Protein AF-A0A934ER97-F1 (afdb_monomer)

Radius of gyration: 24.66 Å; Cα contacts (8 Å, |Δi|>4): 624; chains: 1; bounding box: 67×50×71 Å

Foldseek 3Di:
DDDDDDDDDDFDDDDDDDDDDDDDDDPPLDPLVVVFFDQDLDQPPADDLDPVLLVLLLVLCVVPPCQQQNNLSQLPHVVQPPWVVGGDRLQAQQAFAAQFAARHHHDLSSQLSCQQRPFALGPTHHPVVDDSSNSNSNSSNSNVSYCSSVDPDDGDGDDQDDDDLDPVLLVLLLVVCVVVVVCLQQNNLRQRQHVVQVCCCPVVVHSATRHRLQEQSNQRQHRPLSSQLSCQQRPRGPHPGHHCVVPDDSSNSSSNSSNSSVSYDYADSDQDADEEEDPDPDDDDDLPDPCLVVFDKHKAFDAWAQPDPPTGRRDQWGIKIWTWYDYPGDIDIRIDTDDPSPDA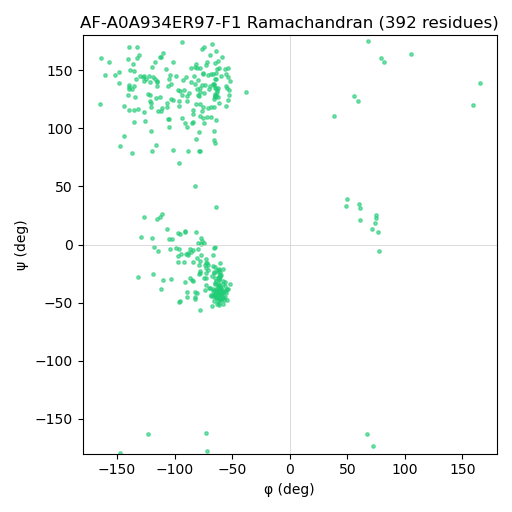DPVDFDKDKDKAWPDDDPDPDAADPPQGDPVTHIDIDMDTDDPPPPPDDD

pLDDT: mean 82.76, std 19.63, range [22.42, 98.44]

Nearest PDB structures (foldseek):
  6h5l-assembly1_B  TM=8.879E-01  e=1.394E-21  Candidatus Kuenenia stuttgartensis
  8x2j-assembly1_E  TM=6.738E-01  e=2.400E-04  Chloroflexus aurantiacus J-10-fl
  7c90-assembly1_C  TM=6.744E-01  e=7.963E-04  Methylophaga aminisulfidivorans MP
  2d0w-assembly2_B  TM=8.402E-01  e=2.961E-03  Hyphomicrobium denitrificans
  7c90-assembly1_D  TM=6.479E-01  e=1.492E-03  Methylophaga aminisulfidivorans MP

Solvent-accessible surface area (backbone atoms only — not comparable to full-atom values): 23573 Å² total; per-residue (Å²): 135,85,89,90,86,88,85,89,88,91,89,88,74,86,84,87,91,81,91,75,93,76,96,69,95,69,88,76,78,57,83,46,75,75,78,51,71,62,71,54,85,82,73,75,88,81,72,80,93,42,76,64,37,28,56,54,5,42,56,50,33,74,73,72,41,24,57,37,21,15,90,76,28,60,15,67,10,83,55,21,83,81,40,76,61,60,43,68,43,43,57,53,45,60,56,44,64,40,54,22,50,72,76,42,51,54,52,73,64,40,50,47,36,39,49,37,29,20,35,50,79,34,82,48,63,58,44,70,88,50,56,70,67,58,52,51,16,27,49,52,33,50,43,71,48,23,72,76,71,74,47,92,69,78,69,62,63,63,84,80,81,87,73,79,89,43,74,65,35,27,51,52,6,50,51,46,37,56,76,74,46,48,29,41,33,20,19,94,81,26,63,20,69,4,66,53,23,48,41,33,44,72,76,65,68,40,95,58,72,45,62,40,41,40,44,31,64,59,36,63,60,31,70,50,57,69,28,40,28,37,43,48,39,21,18,32,45,98,48,93,50,55,56,35,62,91,77,40,55,76,66,54,42,42,17,35,19,41,26,51,50,70,55,28,45,75,80,64,65,61,66,70,74,55,67,36,80,48,92,49,92,69,75,76,85,56,93,84,41,72,70,61,74,77,30,54,77,21,45,36,80,49,76,33,52,70,88,53,87,82,62,33,77,49,47,88,52,54,43,37,38,34,30,25,39,29,53,99,73,51,75,40,75,49,79,45,64,70,76,81,77,82,74,84,46,93,89,66,50,63,64,50,68,50,81,39,67,75,58,87,66,95,54,92,70,71,54,49,89,82,79,26,44,99,92,26,56,53,46,72,54,71,51,67,69,71,82,87,77,83,81,79,90,128

Mean predicted aligned error: 10.17 Å

Secondary structure (DSSP, 8-state):
------------------------------GGGGTS-------PPPPP--HHHHHHHHHHHHHHTHHHH-TTSSS--GGGGG-SSPPP-TTSS--SS-SB-TTSPPPHHHHHHHHHH--TTSS----TTS-HHHHHHHHHHHHTT-GGGGSSSPPPBPP-------HHHHHHHHHHHHHTTHHHHH-TTSSS--HHHHHHHHTS--------TTBGGG-TT-SSHHHHHHHHHH--TTSS----TTTS-HHHHHHHHHHHHHH-BPPPS-----PEEPSSSSPP-STT-GGGGGSPPEEEE-----SSSSP-SS-SS-EEEEEEEE-SS-EEEEEE----S----SSS--EEEEEEESS--SSS-PPPTTT-BTTB-EEEEEEE--GGGSS---

Structure (mmCIF, N/CA/C/O backbone):
data_AF-A0A934ER97-F1
#
_entry.id   AF-A0A934ER97-F1
#
loop_
_atom_site.group_PDB
_atom_site.id
_atom_site.type_symbol
_atom_site.label_atom_id
_atom_site.label_alt_id
_atom_site.label_comp_id
_atom_site.label_asym_id
_atom_site.label_entity_id
_atom_site.label_seq_id
_atom_site.pdbx_PDB_ins_code
_atom_site.Cartn_x
_atom_site.Cartn_y
_atom_site.Cartn_z
_atom_site.occupancy
_atom_site.B_iso_or_equiv
_atom_site.auth_seq_id
_atom_site.auth_comp_id
_atom_site.auth_asym_id
_atom_site.auth_atom_id
_atom_site.pdbx_PDB_model_num
ATOM 1 N N . MET A 1 1 ? -35.369 -12.396 11.418 1.00 25.61 1 MET A N 1
ATOM 2 C CA . MET A 1 1 ? -36.126 -13.114 12.465 1.00 25.61 1 MET A CA 1
ATOM 3 C C . MET A 1 1 ? -35.161 -13.493 13.586 1.00 25.61 1 MET A C 1
ATOM 5 O O . MET A 1 1 ? -34.275 -14.288 13.348 1.00 25.61 1 MET A O 1
ATOM 9 N N . ILE A 1 2 ? -35.292 -12.806 14.727 1.00 22.42 2 ILE A N 1
ATOM 10 C CA . ILE A 1 2 ? -35.066 -13.208 16.136 1.00 22.42 2 ILE A CA 1
ATOM 11 C C . ILE A 1 2 ? -33.873 -14.141 16.510 1.00 22.42 2 ILE A C 1
ATOM 13 O O . ILE A 1 2 ? -33.941 -15.343 16.310 1.00 22.42 2 ILE A O 1
ATOM 17 N N . LYS A 1 3 ? -32.898 -13.519 17.214 1.00 25.02 3 LYS A N 1
ATOM 18 C CA . LYS A 1 3 ? -32.101 -13.903 18.420 1.00 25.02 3 LYS A CA 1
ATOM 19 C C . LYS A 1 3 ? -31.278 -15.210 18.483 1.00 25.02 3 LYS A C 1
ATOM 21 O O . LYS A 1 3 ? -31.850 -16.287 18.529 1.00 25.02 3 LYS A O 1
ATOM 26 N N . ALA A 1 4 ? -29.991 -15.066 18.847 1.00 23.16 4 ALA A N 1
ATOM 27 C CA . ALA A 1 4 ? -29.491 -15.325 20.216 1.00 23.16 4 ALA A CA 1
ATOM 28 C C . ALA A 1 4 ? -28.079 -14.717 20.435 1.00 23.16 4 ALA A C 1
ATOM 30 O O . ALA A 1 4 ? -27.139 -15.063 19.735 1.00 23.16 4 ALA A O 1
ATOM 31 N N . PHE A 1 5 ? -27.953 -13.813 21.414 1.00 28.75 5 PHE A N 1
ATOM 32 C CA . PHE A 1 5 ? -26.718 -13.159 21.882 1.00 28.75 5 PHE A CA 1
ATOM 33 C C . PHE A 1 5 ? -26.552 -13.463 23.380 1.00 28.75 5 PHE A C 1
ATOM 35 O O . PHE A 1 5 ? -27.559 -13.522 24.095 1.00 28.75 5 PHE A O 1
ATOM 42 N N . LYS A 1 6 ? -25.315 -13.624 23.865 1.00 29.42 6 LYS A N 1
ATOM 43 C CA . LYS A 1 6 ? -24.994 -13.676 25.302 1.00 29.42 6 LYS A CA 1
ATOM 44 C C . LYS A 1 6 ? -23.739 -12.855 25.614 1.00 29.42 6 LYS A C 1
ATOM 46 O O . LYS A 1 6 ? -22.735 -12.955 24.920 1.00 29.42 6 LYS A O 1
ATOM 51 N N . SER A 1 7 ? -23.851 -12.055 26.668 1.00 30.77 7 SER A N 1
ATOM 52 C CA . SER A 1 7 ? -22.949 -11.004 27.150 1.00 30.77 7 SER A CA 1
ATOM 53 C C . SER A 1 7 ? -22.402 -11.342 28.546 1.00 30.77 7 SER A C 1
ATOM 55 O O . SER A 1 7 ? -23.028 -12.108 29.282 1.00 30.77 7 SER A O 1
ATOM 57 N N . VAL A 1 8 ? -21.247 -10.776 28.932 1.00 26.70 8 VAL A N 1
ATOM 58 C CA . VAL A 1 8 ? -20.706 -10.851 30.308 1.00 26.70 8 VAL A CA 1
ATOM 59 C C . VAL A 1 8 ? -20.094 -9.505 30.732 1.00 26.70 8 VAL A C 1
ATOM 61 O O . VAL A 1 8 ? -19.377 -8.868 29.968 1.00 26.70 8 VAL A O 1
ATOM 64 N N . LEU A 1 9 ? -20.420 -9.114 31.968 1.00 25.34 9 LEU A N 1
ATOM 65 C CA . LEU A 1 9 ? -20.181 -7.853 32.683 1.00 25.34 9 LEU A CA 1
ATOM 66 C C . LEU A 1 9 ? -18.955 -7.969 33.616 1.00 25.34 9 LEU A C 1
ATOM 68 O O . LEU A 1 9 ? -18.811 -9.014 34.250 1.00 25.34 9 LEU A O 1
ATOM 72 N N . ILE A 1 10 ? -18.148 -6.914 33.808 1.00 30.69 10 ILE A N 1
ATOM 73 C CA . ILE A 1 10 ? -17.227 -6.791 34.964 1.00 30.69 10 ILE A CA 1
ATOM 74 C C . ILE A 1 10 ? -17.163 -5.316 35.410 1.00 30.69 10 ILE A C 1
ATOM 76 O O . ILE A 1 10 ? -16.738 -4.467 34.633 1.00 30.69 10 ILE A O 1
ATOM 80 N N . SER A 1 11 ? -17.554 -5.021 36.658 1.00 24.36 11 SER A N 1
ATOM 81 C CA . SER A 1 11 ? -17.477 -3.695 37.301 1.00 24.36 11 SER A CA 1
ATOM 82 C C . SER A 1 11 ? -16.820 -3.779 38.690 1.00 24.36 11 SER A C 1
ATOM 84 O O . SER A 1 11 ? -16.984 -4.786 39.375 1.00 24.36 11 SER A O 1
ATOM 86 N N . LEU A 1 12 ? -16.046 -2.745 39.063 1.00 29.80 12 LEU A N 1
ATOM 87 C CA . LEU A 1 12 ? -15.605 -2.274 40.405 1.00 29.80 12 LEU A CA 1
ATOM 88 C C . LEU A 1 12 ? -14.439 -1.273 40.165 1.00 29.80 12 LEU A C 1
ATOM 90 O O . LEU A 1 12 ? -13.578 -1.573 39.348 1.00 29.80 12 LEU A O 1
ATOM 94 N N . GLY A 1 13 ? -14.227 -0.115 40.800 1.00 24.94 13 GLY A N 1
ATOM 95 C CA . GLY A 1 13 ? -14.867 0.653 41.867 1.00 24.94 13 GLY A CA 1
ATOM 96 C C . GLY A 1 13 ? -13.830 1.642 42.461 1.00 24.94 13 GLY A C 1
ATOM 97 O O . GLY A 1 13 ? -12.810 1.193 42.971 1.00 24.94 13 GLY A O 1
ATOM 98 N N . LEU A 1 14 ? -14.125 2.954 42.395 1.00 25.52 14 LEU A N 1
ATOM 99 C CA . LEU A 1 14 ? -13.616 4.122 43.162 1.00 25.52 14 LEU A CA 1
ATOM 100 C C . LEU A 1 14 ? -12.104 4.496 43.165 1.00 25.52 14 LEU A C 1
ATOM 102 O O . LEU A 1 14 ? -11.292 3.738 43.676 1.00 25.52 14 LEU A O 1
ATOM 106 N N . ILE A 1 15 ? -11.757 5.742 42.769 1.00 27.39 15 ILE A N 1
ATOM 107 C CA . ILE A 1 15 ? -10.688 6.598 43.360 1.00 27.39 15 ILE A CA 1
ATOM 108 C C . ILE A 1 15 ? -10.893 8.091 42.991 1.00 27.39 15 ILE A C 1
ATOM 110 O O . ILE A 1 15 ? -11.378 8.443 41.922 1.00 27.39 15 ILE A O 1
ATOM 114 N N . VAL A 1 16 ? -10.524 8.943 43.950 1.00 25.14 16 VAL A N 1
ATOM 115 C CA . VAL A 1 16 ? -10.773 10.383 44.148 1.00 25.14 16 VAL A CA 1
ATOM 116 C C . VAL A 1 16 ? -10.137 11.321 43.099 1.00 25.14 16 VAL A C 1
ATOM 118 O O . VAL A 1 16 ? -8.968 11.186 42.750 1.00 25.14 16 VAL A O 1
ATOM 121 N N . LEU A 1 17 ? -10.908 12.334 42.674 1.00 24.97 17 LEU A N 1
ATOM 122 C CA . LEU A 1 17 ? -10.521 13.453 41.798 1.00 24.97 17 LEU A CA 1
ATOM 123 C C . LEU A 1 17 ? -9.755 14.554 42.558 1.00 24.97 17 LEU A C 1
ATOM 125 O O . LEU A 1 17 ? -10.263 15.107 43.530 1.00 24.97 17 LEU A O 1
ATOM 129 N N . MET A 1 18 ? -8.589 14.950 42.042 1.00 25.44 18 MET A N 1
ATOM 130 C CA . MET A 1 18 ? -7.947 16.241 42.326 1.00 25.44 18 MET A CA 1
ATOM 131 C C . MET A 1 18 ? -7.645 16.933 40.994 1.00 25.44 18 MET A C 1
ATOM 133 O O . MET A 1 18 ? -6.856 16.452 40.183 1.00 25.44 18 MET A O 1
ATOM 137 N N . THR A 1 19 ? -8.319 18.054 40.751 1.00 29.11 19 THR A N 1
ATOM 138 C CA . THR A 1 19 ? -8.175 18.897 39.561 1.00 29.11 19 THR A CA 1
ATOM 139 C C . THR A 1 19 ? -6.915 19.754 39.653 1.00 29.11 19 THR A C 1
ATOM 141 O O . THR A 1 19 ? -6.802 20.587 40.550 1.00 29.11 19 THR A O 1
ATOM 144 N N . GLY A 1 20 ? -6.007 19.608 38.690 1.00 27.02 20 GLY A N 1
ATOM 145 C CA . GLY A 1 20 ? -4.878 20.513 38.481 1.00 27.02 20 GLY A CA 1
ATOM 146 C C . GLY A 1 20 ? -4.739 20.830 36.997 1.00 27.02 20 GLY A C 1
ATOM 147 O O . GLY A 1 20 ? -4.316 19.984 36.215 1.00 27.02 20 GLY A O 1
ATOM 148 N N . ALA A 1 21 ? -5.132 22.041 36.605 1.00 29.86 21 ALA A N 1
ATOM 149 C CA . ALA A 1 21 ? -4.914 22.558 35.263 1.00 29.86 21 ALA A CA 1
ATOM 150 C C . ALA A 1 21 ? -3.413 22.802 35.050 1.00 29.86 21 ALA A C 1
ATOM 152 O O . ALA A 1 21 ? -2.822 23.637 35.730 1.00 29.86 21 ALA A O 1
ATOM 153 N N . PHE A 1 22 ? -2.806 22.102 34.091 1.00 26.83 22 PHE A N 1
ATOM 154 C CA . PHE A 1 22 ? -1.487 22.453 33.572 1.00 26.83 22 PHE A CA 1
ATOM 155 C C . PHE A 1 22 ? -1.563 22.596 32.055 1.00 26.83 22 PHE A C 1
ATOM 157 O O . PHE A 1 22 ? -1.687 21.629 31.306 1.00 26.83 22 PHE A O 1
ATOM 164 N N . VAL A 1 23 ? -1.518 23.853 31.616 1.00 31.02 23 VAL A N 1
ATOM 165 C CA . VAL A 1 23 ? -1.305 24.237 30.224 1.00 31.02 23 VAL A CA 1
ATOM 166 C C . VAL A 1 23 ? 0.174 24.009 29.927 1.00 31.02 23 VAL A C 1
ATOM 168 O O . VAL A 1 23 ? 1.031 24.767 30.368 1.00 31.02 23 VAL A O 1
ATOM 171 N N . GLY A 1 24 ? 0.469 22.943 29.192 1.00 25.00 24 GLY A N 1
ATOM 172 C CA . GLY A 1 24 ? 1.799 22.648 28.679 1.00 25.00 24 GLY A CA 1
ATOM 173 C C . GLY A 1 24 ? 1.670 22.019 27.302 1.00 25.00 24 GLY A C 1
ATOM 174 O O . GLY A 1 24 ? 1.494 20.811 27.185 1.00 25.00 24 GLY A O 1
ATOM 175 N N . ARG A 1 25 ? 1.728 22.844 26.250 1.00 32.84 25 ARG A N 1
ATOM 176 C CA . ARG A 1 25 ? 1.977 22.366 24.885 1.00 32.84 25 ARG A CA 1
ATOM 177 C C . ARG A 1 25 ? 3.401 21.811 24.852 1.00 32.84 25 ARG A C 1
ATOM 179 O O . ARG A 1 25 ? 4.349 22.577 24.723 1.00 32.84 25 ARG A O 1
ATOM 186 N N . SER A 1 26 ? 3.547 20.499 24.974 1.00 29.88 26 SER A N 1
ATOM 187 C CA . SER A 1 26 ? 4.715 19.794 24.460 1.00 29.88 26 SER A CA 1
ATOM 188 C C . SER A 1 26 ? 4.280 19.025 23.220 1.00 29.88 26 SER A C 1
ATOM 190 O O . SER A 1 26 ? 3.385 18.181 23.259 1.00 29.88 26 SER A O 1
ATOM 192 N N . GLU A 1 27 ? 4.879 19.376 22.085 1.00 31.97 27 GLU A N 1
ATOM 193 C CA . GLU A 1 27 ? 4.767 18.630 20.839 1.00 31.97 27 GLU A CA 1
ATOM 194 C C . GLU A 1 27 ? 5.406 17.251 21.037 1.00 31.97 27 GLU A C 1
ATOM 196 O O . GLU A 1 27 ? 6.587 17.033 20.779 1.00 31.97 27 GLU A O 1
ATOM 201 N N . VAL A 1 28 ? 4.618 16.293 21.520 1.00 32.12 28 VAL A N 1
ATOM 202 C CA . VAL A 1 28 ? 4.932 14.875 21.368 1.00 32.12 28 VAL A CA 1
ATOM 203 C C . VAL A 1 28 ? 4.539 14.510 19.942 1.00 32.12 28 VAL A C 1
ATOM 205 O O . VAL A 1 28 ? 3.459 13.981 19.688 1.00 32.12 28 VAL A O 1
ATOM 208 N N . SER A 1 29 ? 5.416 14.830 18.990 1.00 31.52 29 SER A N 1
ATOM 209 C CA . SER A 1 29 ? 5.422 14.146 17.700 1.00 31.52 29 SER A CA 1
ATOM 210 C C . SER A 1 29 ? 5.814 12.701 17.993 1.00 31.52 29 SER A C 1
ATOM 212 O O . SER A 1 29 ? 6.991 12.358 18.124 1.00 31.52 29 SER A O 1
ATOM 214 N N . ALA A 1 30 ? 4.809 11.867 18.257 1.00 30.25 30 ALA A N 1
ATOM 215 C CA . ALA A 1 30 ? 4.997 10.437 18.372 1.00 30.25 30 ALA A CA 1
ATOM 216 C C . ALA A 1 30 ? 5.696 9.945 17.096 1.00 30.25 30 ALA A C 1
ATOM 218 O O . ALA A 1 30 ? 5.433 10.437 16.001 1.00 30.25 30 ALA A O 1
ATOM 219 N N . GLN A 1 31 ? 6.576 8.954 17.233 1.00 30.91 31 GLN A N 1
ATOM 220 C CA . GLN A 1 31 ? 7.257 8.241 16.142 1.00 30.91 31 GLN A CA 1
ATOM 221 C C . GLN A 1 31 ? 6.281 7.453 15.233 1.00 30.91 31 GLN A C 1
ATOM 223 O O . GLN A 1 31 ? 6.609 6.385 14.725 1.00 30.91 31 GLN A O 1
ATOM 228 N N . THR A 1 32 ? 5.059 7.942 15.039 1.00 34.25 32 THR A N 1
ATOM 229 C CA . THR A 1 32 ? 3.994 7.347 14.233 1.00 34.25 32 THR A CA 1
ATOM 230 C C . THR A 1 32 ? 4.195 7.605 12.744 1.00 34.25 32 THR A C 1
ATOM 232 O O . THR A 1 32 ? 3.787 6.779 11.933 1.00 34.25 32 THR A O 1
ATOM 235 N N . SER A 1 33 ? 4.909 8.671 12.364 1.00 35.47 33 SER A N 1
ATOM 236 C CA . SER A 1 33 ? 5.201 8.981 10.955 1.00 35.47 33 SER A CA 1
ATOM 237 C C . SER A 1 33 ? 6.124 7.968 10.265 1.00 35.47 33 SER A C 1
ATOM 239 O O . SER A 1 33 ? 6.150 7.912 9.040 1.00 35.47 33 SER A O 1
ATOM 241 N N . HIS A 1 34 ? 6.865 7.152 11.024 1.00 41.38 34 HIS A N 1
ATOM 242 C CA . 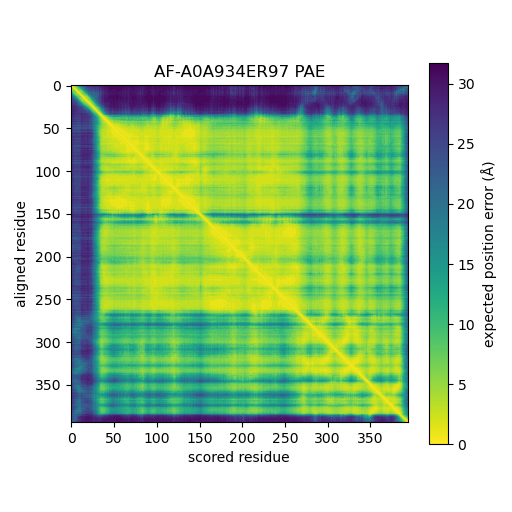HIS A 1 34 ? 7.793 6.155 10.476 1.00 41.38 34 HIS A CA 1
ATOM 243 C C . HIS A 1 34 ? 7.215 4.738 10.375 1.00 41.38 34 HIS A C 1
ATOM 245 O O . HIS A 1 34 ? 7.857 3.879 9.771 1.00 41.38 34 HIS A O 1
ATOM 251 N N . LEU A 1 35 ? 6.038 4.472 10.954 1.00 51.44 35 LEU A N 1
ATOM 252 C CA . LEU A 1 35 ? 5.411 3.146 10.874 1.00 51.44 35 LEU A CA 1
ATOM 253 C C . LEU A 1 35 ? 4.727 2.904 9.526 1.00 51.44 35 LEU A C 1
ATOM 255 O O . LEU A 1 35 ? 4.591 1.755 9.118 1.00 51.44 35 LEU A O 1
ATOM 259 N N . PHE A 1 36 ? 4.357 3.971 8.818 1.00 58.91 36 PHE A N 1
ATOM 260 C CA . PHE A 1 36 ? 3.671 3.884 7.536 1.00 58.91 36 PHE A CA 1
ATOM 261 C C . PHE A 1 36 ? 4.522 4.435 6.406 1.00 58.91 36 PHE A C 1
ATOM 263 O O . PHE A 1 36 ? 5.189 5.465 6.528 1.00 58.91 36 PHE A O 1
ATOM 270 N N . ARG A 1 37 ? 4.479 3.743 5.269 1.00 71.44 37 ARG A N 1
ATOM 271 C CA . ARG A 1 37 ? 5.143 4.165 4.043 1.00 71.44 37 ARG A CA 1
ATOM 272 C C . ARG A 1 37 ? 4.703 5.568 3.626 1.00 71.44 37 ARG A C 1
ATOM 274 O O . ARG A 1 37 ? 3.561 5.781 3.234 1.00 71.44 37 ARG A O 1
ATOM 281 N N . THR A 1 38 ? 5.653 6.496 3.555 1.00 68.56 38 THR A N 1
ATOM 282 C CA . THR A 1 38 ? 5.492 7.708 2.744 1.00 68.56 38 THR A CA 1
ATOM 283 C C . THR A 1 38 ? 5.879 7.392 1.302 1.00 68.56 38 THR A C 1
ATOM 285 O O . THR A 1 38 ? 7.034 7.056 1.005 1.00 68.56 38 THR A O 1
ATOM 288 N N . TYR A 1 39 ? 4.915 7.478 0.386 1.00 77.25 39 TYR A N 1
ATOM 289 C CA . TYR A 1 39 ? 5.210 7.385 -1.040 1.00 77.25 39 TYR A CA 1
ATOM 290 C C . TYR A 1 39 ? 5.938 8.659 -1.479 1.00 77.25 39 TYR A C 1
ATOM 292 O O . TYR A 1 39 ? 5.393 9.750 -1.353 1.00 77.25 39 TYR A O 1
ATOM 300 N N . LYS A 1 40 ? 7.186 8.532 -1.941 1.00 77.69 40 LYS A N 1
ATOM 301 C CA . LYS A 1 40 ? 7.976 9.670 -2.420 1.00 77.69 40 LYS A CA 1
ATOM 302 C C . LYS A 1 40 ? 7.869 9.776 -3.936 1.00 77.69 40 LYS A C 1
ATOM 304 O O . LYS A 1 40 ? 8.216 8.832 -4.646 1.00 77.69 40 LYS A O 1
ATOM 309 N N . HIS A 1 41 ? 7.429 10.936 -4.417 1.00 79.56 41 HIS A N 1
ATOM 310 C CA . HIS A 1 41 ? 7.376 11.249 -5.849 1.00 79.56 41 HIS A CA 1
ATOM 311 C C . HIS A 1 41 ? 8.705 11.770 -6.387 1.00 79.56 41 HIS A C 1
ATOM 313 O O . HIS A 1 41 ? 9.027 11.514 -7.546 1.00 79.56 41 HIS A O 1
ATOM 319 N N . GLU A 1 42 ? 9.474 12.463 -5.547 1.00 84.31 42 GLU A N 1
ATOM 320 C CA . GLU A 1 42 ? 10.771 13.026 -5.913 1.00 84.31 42 GLU A CA 1
ATOM 321 C C . GLU A 1 42 ? 11.775 11.925 -6.253 1.00 84.31 42 GLU A C 1
ATOM 323 O O . GLU A 1 42 ? 12.003 10.987 -5.482 1.00 84.31 42 GLU A O 1
ATOM 328 N N . VAL A 1 43 ? 12.389 12.068 -7.424 1.00 88.12 43 VAL A N 1
ATOM 329 C CA . VAL A 1 43 ? 13.474 11.214 -7.890 1.00 88.12 43 VAL A CA 1
ATOM 330 C C . VAL A 1 43 ? 14.681 12.121 -8.118 1.00 88.12 43 VAL A C 1
ATOM 332 O O . VAL A 1 43 ? 14.564 13.088 -8.874 1.00 88.12 43 VAL A O 1
ATOM 335 N N . PRO A 1 44 ? 15.816 11.865 -7.445 1.00 91.94 44 PRO A N 1
ATOM 336 C CA . PRO A 1 44 ? 17.009 12.683 -7.589 1.00 91.94 44 PRO A CA 1
ATOM 337 C C . PRO A 1 44 ? 17.599 12.527 -8.989 1.00 91.94 44 PRO A C 1
ATOM 339 O O . PRO A 1 44 ? 17.189 11.663 -9.769 1.00 91.94 44 PRO A O 1
ATOM 342 N N . GLN A 1 45 ? 18.604 13.346 -9.300 1.00 91.75 45 GLN A N 1
ATOM 343 C CA . GLN A 1 45 ? 19.316 13.233 -10.566 1.00 91.75 45 GLN A CA 1
ATOM 344 C C . GLN A 1 45 ? 19.805 11.795 -10.777 1.00 91.75 45 GLN A C 1
ATOM 346 O O . GLN A 1 45 ? 20.447 11.192 -9.913 1.00 91.75 45 GLN A O 1
ATOM 351 N N . LYS A 1 46 ? 19.474 11.250 -11.947 1.00 92.50 46 LYS A N 1
ATOM 352 C CA . LYS A 1 46 ? 19.839 9.892 -12.327 1.00 92.50 46 LYS A CA 1
ATOM 353 C C . LYS A 1 46 ? 21.358 9.765 -12.446 1.00 92.50 46 LYS A C 1
ATOM 355 O O . LYS A 1 46 ? 21.999 10.542 -13.153 1.00 92.50 46 LYS A O 1
ATOM 360 N N . LEU A 1 47 ? 21.920 8.772 -11.760 1.00 93.88 47 LEU A N 1
ATOM 361 C CA . LEU A 1 47 ? 23.337 8.415 -11.857 1.00 93.88 47 LEU A CA 1
ATOM 362 C C . LEU A 1 47 ? 23.652 7.862 -13.257 1.00 93.88 47 LEU A C 1
ATOM 364 O O . LEU A 1 47 ? 22.823 7.169 -13.831 1.00 93.88 47 LEU A O 1
ATOM 368 N N . SER A 1 48 ? 24.843 8.078 -13.809 1.00 94.38 48 SER A N 1
ATOM 369 C CA . SER A 1 48 ? 25.226 7.404 -15.060 1.00 94.38 48 SER A CA 1
ATOM 370 C C . SER A 1 48 ? 25.280 5.880 -14.879 1.00 94.38 48 SER A C 1
ATOM 372 O O . SER A 1 48 ? 25.883 5.380 -13.930 1.00 94.38 48 SER A O 1
ATOM 374 N N . GLU A 1 49 ? 24.658 5.133 -15.791 1.00 93.88 49 GLU A N 1
ATOM 375 C CA . GLU A 1 49 ? 24.658 3.665 -15.785 1.00 93.88 49 GLU A CA 1
ATOM 376 C C . GLU A 1 49 ? 25.962 3.141 -16.408 1.00 93.88 49 GLU A C 1
ATOM 378 O O . GLU A 1 49 ? 26.069 2.984 -17.622 1.00 93.88 49 GLU A O 1
ATOM 383 N N . THR A 1 50 ? 26.984 2.923 -15.573 1.00 96.75 50 THR A N 1
ATOM 384 C CA . THR A 1 50 ? 28.287 2.367 -15.983 1.00 96.75 50 THR A CA 1
ATOM 385 C C . THR A 1 50 ? 28.490 0.944 -15.455 1.00 96.75 50 THR A C 1
ATOM 387 O O . THR A 1 50 ? 27.798 0.502 -14.532 1.00 96.75 50 THR A O 1
ATOM 390 N N . SER A 1 51 ? 29.473 0.220 -16.000 1.00 96.81 51 SER A N 1
ATOM 391 C CA . SER A 1 51 ? 29.887 -1.101 -15.501 1.00 96.81 51 SER A CA 1
ATOM 392 C C . SER A 1 51 ? 30.248 -1.082 -14.016 1.00 96.81 51 SER A C 1
ATOM 394 O O . SER A 1 51 ? 29.902 -2.004 -13.278 1.00 96.81 51 SER A O 1
ATOM 396 N N . GLU A 1 52 ? 30.896 -0.013 -13.561 1.00 97.75 52 GLU A N 1
ATOM 397 C CA . GLU A 1 52 ? 31.291 0.181 -12.166 1.00 97.75 52 GLU A CA 1
ATOM 398 C C . GLU A 1 52 ? 30.055 0.393 -11.289 1.00 97.75 52 GLU A C 1
ATOM 400 O O . GLU A 1 52 ? 29.939 -0.221 -10.230 1.00 97.75 52 GLU A O 1
ATOM 405 N N . ALA A 1 53 ? 29.088 1.198 -11.745 1.00 97.62 53 ALA A N 1
ATOM 406 C CA . ALA A 1 53 ? 27.836 1.412 -11.023 1.00 97.62 53 ALA A CA 1
ATOM 407 C C . ALA A 1 53 ? 27.031 0.108 -10.870 1.00 97.62 53 ALA A C 1
ATOM 409 O O . ALA A 1 53 ? 26.492 -0.159 -9.795 1.00 97.62 53 ALA A O 1
ATOM 410 N N . ILE A 1 54 ? 27.000 -0.737 -11.906 1.00 97.88 54 ILE A N 1
ATOM 411 C CA . ILE A 1 54 ? 26.381 -2.071 -11.850 1.00 97.88 54 ILE A CA 1
ATOM 412 C C . ILE A 1 54 ? 27.124 -2.977 -10.853 1.00 97.88 54 ILE A C 1
ATOM 414 O O . ILE A 1 54 ? 26.487 -3.678 -10.063 1.00 97.88 54 ILE A O 1
ATOM 418 N N . ALA A 1 55 ? 28.461 -2.954 -10.853 1.00 98.31 55 ALA A N 1
ATOM 419 C CA . ALA A 1 55 ? 29.277 -3.756 -9.942 1.00 98.31 55 ALA A CA 1
ATOM 420 C C . ALA A 1 55 ? 29.092 -3.350 -8.467 1.00 98.31 55 ALA A C 1
ATOM 422 O O . ALA A 1 55 ? 28.978 -4.222 -7.603 1.00 98.31 55 ALA A O 1
ATOM 423 N N . GLU A 1 56 ? 28.995 -2.053 -8.165 1.00 98.44 56 GLU A N 1
ATOM 424 C CA . GLU A 1 56 ? 28.637 -1.582 -6.819 1.00 98.44 56 GLU A CA 1
ATOM 425 C C . GLU A 1 56 ? 27.194 -1.961 -6.455 1.00 98.44 56 GLU A C 1
ATOM 427 O O . GLU A 1 56 ? 26.923 -2.418 -5.342 1.00 98.44 56 GLU A O 1
ATOM 432 N N . GLY A 1 57 ? 26.274 -1.889 -7.419 1.00 98.25 57 GLY A N 1
ATOM 433 C CA . GLY A 1 57 ? 24.885 -2.315 -7.254 1.00 98.25 57 GLY A CA 1
ATOM 434 C C . GLY A 1 57 ? 24.741 -3.779 -6.857 1.00 98.25 57 GLY A C 1
ATOM 435 O O . GLY A 1 57 ? 23.930 -4.115 -5.990 1.00 98.25 57 GLY A O 1
ATOM 436 N N . LYS A 1 58 ? 25.580 -4.648 -7.428 1.00 98.44 58 LYS A N 1
ATOM 437 C CA . LYS A 1 58 ? 25.656 -6.064 -7.057 1.00 98.44 58 LYS A CA 1
ATOM 438 C C . LYS A 1 58 ? 25.981 -6.247 -5.575 1.00 98.44 58 LYS A C 1
ATOM 440 O O . LYS A 1 58 ? 25.302 -7.018 -4.900 1.00 98.44 58 LYS A O 1
ATOM 445 N N . LYS A 1 59 ? 26.953 -5.499 -5.041 1.00 98.44 59 LYS A N 1
ATOM 446 C CA . LYS A 1 59 ? 27.317 -5.563 -3.613 1.00 98.44 59 LYS A CA 1
ATOM 447 C C . LYS A 1 59 ? 26.144 -5.161 -2.718 1.00 98.44 59 LYS A C 1
ATOM 449 O O . LYS A 1 59 ? 25.901 -5.792 -1.688 1.00 98.44 59 LYS A O 1
ATOM 454 N N . VAL A 1 60 ? 25.384 -4.136 -3.115 1.00 98.12 60 VAL A N 1
ATOM 455 C CA . VAL A 1 60 ? 24.168 -3.720 -2.397 1.00 98.12 60 VAL A CA 1
ATOM 456 C C . VAL A 1 60 ? 23.120 -4.839 -2.422 1.00 98.12 60 VAL A C 1
ATOM 458 O O . VAL A 1 60 ? 22.573 -5.189 -1.371 1.00 98.12 60 VAL A O 1
ATOM 461 N N . TYR A 1 61 ? 22.883 -5.451 -3.585 1.00 98.38 61 TYR A N 1
ATOM 462 C CA . TYR A 1 61 ? 21.923 -6.546 -3.751 1.00 98.38 61 TYR A CA 1
ATOM 463 C C . TYR A 1 61 ? 22.270 -7.777 -2.898 1.00 98.38 61 TYR A C 1
ATOM 465 O O . TYR A 1 61 ? 21.410 -8.310 -2.189 1.00 98.38 61 TYR A O 1
ATOM 473 N N . GLU A 1 62 ? 23.534 -8.202 -2.915 1.00 97.25 62 GLU A N 1
ATOM 474 C CA . GLU A 1 62 ? 24.054 -9.334 -2.132 1.00 97.25 62 GLU A CA 1
ATOM 475 C C . GLU A 1 62 ? 24.027 -9.074 -0.621 1.00 97.25 62 GLU A C 1
ATOM 477 O O . GLU A 1 62 ? 23.930 -10.003 0.180 1.00 97.25 62 GLU A O 1
ATOM 482 N N . LYS A 1 63 ? 24.050 -7.810 -0.199 1.00 96.06 63 LYS A N 1
ATOM 483 C CA . LYS A 1 63 ? 23.935 -7.460 1.218 1.00 96.06 63 LYS A CA 1
ATOM 484 C C . LYS A 1 63 ? 22.484 -7.370 1.696 1.00 96.06 63 LYS A C 1
ATOM 486 O O . LYS A 1 63 ? 22.232 -7.587 2.880 1.00 96.06 63 LYS A O 1
ATOM 491 N N . ARG A 1 64 ? 21.538 -6.996 0.823 1.00 95.12 64 ARG A N 1
ATOM 492 C CA . ARG A 1 64 ? 20.213 -6.497 1.256 1.00 95.12 64 ARG A CA 1
ATOM 493 C C . ARG A 1 64 ? 19.001 -7.125 0.568 1.00 95.12 64 ARG A C 1
ATOM 495 O O . ARG A 1 64 ? 17.935 -7.165 1.175 1.00 95.12 64 ARG A O 1
ATOM 502 N N . CYS A 1 65 ? 19.126 -7.604 -0.667 1.00 96.62 65 CYS A N 1
ATOM 503 C CA . CYS A 1 65 ? 17.973 -7.932 -1.515 1.00 96.62 65 CYS A CA 1
ATOM 504 C C . CYS A 1 65 ? 17.813 -9.438 -1.773 1.00 96.62 65 CYS A C 1
ATOM 506 O O . CYS A 1 65 ? 16.687 -9.945 -1.784 1.00 96.62 65 CYS A O 1
ATOM 508 N N . TRP A 1 66 ? 18.920 -10.166 -1.959 1.00 96.56 66 TRP A N 1
ATOM 509 C CA . TRP A 1 66 ? 18.897 -11.567 -2.411 1.00 96.56 66 TRP A CA 1
ATOM 510 C C . TRP A 1 66 ? 18.169 -12.524 -1.455 1.00 96.56 66 TRP A C 1
ATOM 512 O O . TRP A 1 66 ? 17.591 -13.510 -1.903 1.00 96.56 66 TRP A O 1
ATOM 522 N N . TYR A 1 67 ? 18.165 -12.253 -0.144 1.00 94.44 67 TYR A N 1
ATOM 523 C CA . TYR A 1 67 ? 17.553 -13.156 0.838 1.00 94.44 67 TYR A CA 1
ATOM 524 C C . TYR A 1 67 ? 16.044 -13.338 0.591 1.00 94.44 67 TYR A C 1
ATOM 526 O O . TYR A 1 67 ? 15.491 -14.416 0.825 1.00 94.44 67 TYR A O 1
ATOM 534 N N . CYS A 1 68 ? 15.397 -12.304 0.042 1.00 93.81 68 CYS A N 1
ATOM 535 C CA . CYS A 1 68 ? 14.009 -12.343 -0.411 1.00 93.81 68 CYS A CA 1
ATOM 536 C C . CYS A 1 68 ? 13.916 -12.627 -1.918 1.00 93.81 68 CYS A C 1
ATOM 538 O O . CYS A 1 68 ? 13.168 -13.507 -2.335 1.00 93.81 68 CYS A O 1
ATOM 540 N N . HIS A 1 69 ? 14.676 -11.899 -2.741 1.00 96.75 69 HIS A N 1
ATOM 541 C CA . HIS A 1 69 ? 14.525 -11.919 -4.201 1.00 96.75 69 HIS A CA 1
ATOM 542 C C . HIS A 1 69 ? 15.311 -13.024 -4.925 1.00 96.75 69 HIS A C 1
ATOM 544 O O . HIS A 1 69 ? 15.157 -13.181 -6.132 1.00 96.75 69 HIS A O 1
ATOM 550 N N . GLY A 1 70 ? 16.114 -13.812 -4.213 1.00 97.06 70 GLY A N 1
ATOM 551 C CA . GLY A 1 70 ? 16.963 -14.860 -4.781 1.00 97.06 70 GLY A CA 1
ATOM 552 C C . GLY A 1 70 ? 18.275 -14.320 -5.349 1.00 97.06 70 GLY A C 1
ATOM 553 O O . GLY A 1 70 ? 18.385 -13.145 -5.701 1.00 97.06 70 GLY A O 1
ATOM 554 N N . ILE A 1 71 ? 19.289 -15.182 -5.443 1.00 96.69 71 ILE A N 1
ATOM 555 C CA . ILE A 1 71 ? 20.603 -14.825 -6.013 1.00 96.69 71 ILE A CA 1
ATOM 556 C C . ILE A 1 71 ? 20.462 -14.481 -7.502 1.00 96.69 71 ILE A C 1
ATOM 558 O O . ILE A 1 71 ? 21.041 -13.508 -7.974 1.00 96.69 71 ILE A O 1
ATOM 562 N N . GLU A 1 72 ? 19.623 -15.233 -8.214 1.00 96.44 72 GLU A N 1
ATOM 563 C CA . GLU A 1 72 ? 19.339 -15.054 -9.643 1.00 96.44 72 GLU A CA 1
ATOM 564 C C . GLU A 1 72 ? 18.147 -14.113 -9.907 1.00 96.44 72 GLU A C 1
ATOM 566 O O . GLU A 1 72 ? 17.623 -14.066 -11.016 1.00 96.44 72 GLU A O 1
ATOM 571 N N . GLY A 1 73 ? 17.661 -13.403 -8.882 1.00 96.62 73 GLY A N 1
ATOM 572 C CA . GLY A 1 73 ? 16.549 -12.459 -9.021 1.00 96.62 73 GLY A CA 1
ATOM 573 C C . GLY A 1 73 ? 15.177 -13.099 -9.258 1.00 96.62 73 GLY A C 1
ATOM 574 O O . GLY A 1 73 ? 14.239 -12.396 -9.620 1.00 96.62 73 GLY A O 1
ATOM 575 N N . LYS A 1 74 ? 15.015 -14.412 -9.052 1.00 96.81 74 LYS A N 1
ATOM 576 C CA . LYS A 1 74 ? 13.786 -15.162 -9.377 1.00 96.81 74 LYS A CA 1
ATOM 577 C C . LYS A 1 74 ? 12.650 -15.029 -8.353 1.00 96.81 74 LYS A C 1
ATOM 579 O O . LYS A 1 74 ? 11.577 -15.598 -8.550 1.00 96.81 74 LYS A O 1
ATOM 584 N N . GLY A 1 75 ? 12.838 -14.254 -7.287 1.00 95.31 75 GLY A N 1
ATOM 585 C CA . GLY A 1 75 ? 11.857 -14.110 -6.205 1.00 95.31 75 GLY A CA 1
ATOM 586 C C . GLY A 1 75 ? 11.779 -15.331 -5.280 1.00 95.31 75 GLY A C 1
ATOM 587 O O . GLY A 1 75 ? 10.790 -15.499 -4.569 1.00 95.31 75 GLY A O 1
ATOM 588 N N . ASP A 1 76 ? 12.803 -16.183 -5.301 1.00 95.75 76 ASP A N 1
ATOM 589 C CA . ASP A 1 76 ? 12.873 -17.508 -4.676 1.00 95.75 76 ASP A CA 1
ATOM 590 C C . ASP A 1 76 ? 13.932 -17.593 -3.560 1.00 95.75 76 ASP A C 1
ATOM 592 O O . ASP A 1 76 ? 14.373 -18.679 -3.179 1.00 95.75 76 ASP A O 1
ATOM 596 N N . GLY A 1 77 ? 14.322 -16.447 -2.989 1.00 95.06 77 GLY A N 1
ATOM 597 C CA . GLY A 1 77 ? 15.268 -16.397 -1.875 1.00 95.06 77 GLY A CA 1
ATOM 598 C C . GLY A 1 77 ? 14.771 -17.184 -0.652 1.00 95.06 77 GLY A C 1
ATOM 599 O O . GLY A 1 77 ? 13.568 -17.441 -0.534 1.00 95.06 77 GLY A O 1
ATOM 600 N N . PRO A 1 78 ? 15.646 -17.567 0.297 1.00 92.44 78 PRO A N 1
ATOM 601 C CA . PRO A 1 78 ? 15.261 -18.395 1.444 1.00 92.44 78 PRO A CA 1
ATOM 602 C C . PRO A 1 78 ? 14.052 -17.868 2.234 1.00 92.44 78 PRO A C 1
ATOM 604 O O . PRO A 1 78 ? 13.228 -18.663 2.691 1.00 92.44 78 PRO A O 1
ATOM 607 N N . ALA A 1 79 ? 13.901 -16.543 2.337 1.00 87.25 79 ALA A N 1
ATOM 608 C CA . ALA A 1 79 ? 12.781 -15.902 3.027 1.00 87.25 79 ALA A CA 1
ATOM 609 C C . ALA A 1 79 ? 11.449 -16.007 2.265 1.00 87.25 79 ALA A C 1
ATOM 611 O O . ALA A 1 79 ? 10.380 -15.961 2.870 1.00 87.25 79 ALA A O 1
ATOM 612 N N . SER A 1 80 ? 11.494 -16.170 0.939 1.00 87.94 80 SER A N 1
ATOM 613 C CA . SER A 1 80 ? 10.311 -16.160 0.071 1.00 87.94 80 SER A CA 1
ATOM 614 C C . SER A 1 80 ? 9.308 -17.264 0.415 1.00 87.94 80 SER A C 1
ATOM 616 O O . SER A 1 80 ? 8.112 -17.104 0.165 1.00 87.94 80 SER A O 1
ATOM 618 N N . LYS A 1 81 ? 9.756 -18.383 1.006 1.00 85.81 81 LYS A N 1
ATOM 619 C CA . LYS A 1 81 ? 8.931 -19.571 1.289 1.00 85.81 81 LYS A CA 1
ATOM 620 C C . LYS A 1 81 ? 7.696 -19.245 2.128 1.00 85.81 81 LYS A C 1
ATOM 622 O O . LYS A 1 81 ? 6.617 -19.725 1.791 1.00 85.81 81 LYS A O 1
ATOM 627 N N . THR A 1 82 ? 7.835 -18.371 3.121 1.00 78.44 82 THR A N 1
ATOM 628 C CA . THR A 1 82 ? 6.761 -17.973 4.047 1.00 78.44 82 THR A CA 1
ATOM 629 C C . THR A 1 82 ? 6.196 -16.576 3.767 1.00 78.44 82 THR A C 1
ATOM 631 O O . THR A 1 82 ? 5.353 -16.094 4.518 1.00 78.44 82 THR A O 1
ATOM 634 N N . MET A 1 83 ? 6.631 -15.911 2.692 1.00 79.00 83 MET A N 1
ATOM 635 C CA . MET A 1 83 ? 6.168 -14.567 2.342 1.00 79.00 83 MET A CA 1
ATOM 636 C C . MET A 1 83 ? 4.933 -14.598 1.444 1.00 79.00 83 MET A C 1
ATOM 638 O O . MET A 1 83 ? 4.939 -15.200 0.366 1.00 79.00 83 MET A O 1
ATOM 642 N N . PHE A 1 84 ? 3.905 -13.868 1.872 1.00 76.62 84 PHE A N 1
ATOM 643 C CA . PHE A 1 84 ? 2.691 -13.606 1.110 1.00 76.62 84 PHE A CA 1
ATOM 644 C C . PHE A 1 84 ? 2.382 -12.103 1.172 1.00 76.62 84 PHE A C 1
ATOM 646 O O . PHE A 1 84 ? 2.135 -11.591 2.261 1.00 76.62 84 PHE A O 1
ATOM 653 N N . PRO A 1 85 ? 2.397 -11.375 0.040 1.00 83.31 85 PRO A N 1
ATOM 654 C CA . PRO A 1 85 ? 2.732 -11.823 -1.317 1.00 83.31 85 PRO A CA 1
ATOM 655 C C . PRO A 1 85 ? 4.194 -12.272 -1.486 1.00 83.31 85 PRO A C 1
ATOM 657 O O . PRO A 1 85 ? 5.075 -11.827 -0.753 1.00 83.31 85 PRO A O 1
ATOM 660 N N . LYS A 1 86 ? 4.455 -13.118 -2.490 1.00 87.88 86 LYS A N 1
ATOM 661 C CA . LYS A 1 86 ? 5.819 -13.537 -2.850 1.00 87.88 86 LYS A CA 1
ATOM 662 C C . LYS A 1 86 ? 6.659 -12.344 -3.347 1.00 87.88 86 LYS A C 1
ATOM 664 O O . LYS A 1 86 ? 6.097 -11.443 -3.984 1.00 87.88 86 LYS A O 1
ATOM 669 N N . PRO A 1 87 ? 7.984 -12.341 -3.105 1.00 92.38 87 PRO A N 1
ATOM 670 C CA . PRO A 1 87 ? 8.899 -11.361 -3.685 1.00 92.38 87 PRO A CA 1
ATOM 671 C C . PRO A 1 87 ? 8.832 -11.340 -5.218 1.00 92.38 87 PRO A C 1
ATOM 673 O O . PRO A 1 87 ? 8.536 -12.345 -5.863 1.00 92.38 87 PRO A O 1
ATOM 676 N N . ARG A 1 88 ? 9.109 -10.177 -5.815 1.00 93.81 88 ARG A N 1
ATOM 677 C CA . ARG A 1 88 ? 9.123 -10.006 -7.275 1.00 93.81 88 ARG A CA 1
ATOM 678 C C . ARG A 1 88 ? 10.238 -10.852 -7.895 1.00 93.81 88 ARG A C 1
ATOM 680 O O . ARG A 1 88 ? 11.389 -10.734 -7.485 1.00 93.81 88 ARG A O 1
ATOM 687 N N . ASN A 1 89 ? 9.873 -11.633 -8.911 1.00 95.25 89 ASN A N 1
ATOM 688 C CA . ASN A 1 89 ? 10.792 -12.214 -9.881 1.00 95.25 89 ASN A CA 1
ATOM 689 C C . ASN A 1 89 ? 11.200 -11.145 -10.915 1.00 95.25 89 ASN A C 1
ATOM 691 O O . ASN A 1 89 ? 10.363 -10.697 -11.701 1.00 95.25 89 ASN A O 1
ATOM 695 N N . PHE A 1 90 ? 12.460 -10.722 -10.878 1.00 96.44 90 PHE A N 1
ATOM 696 C CA . PHE A 1 90 ? 13.041 -9.703 -11.750 1.00 96.44 90 PHE A CA 1
ATOM 697 C C . PHE A 1 90 ? 13.380 -10.214 -13.151 1.00 96.44 90 PHE A C 1
ATOM 699 O O . PHE A 1 90 ? 13.544 -9.395 -14.046 1.00 96.44 90 PHE A O 1
ATOM 706 N N . THR A 1 91 ? 13.413 -11.530 -13.384 1.00 94.94 91 THR A N 1
ATOM 707 C CA . THR A 1 91 ? 13.687 -12.112 -14.712 1.00 94.94 91 THR A CA 1
ATOM 708 C C . THR A 1 91 ? 12.492 -12.026 -15.664 1.00 94.94 91 THR A C 1
ATOM 710 O O . THR A 1 91 ? 12.527 -12.594 -16.754 1.00 94.94 91 THR A O 1
ATOM 713 N N . ARG A 1 92 ? 11.392 -11.397 -15.238 1.00 92.00 92 ARG A N 1
ATOM 714 C CA . ARG A 1 92 ? 10.144 -11.316 -15.993 1.00 92.00 92 ARG A CA 1
ATOM 715 C C . ARG A 1 92 ? 9.626 -9.875 -16.054 1.00 92.00 92 ARG A C 1
ATOM 717 O O . ARG A 1 92 ? 10.057 -9.016 -15.286 1.00 92.00 92 ARG A O 1
ATOM 724 N N . ASN A 1 93 ? 8.704 -9.595 -16.974 1.00 89.50 93 ASN A N 1
ATOM 725 C CA . ASN A 1 93 ? 8.238 -8.230 -17.265 1.00 89.50 93 ASN A CA 1
ATOM 726 C C . ASN A 1 93 ? 7.100 -7.758 -16.346 1.00 89.50 93 ASN A C 1
ATOM 728 O O . ASN A 1 93 ? 6.681 -6.601 -16.406 1.00 89.50 93 ASN A O 1
ATOM 732 N N . GLU A 1 94 ? 6.566 -8.623 -15.488 1.00 88.50 94 GLU A N 1
ATOM 733 C CA . GLU A 1 94 ? 5.306 -8.392 -14.788 1.00 88.50 94 GLU A CA 1
ATOM 734 C C . GLU A 1 94 ? 5.440 -7.512 -13.535 1.00 88.50 94 GLU A C 1
ATOM 736 O O . GLU A 1 94 ? 4.925 -7.820 -12.462 1.00 88.50 94 GLU A O 1
ATOM 741 N N . TYR A 1 95 ? 6.091 -6.359 -13.641 1.00 91.62 95 TYR A N 1
ATOM 742 C CA . TYR A 1 95 ? 6.149 -5.389 -12.550 1.00 91.62 95 TYR A CA 1
ATOM 743 C C . TYR A 1 95 ? 4.753 -4.832 -12.237 1.00 91.62 95 TYR A C 1
ATOM 745 O O . TYR A 1 95 ? 3.974 -4.507 -13.131 1.00 91.62 95 TYR A O 1
ATOM 753 N N . LYS A 1 96 ? 4.424 -4.754 -10.942 1.00 90.31 96 LYS A N 1
ATOM 754 C CA . LYS A 1 96 ? 3.094 -4.334 -10.479 1.00 90.31 96 LYS A CA 1
ATOM 755 C C . LYS A 1 96 ? 2.933 -2.819 -10.550 1.00 90.31 96 LYS A C 1
ATOM 757 O O . LYS A 1 96 ? 2.007 -2.340 -11.181 1.00 90.31 96 LYS A O 1
ATOM 762 N N . VAL A 1 97 ? 3.824 -2.075 -9.899 1.00 91.06 97 VAL A N 1
ATOM 763 C CA . VAL A 1 97 ? 3.757 -0.610 -9.846 1.00 91.06 97 VAL A CA 1
ATOM 764 C C . VAL A 1 97 ? 4.659 -0.039 -10.927 1.00 91.06 97 VAL A C 1
ATOM 766 O O . VAL A 1 97 ? 5.857 -0.313 -10.919 1.00 91.06 97 VAL A O 1
ATOM 769 N N . ARG A 1 98 ? 4.072 0.717 -11.854 1.00 92.75 98 ARG A N 1
ATOM 770 C CA . ARG A 1 98 ? 4.765 1.286 -13.011 1.00 92.75 98 ARG A CA 1
ATOM 771 C C . ARG A 1 98 ? 3.944 2.393 -13.663 1.00 92.75 98 ARG A C 1
ATOM 773 O O . ARG A 1 98 ? 2.724 2.461 -13.491 1.00 92.75 98 ARG A O 1
ATOM 780 N N . SER A 1 99 ? 4.629 3.217 -14.437 1.00 92.62 99 SER A N 1
ATOM 781 C CA . SER A 1 99 ? 4.084 4.301 -15.254 1.00 92.62 99 SER A CA 1
ATOM 782 C C . SER A 1 99 ? 3.914 3.922 -16.729 1.00 92.62 99 SER A C 1
ATOM 784 O O . SER A 1 99 ? 3.391 4.706 -17.511 1.00 92.62 99 SER A O 1
ATOM 786 N N . THR A 1 100 ? 4.324 2.716 -17.124 1.00 92.06 100 THR A N 1
ATOM 787 C CA . THR A 1 100 ? 4.330 2.245 -18.519 1.00 92.06 100 THR A CA 1
ATOM 788 C C . THR A 1 100 ? 3.051 1.472 -18.882 1.00 92.06 100 THR A C 1
ATOM 790 O O . THR A 1 100 ? 2.219 1.186 -18.018 1.00 92.06 100 THR A O 1
ATOM 793 N N . ALA A 1 101 ? 2.850 1.080 -20.145 1.00 86.06 101 ALA A N 1
ATOM 794 C CA . ALA A 1 101 ? 1.675 0.298 -20.585 1.00 86.06 101 ALA A CA 1
ATOM 795 C C . ALA A 1 101 ? 1.724 -1.194 -20.180 1.00 86.06 101 ALA A C 1
ATOM 797 O O . ALA A 1 101 ? 2.810 -1.768 -20.134 1.00 86.06 101 ALA A O 1
ATOM 798 N N . ALA A 1 102 ? 0.571 -1.821 -19.886 1.00 83.50 102 ALA A N 1
ATOM 799 C CA . ALA A 1 102 ? 0.440 -3.234 -19.462 1.00 83.50 102 ALA A CA 1
ATOM 800 C C 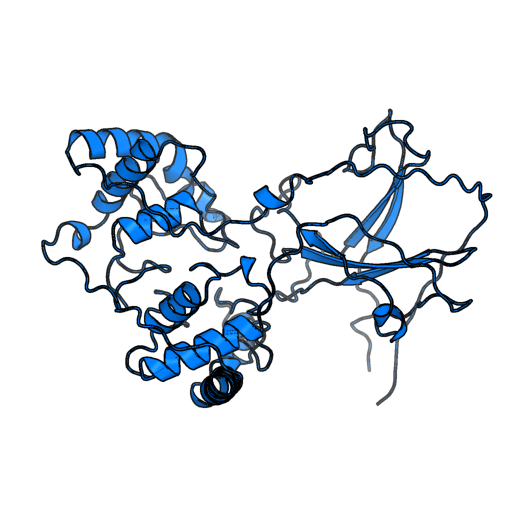. ALA A 1 102 ? 1.400 -4.205 -20.163 1.00 83.50 102 ALA A C 1
ATOM 802 O O . ALA A 1 102 ? 1.558 -4.172 -21.378 1.00 83.50 102 ALA A O 1
ATOM 803 N N . GLY A 1 103 ? 2.079 -5.046 -19.373 1.00 82.19 103 GLY A N 1
ATOM 804 C CA . GLY A 1 103 ? 3.103 -5.976 -19.871 1.00 82.19 103 GLY A CA 1
ATOM 805 C C . GLY A 1 103 ? 4.477 -5.363 -20.192 1.00 82.19 103 GLY A C 1
ATOM 806 O O . GLY A 1 103 ? 5.412 -6.115 -20.464 1.00 82.19 103 GLY A O 1
ATOM 807 N N . SER A 1 104 ? 4.641 -4.037 -20.118 1.00 87.38 104 SER A N 1
ATOM 808 C CA . SER A 1 104 ? 5.943 -3.371 -20.287 1.00 87.38 104 SER A CA 1
ATOM 809 C C . SER A 1 104 ? 6.738 -3.317 -18.982 1.00 87.38 104 SER A C 1
ATOM 811 O O . SER A 1 104 ? 6.164 -3.235 -17.891 1.00 87.38 104 SER A O 1
ATOM 813 N N . VAL A 1 105 ? 8.068 -3.291 -19.105 1.00 91.25 105 VAL A N 1
ATOM 814 C CA . VAL A 1 105 ? 8.979 -3.023 -17.982 1.00 91.25 105 VAL A CA 1
ATOM 815 C C . VAL A 1 105 ? 8.767 -1.605 -17.417 1.00 91.25 105 VAL A C 1
ATOM 817 O O . VAL A 1 105 ? 8.309 -0.719 -18.147 1.00 91.25 105 VAL A O 1
ATOM 820 N N . PRO A 1 106 ? 9.031 -1.384 -16.117 1.00 93.81 106 PRO A N 1
ATOM 821 C CA . PRO A 1 106 ? 8.982 -0.061 -15.494 1.00 93.81 106 PRO A CA 1
ATOM 822 C C . PRO A 1 106 ? 10.125 0.835 -15.990 1.00 93.81 106 PRO A C 1
ATOM 824 O O . PRO A 1 106 ? 11.114 0.336 -16.527 1.00 93.81 106 PRO A O 1
ATOM 827 N N . THR A 1 107 ? 10.009 2.148 -15.780 1.00 93.12 107 THR A N 1
ATOM 828 C CA . THR A 1 107 ? 11.155 3.054 -15.957 1.00 93.12 107 THR A CA 1
ATOM 829 C C . THR A 1 107 ? 12.128 2.948 -14.778 1.00 93.12 107 THR A C 1
ATOM 831 O O . THR A 1 107 ? 11.806 2.382 -13.728 1.00 93.12 107 THR A O 1
ATOM 834 N N . ASP A 1 108 ? 13.319 3.527 -14.916 1.00 94.00 108 ASP A N 1
ATOM 835 C CA . ASP A 1 108 ? 14.300 3.550 -13.827 1.00 94.00 108 ASP A CA 1
ATOM 836 C C . ASP A 1 108 ? 13.783 4.382 -12.635 1.00 94.00 108 ASP A C 1
ATOM 838 O O . ASP A 1 108 ? 14.000 4.024 -11.479 1.00 94.00 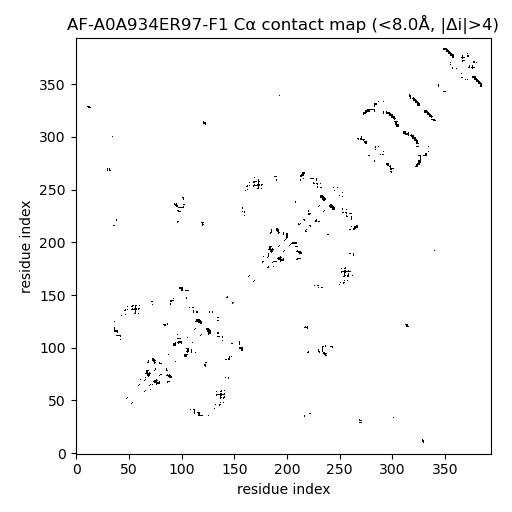108 ASP A O 1
ATOM 842 N N . GLU A 1 109 ? 13.007 5.435 -12.897 1.00 92.88 109 GLU A N 1
ATOM 843 C CA . GLU A 1 109 ? 12.354 6.275 -11.889 1.00 92.88 109 GLU A CA 1
ATOM 844 C C . GLU A 1 109 ? 11.235 5.522 -11.152 1.00 92.88 109 GLU A C 1
ATOM 846 O O . GLU A 1 109 ? 11.074 5.686 -9.942 1.00 92.88 109 GLU A O 1
ATOM 851 N N . ASP A 1 110 ? 10.478 4.662 -11.847 1.00 93.75 110 ASP A N 1
ATOM 852 C CA . ASP A 1 110 ? 9.510 3.762 -11.205 1.00 93.75 110 ASP A CA 1
ATOM 853 C C . ASP A 1 110 ? 10.210 2.822 -10.215 1.00 93.75 110 ASP A C 1
ATOM 855 O O . ASP A 1 110 ? 9.764 2.674 -9.071 1.00 93.75 110 ASP A O 1
ATOM 859 N N . LEU A 1 111 ? 11.326 2.214 -10.633 1.00 94.88 111 LEU A N 1
ATOM 860 C CA . LEU A 1 111 ? 12.133 1.348 -9.772 1.00 94.88 111 LEU A CA 1
ATOM 861 C C . LEU A 1 111 ? 12.706 2.132 -8.587 1.00 94.88 111 LEU A C 1
ATOM 863 O O . LEU A 1 111 ? 12.640 1.652 -7.454 1.00 94.88 111 LEU A O 1
ATOM 867 N N . PHE A 1 112 ? 13.189 3.354 -8.816 1.00 95.56 112 PHE A N 1
ATOM 868 C CA . PHE A 1 112 ? 13.739 4.207 -7.764 1.00 95.56 112 PHE A CA 1
ATOM 869 C C . PHE A 1 112 ? 12.706 4.561 -6.700 1.00 95.56 112 PHE A C 1
ATOM 871 O O . PHE A 1 112 ? 12.987 4.419 -5.504 1.00 95.56 112 PHE A O 1
ATOM 878 N N . ARG A 1 113 ? 11.492 4.953 -7.107 1.00 93.44 113 ARG A N 1
ATOM 879 C CA . ARG A 1 113 ? 10.383 5.218 -6.178 1.00 93.44 113 ARG A CA 1
ATOM 880 C C . ARG A 1 113 ? 10.036 3.981 -5.355 1.00 93.44 113 ARG A C 1
ATOM 882 O O . ARG A 1 113 ? 9.880 4.075 -4.138 1.00 93.44 113 ARG A O 1
ATOM 889 N N . ILE A 1 114 ? 9.968 2.808 -5.987 1.00 93.19 114 ILE A N 1
ATOM 890 C CA . ILE A 1 114 ? 9.636 1.557 -5.292 1.00 93.19 114 ILE A CA 1
ATOM 891 C C . ILE A 1 114 ? 10.726 1.112 -4.320 1.00 93.19 114 ILE A C 1
ATOM 893 O O . ILE A 1 114 ? 10.403 0.744 -3.194 1.00 93.19 114 ILE A O 1
ATOM 897 N N . VAL A 1 115 ? 12.001 1.167 -4.701 1.00 94.62 115 VAL A N 1
ATOM 898 C CA . VAL A 1 115 ? 13.104 0.833 -3.785 1.00 94.62 115 VAL A CA 1
ATOM 899 C C . VAL A 1 115 ? 13.136 1.822 -2.617 1.00 94.62 115 VAL A C 1
ATOM 901 O O . VAL A 1 115 ? 13.268 1.421 -1.463 1.00 94.62 115 VAL A O 1
ATOM 904 N N . THR A 1 116 ? 12.946 3.110 -2.896 1.00 93.69 116 THR A N 1
ATOM 905 C CA . THR A 1 116 ? 12.951 4.172 -1.884 1.00 93.69 116 THR A CA 1
ATOM 906 C C . THR A 1 116 ? 11.829 4.016 -0.868 1.00 93.69 116 THR A C 1
ATOM 908 O O . THR A 1 116 ? 12.095 4.054 0.332 1.00 93.69 116 THR A O 1
ATOM 911 N N . SER A 1 117 ? 10.593 3.841 -1.334 1.00 90.06 117 SER A N 1
ATOM 912 C CA . SER A 1 117 ? 9.407 3.826 -0.475 1.00 90.06 117 SER A CA 1
ATOM 913 C C . SER A 1 117 ? 8.982 2.423 -0.036 1.00 90.06 117 SER A C 1
ATOM 915 O O . SER A 1 117 ? 8.068 2.308 0.770 1.00 90.06 117 SER A O 1
ATOM 917 N N . GLY A 1 118 ? 9.570 1.348 -0.559 1.00 90.25 118 GLY A N 1
ATOM 918 C CA . GLY A 1 118 ? 9.076 -0.012 -0.323 1.00 90.25 118 GLY A CA 1
ATOM 919 C C . GLY A 1 118 ? 7.707 -0.254 -0.966 1.00 90.25 118 GLY A C 1
ATOM 920 O O . GLY A 1 118 ? 7.282 0.506 -1.844 1.00 90.25 118 GLY A O 1
ATOM 921 N N . ILE A 1 119 ? 7.001 -1.312 -0.550 1.00 88.12 119 ILE A N 1
ATOM 922 C CA . ILE A 1 119 ? 5.639 -1.622 -1.028 1.00 88.12 119 ILE A CA 1
ATOM 923 C C . ILE A 1 119 ? 4.741 -2.010 0.149 1.00 88.12 119 ILE A C 1
ATOM 925 O O . ILE A 1 119 ? 4.922 -3.074 0.742 1.00 88.12 119 ILE A O 1
ATOM 929 N N . GLU A 1 120 ? 3.718 -1.193 0.410 1.00 81.19 120 GLU A N 1
ATOM 930 C CA . GLU A 1 120 ? 2.830 -1.391 1.559 1.00 81.19 120 GLU A CA 1
ATOM 931 C C . GLU A 1 120 ? 2.000 -2.684 1.484 1.00 81.19 120 GLU A C 1
ATOM 933 O O . GLU A 1 120 ? 1.538 -3.122 0.412 1.00 81.19 120 GLU A O 1
ATOM 938 N N . GLY A 1 121 ? 1.819 -3.306 2.651 1.00 77.12 121 GLY A N 1
ATOM 939 C CA . GLY A 1 121 ? 1.193 -4.614 2.808 1.00 77.12 121 GLY A CA 1
ATOM 940 C C . GLY A 1 121 ? 1.940 -5.725 2.062 1.00 77.12 121 GLY A C 1
ATOM 941 O O . GLY A 1 121 ? 1.304 -6.613 1.483 1.00 77.12 121 GLY A O 1
ATOM 942 N N . THR A 1 122 ? 3.272 -5.630 2.014 1.00 82.50 122 THR A N 1
ATOM 943 C CA . THR A 1 122 ? 4.212 -6.685 1.607 1.00 82.50 122 THR A CA 1
ATOM 944 C C . THR A 1 122 ? 5.429 -6.667 2.536 1.00 82.50 122 THR A C 1
ATOM 946 O O . THR A 1 122 ? 5.622 -5.718 3.286 1.00 82.50 122 THR A O 1
ATOM 949 N N . ALA A 1 123 ? 6.294 -7.679 2.453 1.00 84.88 123 ALA A N 1
ATOM 950 C CA . ALA A 1 123 ? 7.548 -7.705 3.207 1.00 84.88 123 ALA A CA 1
ATOM 951 C C . ALA A 1 123 ? 8.658 -6.804 2.617 1.00 84.88 123 ALA A C 1
ATOM 953 O O . ALA A 1 123 ? 9.792 -6.887 3.077 1.00 84.88 123 ALA A O 1
ATOM 954 N N . MET A 1 124 ? 8.379 -6.003 1.578 1.00 89.81 124 MET A N 1
ATOM 955 C CA . MET A 1 124 ? 9.376 -5.141 0.936 1.00 89.81 124 MET A CA 1
ATOM 956 C C . MET A 1 124 ? 9.515 -3.808 1.693 1.00 89.81 124 MET A C 1
ATOM 958 O O . MET A 1 124 ? 8.632 -2.953 1.549 1.00 89.81 124 MET A O 1
ATOM 962 N N . PRO A 1 125 ? 10.605 -3.597 2.460 1.00 87.12 125 PRO A N 1
ATOM 963 C CA . PRO A 1 125 ? 10.784 -2.391 3.257 1.00 87.12 125 PRO A CA 1
ATOM 964 C C . PRO A 1 125 ? 11.146 -1.187 2.384 1.00 87.12 125 PRO A C 1
ATOM 966 O O . PRO A 1 125 ? 11.487 -1.318 1.205 1.00 87.12 125 PRO A O 1
ATOM 969 N N . PHE A 1 126 ? 11.123 -0.005 2.992 1.00 89.00 126 PHE A N 1
ATOM 970 C CA . PHE A 1 126 ? 11.702 1.198 2.410 1.00 89.00 126 PHE A CA 1
ATOM 971 C C . PHE A 1 126 ? 13.235 1.181 2.534 1.00 89.00 126 PHE A C 1
ATOM 973 O O . PHE A 1 126 ? 13.788 0.842 3.581 1.00 89.00 126 PHE A O 1
ATOM 980 N N . TRP A 1 127 ? 13.935 1.584 1.473 1.00 91.44 127 TRP A N 1
ATOM 981 C CA . TRP A 1 127 ? 15.401 1.684 1.448 1.00 91.44 127 TRP A CA 1
ATOM 982 C C . TRP A 1 127 ? 15.893 3.132 1.381 1.00 91.44 127 TRP A C 1
ATOM 984 O O . TRP A 1 127 ? 17.004 3.399 0.939 1.00 91.44 127 TRP A O 1
ATOM 994 N N . ASN A 1 128 ? 15.105 4.091 1.873 1.00 87.44 128 ASN A N 1
ATOM 995 C CA . ASN A 1 128 ? 15.588 5.458 2.109 1.00 87.44 128 ASN A CA 1
ATOM 996 C C . ASN A 1 128 ? 16.672 5.547 3.214 1.00 87.44 128 ASN A C 1
ATOM 998 O O . ASN A 1 128 ? 17.209 6.623 3.456 1.00 87.44 128 ASN A O 1
ATOM 1002 N N . THR A 1 129 ? 16.987 4.419 3.858 1.00 89.19 129 THR A N 1
ATOM 1003 C CA . THR A 1 129 ? 18.058 4.231 4.846 1.00 89.19 129 THR A CA 1
ATOM 1004 C C . THR A 1 129 ? 19.444 4.048 4.221 1.00 89.19 129 THR A C 1
ATOM 1006 O O . THR A 1 129 ? 20.441 4.082 4.939 1.00 89.19 129 THR A O 1
ATOM 1009 N N . ILE A 1 130 ? 19.520 3.842 2.902 1.00 93.88 130 ILE A N 1
ATOM 1010 C CA . ILE A 1 130 ? 20.767 3.821 2.125 1.00 93.88 130 ILE A CA 1
ATOM 1011 C C . ILE A 1 130 ? 20.833 5.032 1.187 1.00 93.88 130 ILE A C 1
ATOM 1013 O O . ILE A 1 130 ? 19.818 5.679 0.897 1.00 93.88 130 ILE A O 1
ATOM 1017 N N . SER A 1 131 ? 22.035 5.355 0.711 1.00 95.81 131 SER A N 1
ATOM 1018 C CA . SER A 1 131 ? 22.257 6.545 -0.117 1.00 95.81 131 SER A CA 1
ATOM 1019 C C . SER A 1 131 ? 21.482 6.493 -1.442 1.00 95.81 131 SER A C 1
ATOM 1021 O O . SER A 1 131 ? 21.070 5.434 -1.920 1.00 95.81 131 SER A O 1
ATOM 1023 N N . GLU A 1 132 ? 21.244 7.656 -2.049 1.00 96.25 132 GLU A N 1
ATOM 1024 C CA . GLU A 1 132 ? 20.635 7.742 -3.387 1.00 96.25 132 GLU A CA 1
ATOM 1025 C C . GLU A 1 132 ? 21.500 7.045 -4.442 1.00 96.25 132 GLU A C 1
ATOM 1027 O O . GLU A 1 132 ? 20.977 6.317 -5.283 1.00 96.25 132 GLU A O 1
ATOM 1032 N N . THR A 1 133 ? 22.825 7.182 -4.334 1.00 97.25 133 THR A N 1
ATOM 1033 C CA . THR A 1 133 ? 23.801 6.489 -5.181 1.00 97.25 133 THR A CA 1
ATOM 1034 C C . THR A 1 133 ? 23.654 4.972 -5.088 1.00 97.25 133 THR A C 1
ATOM 1036 O O . THR A 1 133 ? 23.498 4.322 -6.118 1.00 97.25 133 THR A O 1
ATOM 1039 N N . GLU A 1 134 ? 23.625 4.400 -3.878 1.00 97.81 134 GLU A N 1
ATOM 1040 C CA . GLU A 1 134 ? 23.446 2.950 -3.695 1.00 97.81 134 GLU A CA 1
ATOM 1041 C C . GLU A 1 134 ? 22.100 2.462 -4.254 1.00 97.81 134 GLU A C 1
ATOM 1043 O O . GLU A 1 134 ? 22.024 1.368 -4.818 1.00 97.81 134 GLU A O 1
ATOM 1048 N N . ARG A 1 135 ? 21.036 3.270 -4.134 1.00 97.56 135 ARG A N 1
ATOM 1049 C CA . ARG A 1 135 ? 19.720 2.954 -4.711 1.00 97.56 135 ARG A CA 1
ATOM 1050 C C . ARG A 1 135 ? 19.745 2.942 -6.237 1.00 97.56 135 ARG A C 1
ATOM 1052 O O . ARG A 1 135 ? 19.203 2.014 -6.828 1.00 97.56 135 ARG A O 1
ATOM 1059 N N . TRP A 1 136 ? 20.395 3.907 -6.881 1.00 98.06 136 TRP A N 1
ATOM 1060 C CA . TRP A 1 136 ? 20.576 3.880 -8.336 1.00 98.06 136 TRP A CA 1
ATOM 1061 C C . TRP A 1 136 ? 21.407 2.682 -8.792 1.00 98.06 136 TRP A C 1
ATOM 1063 O O . TRP A 1 136 ? 21.018 1.965 -9.711 1.00 98.06 136 TRP A O 1
ATOM 1073 N N . GLN A 1 137 ? 22.516 2.416 -8.107 1.00 98.44 137 GLN A N 1
ATOM 1074 C CA . GLN A 1 137 ? 23.406 1.303 -8.423 1.00 98.44 137 GLN A CA 1
ATOM 1075 C C . GLN A 1 137 ? 22.686 -0.050 -8.335 1.00 98.44 137 GLN A C 1
ATOM 1077 O O . GLN A 1 137 ? 22.765 -0.852 -9.268 1.00 98.44 137 GLN A O 1
ATOM 1082 N N . VAL A 1 138 ? 21.933 -0.311 -7.256 1.00 98.31 138 VAL A N 1
ATOM 1083 C CA . VAL A 1 138 ? 21.199 -1.583 -7.121 1.00 98.31 138 VAL A CA 1
ATOM 1084 C C . VAL A 1 138 ? 20.117 -1.740 -8.191 1.00 98.31 138 VAL A C 1
ATOM 1086 O O . VAL A 1 138 ? 19.882 -2.856 -8.645 1.00 98.31 138 VAL A O 1
ATOM 1089 N N . ILE A 1 139 ? 19.500 -0.646 -8.652 1.00 97.50 139 ILE A N 1
ATOM 1090 C CA . ILE A 1 139 ? 18.540 -0.671 -9.766 1.00 97.50 139 ILE A CA 1
ATOM 1091 C C . ILE A 1 139 ? 19.224 -1.116 -11.058 1.00 97.50 139 ILE A C 1
ATOM 1093 O O . ILE A 1 139 ? 18.696 -1.994 -11.739 1.00 97.50 139 ILE A O 1
ATOM 1097 N N . TYR A 1 140 ? 20.413 -0.592 -11.362 1.00 97.50 140 TYR A N 1
ATOM 1098 C CA . TYR A 1 140 ? 21.182 -1.024 -12.535 1.00 97.50 140 TYR A CA 1
ATOM 1099 C C . TYR A 1 140 ? 21.536 -2.504 -12.471 1.00 97.50 140 TYR A C 1
ATOM 1101 O O . TYR A 1 140 ? 21.357 -3.216 -13.456 1.00 97.50 140 TYR A O 1
ATOM 1109 N N . TYR A 1 141 ? 21.916 -3.009 -11.296 1.00 98.12 141 TYR A N 1
ATOM 1110 C CA . TYR A 1 141 ? 22.108 -4.446 -11.121 1.00 98.12 141 TYR A CA 1
ATOM 1111 C C . TYR A 1 141 ? 20.806 -5.247 -11.301 1.00 98.12 141 TYR A C 1
ATOM 1113 O O . TYR A 1 141 ? 20.808 -6.251 -12.009 1.00 98.12 141 TYR A O 1
ATOM 1121 N N . ILE A 1 142 ? 19.676 -4.798 -10.742 1.00 97.19 142 ILE A N 1
ATOM 1122 C CA . ILE A 1 142 ? 18.370 -5.469 -10.898 1.00 97.19 142 ILE A CA 1
ATOM 1123 C C . ILE A 1 142 ? 17.967 -5.581 -12.374 1.00 97.19 142 ILE A C 1
ATOM 1125 O O . ILE A 1 142 ? 17.468 -6.625 -12.796 1.00 97.19 142 ILE A O 1
ATOM 1129 N N . LYS A 1 143 ? 18.208 -4.538 -13.175 1.00 95.81 143 LYS A N 1
ATOM 1130 C CA . LYS A 1 143 ? 17.908 -4.537 -14.615 1.00 95.81 143 LYS A CA 1
ATOM 1131 C C . LYS A 1 143 ? 18.672 -5.625 -15.375 1.00 95.81 143 LYS A C 1
ATOM 1133 O O . LYS A 1 143 ? 18.162 -6.133 -16.369 1.00 95.81 143 LYS A O 1
ATOM 1138 N N . THR A 1 144 ? 19.846 -6.044 -14.893 1.00 96.31 144 THR A N 1
ATOM 1139 C CA . THR A 1 144 ? 20.638 -7.104 -15.546 1.00 96.31 144 THR A CA 1
ATOM 1140 C C . THR A 1 144 ? 19.960 -8.476 -15.547 1.00 96.31 144 THR A C 1
ATOM 1142 O O . THR A 1 144 ? 20.298 -9.302 -16.392 1.00 96.31 144 THR A O 1
ATOM 1145 N N . PHE A 1 145 ? 18.978 -8.717 -14.669 1.00 96.44 145 PHE A N 1
ATOM 1146 C CA . PHE A 1 145 ? 18.237 -9.982 -14.621 1.00 96.44 145 PHE A CA 1
ATOM 1147 C C . PHE A 1 145 ? 17.252 -10.170 -15.783 1.00 96.44 145 PHE A C 1
ATOM 1149 O O . PHE A 1 145 ? 16.738 -11.274 -15.964 1.00 96.44 145 PHE A O 1
ATOM 1156 N N . ASN A 1 146 ? 16.959 -9.121 -16.559 1.00 93.81 146 ASN A N 1
ATOM 1157 C CA . ASN A 1 146 ? 15.979 -9.177 -17.637 1.00 93.81 146 ASN A CA 1
ATOM 1158 C C . ASN A 1 146 ? 16.447 -8.400 -18.874 1.00 93.81 146 ASN A C 1
ATOM 1160 O O . ASN A 1 146 ? 16.548 -7.175 -18.876 1.00 93.81 146 ASN A O 1
ATOM 1164 N N . GLU A 1 147 ? 16.657 -9.134 -19.969 1.00 91.31 147 GLU A N 1
ATOM 1165 C CA . GLU A 1 147 ? 17.115 -8.608 -21.260 1.00 91.31 147 GLU A CA 1
ATOM 1166 C C . GLU A 1 147 ? 16.197 -7.526 -21.850 1.00 91.31 147 GLU A C 1
ATOM 1168 O O . GLU A 1 147 ? 16.640 -6.714 -22.660 1.00 91.31 147 GLU A O 1
ATOM 1173 N N . GLN A 1 148 ? 14.926 -7.454 -21.437 1.00 88.88 148 GLN A N 1
ATOM 1174 C CA . GLN A 1 148 ? 14.009 -6.407 -21.884 1.00 88.88 148 GLN A CA 1
ATOM 1175 C C . GLN A 1 148 ? 14.478 -4.999 -21.480 1.00 88.88 148 GLN A C 1
ATOM 1177 O O . GLN A 1 148 ? 14.179 -4.054 -22.206 1.00 88.88 148 GLN A O 1
ATOM 1182 N N . PHE A 1 149 ? 15.235 -4.849 -20.385 1.00 89.06 149 PHE A N 1
ATOM 1183 C CA . PHE A 1 149 ? 15.818 -3.560 -19.990 1.00 89.06 149 PHE A CA 1
ATOM 1184 C C . PHE A 1 149 ? 16.995 -3.123 -20.868 1.00 89.06 149 PHE A C 1
ATOM 1186 O O . PHE A 1 149 ? 17.344 -1.947 -20.851 1.00 89.06 149 PHE A O 1
ATOM 1193 N N . LYS A 1 150 ? 17.603 -4.043 -21.630 1.00 82.75 150 LYS A N 1
ATOM 1194 C CA . LYS A 1 150 ? 18.720 -3.744 -22.540 1.00 82.75 150 LYS A CA 1
ATOM 1195 C C . LYS A 1 150 ? 18.264 -3.337 -23.938 1.00 82.75 150 LYS A C 1
ATOM 1197 O O . LYS A 1 150 ? 19.091 -2.988 -24.770 1.00 82.75 150 LYS A O 1
ATOM 1202 N N . LYS A 1 151 ? 16.966 -3.433 -24.236 1.00 81.12 151 LYS A N 1
ATOM 1203 C CA . LYS A 1 151 ? 16.441 -3.026 -25.541 1.00 81.12 151 LYS A CA 1
ATOM 1204 C C . LYS A 1 151 ? 16.409 -1.501 -25.614 1.00 81.12 151 LYS A C 1
ATOM 1206 O O . LYS A 1 151 ? 15.811 -0.866 -24.753 1.00 81.12 151 LYS A O 1
ATOM 1211 N N . ASP A 1 152 ? 16.945 -0.934 -26.694 1.00 60.28 152 ASP A N 1
ATOM 1212 C CA . ASP A 1 152 ? 17.062 0.522 -26.911 1.00 60.28 152 ASP A CA 1
ATOM 1213 C C . ASP A 1 152 ? 15.720 1.270 -27.040 1.00 60.28 152 ASP A C 1
ATOM 1215 O O . ASP A 1 152 ? 15.675 2.488 -27.200 1.00 60.28 152 ASP A O 1
ATOM 1219 N N . THR A 1 153 ? 14.590 0.562 -26.984 1.00 71.31 153 THR A N 1
ATOM 1220 C CA . THR A 1 153 ? 13.267 1.189 -26.994 1.00 71.31 153 THR A CA 1
ATOM 1221 C C . THR A 1 153 ? 12.834 1.492 -25.568 1.00 71.31 153 THR A C 1
ATOM 1223 O O . THR A 1 153 ? 12.345 0.608 -24.860 1.00 71.31 153 THR A O 1
ATOM 1226 N N . ALA A 1 154 ? 12.977 2.755 -25.161 1.00 71.38 154 ALA A N 1
ATOM 1227 C CA . ALA A 1 154 ? 12.427 3.228 -23.897 1.00 71.38 154 ALA A CA 1
ATOM 1228 C C . ALA A 1 154 ? 10.924 2.889 -23.814 1.00 71.38 154 ALA A C 1
ATOM 1230 O O . ALA A 1 154 ? 10.185 3.102 -24.786 1.00 71.38 154 ALA A O 1
ATOM 1231 N N . PRO A 1 155 ? 10.445 2.338 -22.685 1.00 78.00 155 PRO A N 1
ATOM 1232 C CA . PRO A 1 155 ? 9.048 1.967 -22.561 1.00 78.00 155 PRO A CA 1
ATOM 1233 C C . PRO A 1 155 ? 8.172 3.223 -22.596 1.00 78.00 155 PRO A C 1
ATOM 1235 O O . PRO A 1 155 ? 8.480 4.237 -21.969 1.00 78.00 155 PRO A O 1
ATOM 1238 N N . LYS A 1 156 ? 7.057 3.157 -23.331 1.00 81.38 156 LYS A N 1
ATOM 1239 C CA . LYS A 1 156 ? 6.111 4.274 -23.418 1.00 81.38 156 LYS A CA 1
ATOM 1240 C C . LYS A 1 156 ? 5.470 4.513 -22.051 1.00 81.38 156 LYS A C 1
ATOM 1242 O O . LYS A 1 156 ? 4.792 3.630 -21.519 1.00 81.38 156 LYS A O 1
ATOM 1247 N N . VAL A 1 157 ? 5.694 5.707 -21.511 1.00 89.75 157 VAL A N 1
ATOM 1248 C CA . VAL A 1 157 ? 5.090 6.185 -20.265 1.00 89.75 157 VAL A CA 1
ATOM 1249 C C . VAL A 1 157 ? 3.681 6.687 -20.563 1.00 89.75 157 VAL A C 1
ATOM 1251 O O . VAL A 1 157 ? 3.460 7.399 -21.543 1.00 89.75 157 VAL A O 1
ATOM 1254 N N . VAL A 1 158 ? 2.721 6.294 -19.731 1.00 86.94 158 VAL A N 1
ATOM 1255 C CA . VAL A 1 158 ? 1.352 6.801 -19.791 1.00 86.94 158 VAL A CA 1
ATOM 1256 C C . VAL A 1 158 ? 1.373 8.281 -19.431 1.00 86.94 158 VAL A C 1
ATOM 1258 O O . VAL A 1 158 ? 1.882 8.659 -18.376 1.00 86.94 158 VAL A O 1
ATOM 1261 N N . SER A 1 159 ? 0.829 9.110 -20.319 1.00 84.69 159 SER A N 1
ATOM 1262 C CA . SER A 1 159 ? 0.685 10.539 -20.060 1.00 84.69 159 SER A CA 1
ATOM 1263 C C . SER A 1 159 ? -0.246 10.754 -18.869 1.00 84.69 159 SER A C 1
ATOM 1265 O O . SER A 1 159 ? -1.305 10.137 -18.787 1.00 84.69 159 SER A O 1
ATOM 1267 N N . VAL A 1 160 ? 0.169 11.609 -17.938 1.00 82.56 160 VAL A N 1
ATOM 1268 C CA . VAL A 1 160 ? -0.640 12.006 -16.787 1.00 82.56 160 VAL A CA 1
ATOM 1269 C C . VAL A 1 160 ? -1.132 13.419 -17.075 1.00 82.56 160 VAL A C 1
ATOM 1271 O O . VAL A 1 160 ? -0.358 14.371 -16.986 1.00 82.56 160 VAL A O 1
ATOM 1274 N N . GLY A 1 161 ? -2.391 13.530 -17.504 1.00 83.56 161 GLY A N 1
ATOM 1275 C CA . GLY A 1 161 ? -3.087 14.812 -17.631 1.00 83.56 161 GLY A CA 1
ATOM 1276 C C . GLY A 1 161 ? -3.464 15.388 -16.265 1.00 83.56 161 GLY A C 1
ATOM 1277 O O . GLY A 1 161 ? -2.942 14.963 -15.238 1.00 83.56 161 GLY A O 1
ATOM 1278 N N . SER A 1 162 ? -4.398 16.332 -16.228 1.00 87.00 162 SER A N 1
ATOM 1279 C CA . SER A 1 162 ? -5.048 16.722 -14.978 1.00 87.00 162 SER A CA 1
ATOM 1280 C C . SER A 1 162 ? -6.483 17.155 -15.237 1.00 87.00 162 SER A C 1
ATOM 1282 O O . SER A 1 162 ? -6.785 17.843 -16.211 1.00 87.00 162 SER A O 1
ATOM 1284 N N . VAL A 1 163 ? -7.374 16.741 -14.343 1.00 92.69 163 VAL A N 1
ATOM 1285 C CA . VAL A 1 163 ? -8.774 17.167 -14.302 1.00 92.69 163 VAL A CA 1
ATOM 1286 C C . VAL A 1 163 ? -9.032 17.685 -12.895 1.00 92.69 163 VAL A C 1
ATOM 1288 O O . VAL A 1 163 ? -8.532 17.122 -11.923 1.00 92.69 163 VAL A O 1
ATOM 1291 N N . ALA A 1 164 ? -9.800 18.763 -12.760 1.00 93.75 164 ALA A N 1
ATOM 1292 C CA . ALA A 1 164 ? -10.128 19.299 -11.446 1.00 93.75 164 ALA A CA 1
ATOM 1293 C C . ALA A 1 164 ? -11.025 18.328 -10.652 1.00 93.75 164 ALA A C 1
ATOM 1295 O O . ALA A 1 164 ? -11.985 17.755 -11.180 1.00 93.75 164 ALA A O 1
ATOM 1296 N N . SER A 1 165 ? -10.737 18.178 -9.359 1.00 95.44 165 SER A N 1
ATOM 1297 C CA . SER A 1 165 ? -11.587 17.421 -8.437 1.00 95.44 165 SER A CA 1
ATOM 1298 C C . SER A 1 165 ? -12.782 18.279 -8.019 1.00 95.44 165 SER A C 1
ATOM 1300 O O . SER A 1 165 ? -12.679 19.131 -7.136 1.00 95.44 165 SER A O 1
ATOM 1302 N N . THR A 1 166 ? -13.914 18.089 -8.695 1.00 97.62 166 THR A N 1
ATOM 1303 C CA . THR A 1 166 ? -15.198 18.736 -8.389 1.00 97.62 166 THR A CA 1
ATOM 1304 C C . THR A 1 166 ? -16.216 17.703 -7.890 1.00 97.62 166 THR A C 1
ATOM 1306 O O . THR A 1 166 ? -16.046 16.507 -8.145 1.00 97.62 166 THR A O 1
ATOM 1309 N N . PRO A 1 167 ? -17.305 18.118 -7.215 1.00 98.00 167 PRO A N 1
ATOM 1310 C CA . PRO A 1 167 ? -18.384 17.200 -6.843 1.00 98.00 167 PRO A CA 1
ATOM 1311 C C . PRO A 1 167 ? -18.949 16.411 -8.035 1.00 98.00 167 PRO A C 1
ATOM 1313 O O . PRO A 1 167 ? -19.194 15.213 -7.912 1.00 98.00 167 PRO A O 1
ATOM 1316 N N . ASP A 1 168 ? -19.077 17.049 -9.202 1.00 97.81 168 ASP A N 1
ATOM 1317 C CA . ASP A 1 168 ? -19.543 16.392 -10.429 1.00 97.81 168 ASP A CA 1
ATOM 1318 C C . ASP A 1 168 ? -18.543 15.346 -10.935 1.00 97.81 168 ASP A C 1
ATOM 1320 O O . ASP A 1 168 ? -18.934 14.249 -11.325 1.00 97.81 168 ASP A O 1
ATOM 1324 N N . SER A 1 169 ? -17.244 15.647 -10.853 1.00 97.81 169 SER A N 1
ATOM 1325 C CA . SER A 1 169 ? -16.154 14.728 -11.201 1.00 97.81 169 SER A CA 1
ATOM 1326 C C . SER A 1 169 ? -16.169 13.473 -10.317 1.00 97.81 169 SER A C 1
ATOM 1328 O O . SER A 1 169 ? -16.055 12.353 -10.813 1.00 97.81 169 SER A O 1
ATOM 1330 N N . ILE A 1 170 ? -16.389 13.643 -9.008 1.00 98.00 170 ILE A N 1
ATOM 1331 C CA . ILE A 1 170 ? -16.528 12.536 -8.047 1.00 98.00 170 ILE A CA 1
ATOM 1332 C C . ILE A 1 170 ? -17.785 11.715 -8.346 1.00 98.00 170 ILE A C 1
ATOM 1334 O O . ILE A 1 170 ? -17.721 10.486 -8.378 1.00 98.00 170 ILE A O 1
ATOM 1338 N N . LYS A 1 171 ? -18.920 12.377 -8.601 1.00 98.19 171 LYS A N 1
ATOM 1339 C CA . LYS A 1 171 ? -20.180 11.706 -8.941 1.00 98.19 171 LYS A CA 1
ATOM 1340 C C . LYS A 1 171 ? -20.045 10.883 -10.224 1.00 98.19 171 LYS A C 1
ATOM 1342 O O . LYS A 1 171 ? -20.421 9.713 -10.232 1.00 98.19 171 LYS A O 1
ATOM 1347 N N . ARG A 1 172 ? -19.441 11.447 -11.276 1.00 98.19 172 ARG A N 1
ATOM 1348 C CA . ARG A 1 172 ? -19.166 10.715 -12.519 1.00 98.19 172 ARG A CA 1
ATOM 1349 C C . ARG A 1 172 ? -18.248 9.520 -12.267 1.00 98.19 172 ARG A C 1
ATOM 1351 O O . ARG A 1 172 ? -18.493 8.433 -12.782 1.00 98.19 172 ARG A O 1
ATOM 1358 N N . GLY A 1 173 ? -17.231 9.691 -11.426 1.00 97.94 173 GLY A N 1
ATOM 1359 C CA . GLY A 1 173 ? -16.343 8.610 -11.005 1.00 97.94 173 GLY A CA 1
ATOM 1360 C C . GLY A 1 173 ? -17.065 7.470 -10.292 1.00 97.94 173 GLY A C 1
ATOM 1361 O O . GLY A 1 173 ? -16.761 6.306 -10.546 1.00 97.94 173 GLY A O 1
ATOM 1362 N N . GLN A 1 174 ? -18.041 7.790 -9.441 1.00 97.88 174 GLN A N 1
ATOM 1363 C CA . GLN A 1 174 ? -18.882 6.806 -8.759 1.00 97.88 174 GLN A CA 1
ATOM 1364 C C . GLN A 1 174 ? -19.752 6.012 -9.739 1.00 97.88 174 GLN A C 1
ATOM 1366 O O . GLN A 1 174 ? -19.870 4.793 -9.607 1.00 97.88 174 GLN A O 1
ATOM 1371 N N . GLU A 1 175 ? -20.356 6.682 -10.722 1.00 98.12 175 GLU A N 1
ATOM 1372 C CA . GLU A 1 175 ? -21.141 6.034 -11.780 1.00 98.12 175 GLU A CA 1
ATOM 1373 C C . GLU A 1 175 ? -20.259 5.074 -12.588 1.00 98.12 175 GLU A C 1
ATOM 1375 O O . GLU A 1 175 ? -20.560 3.883 -12.687 1.00 98.12 175 GLU A O 1
ATOM 1380 N N . LEU A 1 176 ? -19.103 5.557 -13.050 1.00 98.06 176 LEU A N 1
ATOM 1381 C CA . LEU A 1 176 ? -18.112 4.764 -13.777 1.00 98.06 176 LEU A CA 1
ATOM 1382 C C . LEU A 1 176 ? -17.629 3.553 -12.976 1.00 98.06 176 LEU A C 1
ATOM 1384 O O . LEU A 1 176 ? -17.516 2.460 -13.525 1.00 98.06 176 LEU A O 1
ATOM 1388 N N . PHE A 1 177 ? -17.384 3.711 -11.673 1.00 97.69 177 PHE A N 1
ATOM 1389 C CA . PHE A 1 177 ? -16.968 2.616 -10.793 1.00 97.69 177 PHE A CA 1
ATOM 1390 C C . PHE A 1 177 ? -17.964 1.442 -10.817 1.00 97.69 177 PHE A C 1
ATOM 1392 O O . PHE A 1 177 ? -17.557 0.279 -10.722 1.00 97.69 177 PHE A O 1
ATOM 1399 N N . LYS A 1 178 ? -19.257 1.732 -11.005 1.00 96.69 178 LYS A N 1
ATOM 1400 C CA . LYS A 1 178 ? -20.308 0.724 -11.195 1.00 96.69 178 LYS A CA 1
ATOM 1401 C C . LYS A 1 178 ? -20.389 0.236 -12.638 1.00 96.69 178 LYS A C 1
ATOM 1403 O O . LYS A 1 178 ? -20.406 -0.975 -12.854 1.00 96.69 178 LYS A O 1
ATOM 1408 N N . GLU A 1 179 ? -20.382 1.146 -13.613 1.00 96.44 179 GLU A N 1
ATOM 1409 C CA . GLU A 1 179 ? -20.463 0.831 -15.050 1.00 96.44 179 GLU A CA 1
ATOM 1410 C C . GLU A 1 179 ? -19.351 -0.133 -15.495 1.00 96.44 179 GLU A C 1
ATOM 1412 O O . GLU A 1 179 ? -19.622 -1.128 -16.170 1.00 96.44 179 GLU A O 1
ATOM 1417 N N . VAL A 1 180 ? -18.106 0.105 -15.062 1.00 96.19 180 VAL A N 1
ATOM 1418 C CA . VAL A 1 180 ? -16.955 -0.762 -15.373 1.00 96.19 180 VAL A CA 1
ATOM 1419 C C . VAL A 1 180 ? -16.709 -1.862 -14.339 1.00 96.19 180 VAL A C 1
ATOM 1421 O O . VAL A 1 180 ? -15.680 -2.537 -14.399 1.00 96.19 180 VAL A O 1
ATOM 1424 N N . LYS A 1 181 ? -17.663 -2.082 -13.425 1.00 96.25 181 LYS A N 1
ATOM 1425 C CA . LYS A 1 181 ? -17.684 -3.207 -12.477 1.00 96.25 181 LYS A CA 1
ATOM 1426 C C . LYS A 1 181 ? -16.497 -3.259 -11.506 1.00 96.25 181 LYS A C 1
ATOM 1428 O O . LYS A 1 181 ? -16.121 -4.334 -11.041 1.00 96.25 181 LYS A O 1
ATOM 1433 N N . CYS A 1 182 ? -15.935 -2.114 -11.119 1.00 96.88 182 CYS A N 1
ATOM 1434 C CA . CYS A 1 182 ? -14.892 -2.065 -10.086 1.00 96.88 182 CYS A CA 1
ATOM 1435 C C . CYS A 1 182 ? -15.376 -2.679 -8.758 1.00 96.88 182 CYS A C 1
ATOM 1437 O O . CYS A 1 182 ? -14.599 -3.336 -8.058 1.00 96.88 182 CYS A O 1
ATOM 1439 N N . TYR A 1 183 ? -16.668 -2.517 -8.447 1.00 96.06 183 TYR A N 1
ATOM 1440 C CA . TYR A 1 183 ? -17.315 -3.052 -7.247 1.00 96.06 183 TYR A CA 1
ATOM 1441 C C . TYR A 1 183 ? -17.303 -4.588 -7.162 1.00 96.06 183 TYR A C 1
ATOM 1443 O O . TYR A 1 183 ? -17.346 -5.122 -6.056 1.00 96.06 183 TYR A O 1
ATOM 1451 N N . GLU A 1 184 ? -17.190 -5.319 -8.282 1.00 95.62 184 GLU A N 1
ATOM 1452 C CA . GLU A 1 184 ? -17.134 -6.790 -8.251 1.00 95.62 184 GLU A CA 1
ATOM 1453 C C . GLU A 1 184 ? -15.913 -7.273 -7.456 1.00 95.62 184 GLU A C 1
ATOM 1455 O O . GLU A 1 184 ? -15.996 -8.260 -6.729 1.00 95.62 184 GLU A O 1
ATOM 1460 N N . CYS A 1 185 ? -14.800 -6.537 -7.523 1.00 95.19 185 CYS A N 1
ATOM 1461 C CA . CYS A 1 185 ? -13.606 -6.795 -6.721 1.00 95.19 185 CYS A CA 1
ATOM 1462 C C . CYS A 1 185 ? -13.573 -5.936 -5.451 1.00 95.19 185 CYS A C 1
ATOM 1464 O O . CYS A 1 185 ? -13.310 -6.439 -4.357 1.00 95.19 185 CYS A O 1
ATOM 1466 N N . HIS A 1 186 ? -13.805 -4.631 -5.585 1.00 95.25 186 HIS A N 1
ATOM 1467 C CA . HIS A 1 186 ? -13.568 -3.665 -4.515 1.00 95.25 186 HIS A CA 1
ATOM 1468 C C . HIS A 1 186 ? -14.755 -3.465 -3.564 1.00 95.25 186 HIS A C 1
ATOM 1470 O O . HIS A 1 186 ? -14.561 -2.841 -2.530 1.00 95.25 186 HIS A O 1
ATOM 1476 N N . GLY A 1 187 ? -15.939 -4.007 -3.852 1.00 94.50 187 GLY A N 1
ATOM 1477 C CA . GLY A 1 187 ? -17.164 -3.726 -3.096 1.00 94.50 187 GLY A CA 1
ATOM 1478 C C . GLY A 1 187 ? -17.800 -2.389 -3.488 1.00 94.50 187 GLY A C 1
ATOM 1479 O O . GLY A 1 187 ? -17.147 -1.528 -4.074 1.00 94.50 187 GLY A O 1
ATOM 1480 N N . GLU A 1 188 ? -19.086 -2.216 -3.180 1.00 93.06 188 GLU A N 1
ATOM 1481 C CA . GLU A 1 188 ? -19.845 -0.980 -3.469 1.00 93.06 188 GLU A CA 1
ATOM 1482 C C . GLU A 1 188 ? -19.322 0.232 -2.682 1.00 93.06 188 GLU A C 1
ATOM 1484 O O . GLU A 1 188 ? -19.411 1.366 -3.142 1.00 93.06 188 GLU A O 1
ATOM 1489 N N . ASP A 1 189 ? -18.760 -0.016 -1.502 1.00 91.38 189 ASP A N 1
ATOM 1490 C CA . ASP A 1 189 ? -18.173 0.969 -0.594 1.00 91.38 189 ASP A CA 1
ATOM 1491 C C . ASP A 1 189 ? -16.634 0.996 -0.654 1.00 91.38 189 ASP A C 1
ATOM 1493 O O . ASP A 1 189 ? -15.986 1.707 0.115 1.00 91.38 189 ASP A O 1
ATOM 1497 N N . GLY A 1 190 ? -16.031 0.227 -1.566 1.00 93.62 190 GLY A N 1
ATOM 1498 C CA . GLY A 1 190 ? -14.585 0.174 -1.753 1.00 93.62 190 GLY A CA 1
ATOM 1499 C C . GLY A 1 190 ? -13.820 -0.633 -0.699 1.00 93.62 190 GLY A C 1
ATOM 1500 O O . GLY A 1 190 ? -12.593 -0.582 -0.707 1.00 93.62 190 GLY A O 1
ATOM 1501 N N . ARG A 1 191 ? -14.474 -1.403 0.182 1.00 91.31 191 ARG A N 1
ATOM 1502 C CA . ARG A 1 191 ? -13.815 -2.140 1.285 1.00 91.31 191 ARG A CA 1
ATOM 1503 C C . ARG A 1 191 ? -13.029 -3.389 0.874 1.00 91.31 191 ARG A C 1
ATOM 1505 O O . ARG A 1 191 ? -12.440 -4.068 1.714 1.00 91.31 191 ARG A O 1
ATOM 1512 N N . GLY A 1 192 ? -12.971 -3.707 -0.416 1.00 91.31 192 GLY A N 1
ATOM 1513 C CA . GLY A 1 192 ? -12.254 -4.876 -0.933 1.00 91.31 192 GLY A CA 1
ATOM 1514 C C . GLY A 1 192 ? -12.972 -6.203 -0.673 1.00 91.31 192 GLY A C 1
ATOM 1515 O O . GLY A 1 192 ? -12.326 -7.248 -0.645 1.00 91.31 192 GLY A O 1
ATOM 1516 N N . ASN A 1 193 ? -14.289 -6.159 -0.472 1.00 90.06 193 ASN A N 1
ATOM 1517 C CA . ASN A 1 193 ? -15.179 -7.281 -0.157 1.00 90.06 193 ASN A CA 1
ATOM 1518 C C . ASN A 1 193 ? -16.170 -7.578 -1.302 1.00 90.06 193 ASN A C 1
ATOM 1520 O O . ASN A 1 193 ? -17.245 -8.129 -1.071 1.00 90.06 193 ASN A O 1
ATOM 1524 N N . GLY A 1 194 ? -15.826 -7.195 -2.536 1.00 92.75 194 GLY A N 1
ATOM 1525 C CA . GLY A 1 194 ? -16.667 -7.462 -3.698 1.00 92.75 194 GLY A CA 1
ATOM 1526 C C . GLY A 1 194 ? -16.861 -8.968 -3.940 1.00 92.75 194 GLY A C 1
ATOM 1527 O O . GLY A 1 194 ? -15.979 -9.764 -3.596 1.00 92.75 194 GLY A O 1
ATOM 1528 N N . PRO A 1 195 ? -17.987 -9.382 -4.548 1.00 92.50 195 PRO A N 1
ATOM 1529 C CA . PRO A 1 195 ? -18.341 -10.793 -4.721 1.00 92.50 195 PRO A CA 1
ATOM 1530 C C . PRO A 1 195 ? -17.272 -11.609 -5.463 1.00 92.50 195 PRO A C 1
ATOM 1532 O O . PRO A 1 195 ? -17.021 -12.755 -5.097 1.00 92.50 195 PRO A O 1
ATOM 1535 N N . LEU A 1 196 ? -16.587 -11.021 -6.452 1.00 92.06 196 LEU A N 1
ATOM 1536 C CA . LEU A 1 196 ? -15.495 -11.687 -7.165 1.00 92.06 196 LEU A CA 1
ATOM 1537 C C . LEU A 1 196 ? -14.257 -11.854 -6.278 1.00 92.06 196 LEU A C 1
ATOM 1539 O O . LEU A 1 196 ? -13.607 -12.894 -6.340 1.00 92.06 196 LEU A O 1
ATOM 1543 N N . THR A 1 197 ? -13.937 -10.876 -5.424 1.00 89.19 197 THR A N 1
ATOM 1544 C CA . THR A 1 197 ? -12.849 -11.029 -4.439 1.00 89.19 197 THR A CA 1
ATOM 1545 C C . THR A 1 197 ? -13.156 -12.159 -3.464 1.00 89.19 197 THR A C 1
ATOM 1547 O O . THR A 1 197 ? -12.280 -12.981 -3.204 1.00 89.19 197 THR A O 1
ATOM 1550 N N . VAL A 1 198 ? -14.394 -12.238 -2.969 1.00 87.44 198 VAL A N 1
ATOM 1551 C CA . VAL A 1 198 ? -14.820 -13.316 -2.067 1.00 87.44 198 VAL A CA 1
ATOM 1552 C C . VAL A 1 198 ? -14.696 -14.673 -2.763 1.00 87.44 198 VAL A C 1
ATOM 1554 O O . VAL A 1 198 ? -14.003 -15.544 -2.245 1.00 87.44 198 VAL A O 1
ATOM 1557 N N . ALA A 1 199 ? -15.260 -14.830 -3.965 1.00 88.56 199 ALA A N 1
ATOM 1558 C CA . ALA A 1 199 ? -15.198 -16.082 -4.725 1.00 88.56 199 ALA A CA 1
ATOM 1559 C C . ALA A 1 199 ? -13.755 -16.514 -5.053 1.00 88.56 199 ALA A C 1
ATOM 1561 O O . ALA A 1 199 ? -13.404 -17.686 -4.904 1.00 88.56 199 ALA A O 1
ATOM 1562 N N . LEU A 1 200 ? -12.881 -15.566 -5.425 1.00 87.75 200 LEU A N 1
ATOM 1563 C CA . LEU A 1 200 ? -11.455 -15.835 -5.648 1.00 87.75 200 LEU A CA 1
ATOM 1564 C C . LEU A 1 200 ? -10.804 -16.473 -4.417 1.00 87.75 200 LEU A C 1
ATOM 1566 O O . LEU A 1 200 ? -9.985 -17.377 -4.562 1.00 87.75 200 LEU A O 1
ATOM 1570 N N . GLN A 1 201 ? -11.166 -16.023 -3.218 1.00 83.50 201 GLN A N 1
ATOM 1571 C CA . GLN A 1 201 ? -10.579 -16.503 -1.971 1.00 83.50 201 GLN A CA 1
ATOM 1572 C C . GLN A 1 201 ? -11.205 -17.810 -1.479 1.00 83.50 201 GLN A C 1
ATOM 1574 O O . GLN A 1 201 ? -10.471 -18.702 -1.054 1.00 83.50 201 GLN A O 1
ATOM 1579 N N . THR A 1 202 ? -12.534 -17.921 -1.504 1.00 84.06 202 THR A N 1
ATOM 1580 C CA . THR A 1 202 ? -13.269 -19.028 -0.876 1.00 84.06 202 THR A CA 1
ATOM 1581 C C . THR A 1 202 ? -13.472 -20.209 -1.815 1.00 84.06 202 THR A C 1
ATOM 1583 O O . THR A 1 202 ? -13.249 -21.348 -1.416 1.00 84.06 202 THR A O 1
ATOM 1586 N N . GLU A 1 203 ? -13.866 -19.955 -3.062 1.00 87.81 203 GLU A N 1
ATOM 1587 C CA . GLU A 1 203 ? -14.215 -21.005 -4.022 1.00 87.81 203 GLU A CA 1
ATOM 1588 C C . GLU A 1 203 ? -12.992 -21.475 -4.806 1.00 87.81 203 GLU A C 1
ATOM 1590 O O . GLU A 1 203 ? -12.827 -22.669 -5.050 1.00 87.81 203 GLU A O 1
ATOM 1595 N N . TRP A 1 204 ? -12.125 -20.544 -5.217 1.00 85.44 204 TRP A N 1
ATOM 1596 C CA . TRP A 1 204 ? -11.001 -20.855 -6.114 1.00 85.44 204 TRP A CA 1
ATOM 1597 C C . TRP A 1 204 ? -9.649 -20.920 -5.402 1.00 85.44 204 TRP A C 1
ATOM 1599 O O . TRP A 1 204 ? -8.643 -21.244 -6.035 1.00 85.44 204 TRP A O 1
ATOM 1609 N N . ASN A 1 205 ? -9.614 -20.626 -4.097 1.00 84.25 205 ASN A N 1
ATOM 1610 C CA . ASN A 1 205 ? -8.410 -20.639 -3.261 1.00 84.25 205 ASN A CA 1
ATOM 1611 C C . ASN A 1 205 ? -7.232 -19.854 -3.883 1.00 84.25 205 ASN A C 1
ATOM 1613 O O . ASN A 1 205 ? -6.068 -20.262 -3.829 1.00 84.25 205 ASN A O 1
ATOM 1617 N N . MET A 1 206 ? -7.543 -18.720 -4.511 1.00 84.75 206 MET A N 1
ATOM 1618 C CA . MET A 1 206 ? -6.579 -17.826 -5.141 1.00 84.75 206 MET A CA 1
ATOM 1619 C C . MET A 1 206 ? -6.088 -16.770 -4.141 1.00 84.75 206 MET A C 1
ATOM 1621 O O . MET A 1 206 ? -6.862 -16.240 -3.344 1.00 84.75 206 MET A O 1
ATOM 1625 N N . PRO A 1 207 ? -4.806 -16.368 -4.202 1.00 81.06 207 PRO A N 1
ATOM 1626 C CA . PRO A 1 207 ? -4.215 -15.430 -3.246 1.00 81.06 207 PRO A CA 1
ATOM 1627 C C . PRO A 1 207 ? -4.520 -13.954 -3.565 1.00 81.06 207 PRO A C 1
ATOM 1629 O O . PRO A 1 207 ? -3.874 -13.053 -3.022 1.00 81.06 207 PRO A O 1
ATOM 1632 N N . TYR A 1 208 ? -5.432 -13.681 -4.501 1.00 84.19 208 TYR A N 1
ATOM 1633 C CA . TYR A 1 208 ? -5.725 -12.329 -4.961 1.00 84.19 208 TYR A CA 1
ATOM 1634 C C . TYR A 1 208 ? -6.786 -11.685 -4.090 1.00 84.19 208 TYR A C 1
ATOM 1636 O O . TYR A 1 208 ? -7.843 -12.255 -3.849 1.00 84.19 208 TYR A O 1
ATOM 1644 N N . ARG A 1 209 ? -6.494 -10.465 -3.647 1.00 84.31 209 ARG A N 1
ATOM 1645 C CA . ARG A 1 209 ? -7.390 -9.702 -2.798 1.00 84.31 209 ARG A CA 1
ATOM 1646 C C . ARG A 1 209 ? -7.385 -8.239 -3.200 1.00 84.31 209 ARG A C 1
ATOM 1648 O O . ARG A 1 209 ? -6.310 -7.636 -3.315 1.00 84.31 209 ARG A O 1
ATOM 1655 N N . ALA A 1 210 ? -8.574 -7.685 -3.408 1.00 90.56 210 ALA A N 1
ATOM 1656 C CA . ALA A 1 210 ? -8.744 -6.254 -3.581 1.00 90.56 210 ALA A CA 1
ATOM 1657 C C . ALA A 1 210 ? -8.340 -5.518 -2.296 1.00 90.56 210 ALA A C 1
ATOM 1659 O O . ALA A 1 210 ? -8.554 -5.997 -1.182 1.00 90.56 210 ALA A O 1
ATOM 1660 N N . ARG A 1 211 ? -7.701 -4.357 -2.446 1.00 89.12 211 ARG A N 1
ATOM 1661 C CA . ARG A 1 211 ? -7.398 -3.491 -1.303 1.00 89.12 211 ARG A CA 1
ATOM 1662 C C . ARG A 1 211 ? -8.670 -2.778 -0.850 1.00 89.12 211 ARG A C 1
ATOM 1664 O O . ARG A 1 211 ? -9.501 -2.436 -1.690 1.00 89.12 211 ARG A O 1
ATOM 1671 N N . ASP A 1 212 ? -8.746 -2.532 0.455 1.00 91.44 212 ASP A N 1
ATOM 1672 C CA . ASP A 1 212 ? -9.684 -1.576 1.035 1.00 91.44 212 ASP A CA 1
ATOM 1673 C C . ASP A 1 212 ? -9.261 -0.167 0.595 1.00 91.44 212 ASP A C 1
ATOM 1675 O O . ASP A 1 212 ? -8.199 0.330 0.980 1.00 91.44 212 ASP A O 1
ATOM 1679 N N . LEU A 1 213 ? -10.067 0.435 -0.274 1.00 94.31 213 LEU A N 1
ATOM 1680 C CA . LEU A 1 213 ? -9.856 1.756 -0.851 1.00 94.31 213 LEU A CA 1
ATOM 1681 C C . LEU A 1 213 ? -10.078 2.879 0.169 1.00 94.31 213 LEU A C 1
ATOM 1683 O O . LEU A 1 213 ? -9.610 3.992 -0.058 1.00 94.31 213 LEU A O 1
ATOM 1687 N N . SER A 1 214 ? -10.717 2.595 1.308 1.00 91.94 214 SER A N 1
ATOM 1688 C CA . SER A 1 214 ? -10.841 3.559 2.404 1.00 91.94 214 SER A CA 1
ATOM 1689 C C . SER A 1 214 ? -9.508 3.799 3.128 1.00 91.94 214 SER A C 1
ATOM 1691 O O . SER A 1 214 ? -9.298 4.858 3.719 1.00 91.94 214 SER A O 1
ATOM 1693 N N . LYS A 1 215 ? -8.565 2.853 3.020 1.00 89.81 215 LYS A N 1
ATOM 1694 C CA . LYS A 1 215 ? -7.255 2.870 3.685 1.00 89.81 215 LYS A CA 1
ATOM 1695 C C . LYS A 1 215 ? -6.145 3.295 2.724 1.00 89.81 215 LYS A C 1
ATOM 1697 O O . LYS A 1 215 ? -5.427 2.448 2.182 1.00 89.81 215 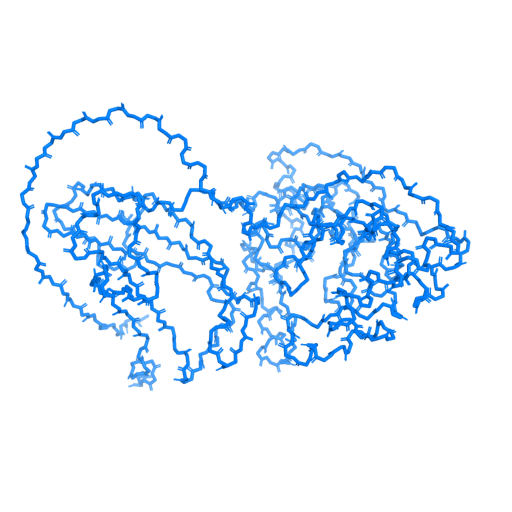LYS A O 1
ATOM 1702 N N . SER A 1 216 ? -5.985 4.603 2.505 1.00 88.88 216 SER A N 1
ATOM 1703 C CA . SER A 1 216 ? -5.090 5.147 1.463 1.00 88.88 216 SER A CA 1
ATOM 1704 C C . SER A 1 216 ? -3.626 4.698 1.627 1.00 88.88 216 SER A C 1
ATOM 1706 O O . SER A 1 216 ? -2.915 4.489 0.642 1.00 88.88 216 SER A O 1
ATOM 1708 N N . TRP A 1 217 ? -3.181 4.476 2.869 1.00 85.88 217 TRP A N 1
ATOM 1709 C CA . TRP A 1 217 ? -1.820 4.040 3.185 1.00 85.88 217 TRP A CA 1
ATOM 1710 C C . TRP A 1 217 ? -1.481 2.679 2.563 1.00 85.88 217 TRP A C 1
ATOM 1712 O O . TRP A 1 217 ? -0.337 2.455 2.185 1.00 85.88 217 TRP A O 1
ATOM 1722 N N . ASN A 1 218 ? -2.468 1.807 2.328 1.00 86.25 218 ASN A N 1
ATOM 1723 C CA . ASN A 1 218 ? -2.269 0.482 1.729 1.00 86.25 218 ASN A CA 1
ATOM 1724 C C . ASN A 1 218 ? -2.052 0.485 0.207 1.00 86.25 218 ASN A C 1
ATOM 1726 O O . ASN A 1 218 ? -1.913 -0.586 -0.414 1.00 86.25 218 ASN A O 1
ATOM 1730 N N . PHE A 1 219 ? -2.058 1.657 -0.430 1.00 90.38 219 PHE A N 1
ATOM 1731 C CA . PHE A 1 219 ? -1.988 1.756 -1.881 1.00 90.38 219 PHE A CA 1
ATOM 1732 C C . PHE A 1 219 ? -0.555 1.501 -2.358 1.00 90.38 219 PHE A C 1
ATOM 1734 O O . PHE A 1 219 ? 0.386 2.259 -2.116 1.00 90.38 219 PHE A O 1
ATOM 1741 N N . LYS A 1 220 ? -0.370 0.401 -3.097 1.00 89.44 220 LYS A N 1
ATOM 1742 C CA . LYS A 1 220 ? 0.956 -0.037 -3.576 1.00 89.44 220 LYS A CA 1
ATOM 1743 C C . LYS A 1 220 ? 1.624 1.007 -4.470 1.00 89.44 220 LYS A C 1
ATOM 1745 O O . LYS A 1 220 ? 2.840 1.192 -4.391 1.00 89.44 220 LYS A O 1
ATOM 1750 N N . GLY A 1 221 ? 0.828 1.678 -5.300 1.00 89.19 221 GLY A N 1
ATOM 1751 C CA . GLY A 1 221 ? 1.278 2.659 -6.283 1.00 89.19 221 GLY A CA 1
ATOM 1752 C C . GLY A 1 221 ? 1.485 4.078 -5.760 1.00 89.19 221 GLY A C 1
ATOM 1753 O O . GLY A 1 221 ? 1.973 4.887 -6.542 1.00 89.19 221 GLY A O 1
ATOM 1754 N N . GLY A 1 222 ? 1.151 4.348 -4.492 1.00 90.00 222 GLY A N 1
ATOM 1755 C CA . GLY A 1 222 ? 1.014 5.697 -3.935 1.00 90.00 222 GLY A CA 1
ATOM 1756 C C . GLY A 1 222 ? -0.456 6.079 -3.732 1.00 90.00 222 GLY A C 1
ATOM 1757 O O . GLY A 1 222 ? -1.347 5.397 -4.242 1.00 90.00 222 GLY A O 1
ATOM 1758 N N . ASN A 1 223 ? -0.705 7.123 -2.941 1.00 90.19 223 ASN A N 1
ATOM 1759 C CA . ASN A 1 223 ? -2.042 7.545 -2.503 1.00 90.19 223 ASN A CA 1
ATOM 1760 C C . ASN A 1 223 ? -2.422 8.973 -2.942 1.00 90.19 223 ASN A C 1
ATOM 1762 O O . ASN A 1 223 ? -3.484 9.472 -2.547 1.00 90.19 223 ASN A O 1
ATOM 1766 N N . ALA A 1 224 ? -1.584 9.629 -3.752 1.00 91.50 224 ALA A N 1
ATOM 1767 C CA . ALA A 1 224 ? -1.968 10.849 -4.452 1.00 91.50 224 ALA A CA 1
ATOM 1768 C C . ALA A 1 224 ? -2.951 10.516 -5.586 1.00 91.50 224 ALA A C 1
ATOM 1770 O O . ALA A 1 224 ? -2.990 9.385 -6.081 1.00 91.50 224 ALA A O 1
ATOM 1771 N N . THR A 1 225 ? -3.751 11.487 -6.018 1.00 94.00 225 THR A N 1
ATOM 1772 C CA . THR A 1 225 ? -4.750 11.265 -7.074 1.00 94.00 225 THR A CA 1
ATOM 1773 C C . THR A 1 225 ? -4.088 10.817 -8.381 1.00 94.00 225 THR A C 1
ATOM 1775 O O . THR A 1 225 ? -4.577 9.900 -9.036 1.00 94.00 225 THR A O 1
ATOM 1778 N N . GLU A 1 226 ? -2.919 11.367 -8.704 1.00 93.25 226 GLU A N 1
ATOM 1779 C CA . GLU A 1 226 ? -2.076 11.002 -9.848 1.00 93.25 226 GLU A CA 1
ATOM 1780 C C . GLU A 1 226 ? -1.609 9.539 -9.767 1.00 93.25 226 GLU A C 1
ATOM 1782 O O . GLU A 1 226 ? -1.489 8.850 -10.781 1.00 93.25 226 GLU A O 1
ATOM 1787 N N . ASP A 1 227 ? -1.343 9.039 -8.557 1.00 93.06 227 ASP A N 1
ATOM 1788 C CA . ASP A 1 227 ? -0.914 7.658 -8.326 1.00 93.06 227 ASP A CA 1
ATOM 1789 C C . ASP A 1 227 ? -2.070 6.675 -8.504 1.00 93.06 227 ASP A C 1
ATOM 1791 O O . ASP A 1 227 ? -1.894 5.587 -9.068 1.00 93.06 227 ASP A O 1
ATOM 1795 N N . ILE A 1 228 ? -3.259 7.070 -8.047 1.00 94.94 228 ILE A N 1
ATOM 1796 C CA . ILE A 1 228 ? -4.501 6.321 -8.230 1.00 94.94 228 ILE A CA 1
ATOM 1797 C C . ILE A 1 228 ? -4.851 6.284 -9.721 1.00 94.94 228 ILE A C 1
ATOM 1799 O O . ILE A 1 228 ? -5.049 5.199 -10.271 1.00 94.94 228 ILE A O 1
ATOM 1803 N N . TYR A 1 229 ? -4.824 7.435 -10.399 1.00 95.88 229 TYR A N 1
ATOM 1804 C CA . TYR A 1 229 ? -5.001 7.549 -11.848 1.00 95.88 229 TYR A CA 1
ATOM 1805 C C . TYR A 1 229 ? -4.012 6.650 -12.601 1.00 95.88 229 TYR A C 1
ATOM 1807 O O . TYR A 1 229 ? -4.409 5.867 -13.471 1.00 95.88 229 TYR A O 1
ATOM 1815 N N . ARG A 1 230 ? -2.722 6.698 -12.237 1.00 94.31 230 ARG A N 1
ATOM 1816 C CA . ARG A 1 230 ? -1.686 5.845 -12.833 1.00 94.31 230 ARG A CA 1
ATOM 1817 C C . ARG A 1 230 ? -1.999 4.372 -12.610 1.00 94.31 230 ARG A C 1
ATOM 1819 O O . ARG A 1 230 ? -1.875 3.594 -13.547 1.00 94.31 230 ARG A O 1
ATOM 1826 N N . THR A 1 231 ? -2.440 3.991 -11.414 1.00 94.62 231 THR A N 1
ATOM 1827 C CA . THR A 1 231 ? -2.799 2.604 -11.085 1.00 94.62 231 THR A CA 1
ATOM 1828 C C . THR A 1 231 ? -3.990 2.109 -11.907 1.00 94.62 231 THR A C 1
ATOM 1830 O O . THR A 1 231 ? -3.940 0.997 -12.425 1.00 94.62 231 THR A O 1
ATOM 1833 N N . ILE A 1 232 ? -5.035 2.924 -12.074 1.00 95.50 232 ILE A N 1
ATOM 1834 C CA . ILE A 1 232 ? -6.198 2.597 -12.919 1.00 95.50 232 ILE A CA 1
ATOM 1835 C C . ILE A 1 232 ? -5.766 2.462 -14.384 1.00 95.50 232 ILE A C 1
ATOM 1837 O O . ILE A 1 232 ? -6.159 1.529 -15.085 1.00 95.50 232 ILE A O 1
ATOM 1841 N N . SER A 1 233 ? -4.907 3.369 -14.842 1.00 95.06 233 SER A N 1
ATOM 1842 C CA . SER A 1 233 ? -4.419 3.379 -16.217 1.00 95.06 233 SER A CA 1
ATOM 1843 C C . SER A 1 233 ? -3.538 2.165 -16.503 1.00 95.06 233 SER A C 1
ATOM 1845 O O . SER A 1 233 ? -3.792 1.419 -17.442 1.00 95.06 233 SER A O 1
ATOM 1847 N N . THR A 1 234 ? -2.515 1.901 -15.695 1.00 93.94 234 THR A N 1
ATOM 1848 C CA . THR A 1 234 ? -1.521 0.863 -16.000 1.00 93.94 234 THR A CA 1
ATOM 1849 C C . THR A 1 234 ? -1.931 -0.524 -15.506 1.00 93.94 234 THR A C 1
ATOM 1851 O O . THR A 1 234 ? -1.562 -1.519 -16.135 1.00 93.94 234 THR A O 1
ATOM 1854 N N . GLY A 1 235 ? -2.723 -0.614 -14.437 1.00 93.00 235 GLY A N 1
ATOM 1855 C CA . GLY A 1 235 ? -3.073 -1.870 -13.779 1.00 93.00 235 GLY A CA 1
ATOM 1856 C C . GLY A 1 235 ? -1.888 -2.546 -13.076 1.00 93.00 235 GLY A C 1
ATOM 1857 O O . GLY A 1 235 ? -0.729 -2.138 -13.184 1.00 93.00 235 GLY A O 1
ATOM 1858 N N . PHE A 1 236 ? -2.173 -3.639 -12.373 1.00 91.69 236 PHE A N 1
ATOM 1859 C CA . PHE A 1 236 ? -1.189 -4.482 -11.698 1.00 91.69 236 PHE A CA 1
ATOM 1860 C C . PHE A 1 236 ? -0.974 -5.790 -12.471 1.00 91.69 236 PHE A C 1
ATOM 1862 O O . PHE A 1 236 ? -1.806 -6.699 -12.413 1.00 91.69 236 PHE A O 1
ATOM 1869 N N . ASN A 1 237 ? 0.183 -5.928 -13.131 1.00 85.94 237 ASN A N 1
ATOM 1870 C CA . ASN A 1 237 ? 0.553 -7.168 -13.824 1.00 85.94 237 ASN A CA 1
ATOM 1871 C C . ASN A 1 237 ? 0.497 -8.389 -12.868 1.00 85.94 237 ASN A C 1
ATOM 1873 O O . ASN A 1 237 ? 0.803 -8.270 -11.676 1.00 85.94 237 ASN A O 1
ATOM 1877 N N . GLU A 1 238 ? 0.126 -9.562 -13.403 1.00 85.00 238 GLU A N 1
ATOM 1878 C CA . GLU A 1 238 ? -0.125 -10.822 -12.659 1.00 85.00 238 GLU A CA 1
ATOM 1879 C C . GLU A 1 238 ? -1.251 -10.749 -11.621 1.00 85.00 238 GLU A C 1
ATOM 1881 O O . GLU A 1 238 ? -1.287 -11.543 -10.677 1.00 85.00 238 GLU A O 1
ATOM 1886 N N . THR A 1 239 ? -2.165 -9.792 -11.754 1.00 88.06 239 THR A N 1
ATOM 1887 C CA . THR A 1 239 ? -3.361 -9.725 -10.916 1.00 88.06 239 THR A CA 1
ATOM 1888 C C . THR A 1 239 ? -4.601 -9.494 -11.779 1.00 88.06 239 THR A C 1
ATOM 1890 O O . THR A 1 239 ? -4.468 -8.992 -12.896 1.00 88.06 239 THR A O 1
ATOM 1893 N N . PRO A 1 240 ? -5.806 -9.788 -11.261 1.00 90.12 240 PRO A N 1
ATOM 1894 C CA . PRO A 1 240 ? -7.056 -9.446 -11.941 1.00 90.12 240 PRO A CA 1
ATOM 1895 C C . PRO A 1 240 ? -7.259 -7.939 -12.186 1.00 90.12 240 PRO A C 1
ATOM 1897 O O . PRO A 1 240 ? -8.091 -7.564 -13.009 1.00 90.12 240 PRO A O 1
ATOM 1900 N N . MET A 1 241 ? -6.506 -7.061 -11.507 1.00 93.19 241 MET A N 1
ATOM 1901 C CA . MET A 1 241 ? -6.569 -5.612 -11.717 1.00 93.19 241 MET A CA 1
ATOM 1902 C C . MET A 1 241 ? -5.793 -5.218 -12.981 1.00 93.19 241 MET A C 1
ATOM 1904 O O . MET A 1 241 ? -4.635 -4.807 -12.911 1.00 93.19 241 MET A O 1
ATOM 1908 N N . GLY A 1 242 ? -6.426 -5.390 -14.141 1.00 91.81 242 GLY A N 1
ATOM 1909 C CA . GLY A 1 242 ? -5.872 -5.031 -15.448 1.00 91.81 242 GLY A CA 1
ATOM 1910 C C . GLY A 1 242 ? -5.803 -3.520 -15.711 1.00 91.81 242 GLY A C 1
ATOM 1911 O O . GLY A 1 242 ? -6.150 -2.699 -14.865 1.00 91.81 242 GLY A O 1
ATOM 1912 N N . SER A 1 243 ? -5.342 -3.163 -16.911 1.00 93.81 243 SER A N 1
ATOM 1913 C CA . SER A 1 243 ? -5.311 -1.778 -17.397 1.00 93.81 243 SER A CA 1
ATOM 1914 C C . SER A 1 243 ? -6.687 -1.333 -17.898 1.00 93.81 243 SER A C 1
ATOM 1916 O O . SER A 1 243 ? -7.388 -2.100 -18.563 1.00 93.81 243 SER A O 1
ATOM 1918 N N . TYR A 1 244 ? -7.035 -0.074 -17.628 1.00 94.81 244 TYR A N 1
ATOM 1919 C CA . TYR A 1 244 ? -8.247 0.574 -18.140 1.00 94.81 244 TYR A CA 1
ATOM 1920 C C . TYR A 1 244 ? -7.962 1.607 -19.244 1.00 94.81 244 TYR A C 1
ATOM 1922 O O . TYR A 1 244 ? -8.861 2.366 -19.599 1.00 94.81 244 TYR A O 1
ATOM 1930 N N . LEU A 1 245 ? -6.748 1.629 -19.817 1.00 92.00 245 LEU A N 1
ATOM 1931 C CA . LEU A 1 245 ? -6.375 2.568 -20.892 1.00 92.00 245 LEU A CA 1
ATOM 1932 C C . LEU A 1 245 ? -7.319 2.499 -22.098 1.00 92.00 245 LEU A C 1
ATOM 1934 O O . LEU A 1 245 ? -7.712 3.534 -22.618 1.00 92.00 245 LEU A O 1
ATOM 1938 N N . GLU A 1 246 ? -7.700 1.284 -22.493 1.00 91.50 246 GLU A N 1
ATOM 1939 C CA . GLU A 1 246 ? -8.566 1.024 -23.653 1.00 91.50 246 GLU A CA 1
ATOM 1940 C C . GLU A 1 246 ? -10.063 1.005 -23.296 1.00 91.50 246 GLU A C 1
ATOM 1942 O O . GLU A 1 246 ? -10.911 0.888 -24.175 1.00 91.50 246 GLU A O 1
ATOM 1947 N N . LYS A 1 247 ? -10.406 1.053 -21.999 1.00 94.12 247 LYS A N 1
ATOM 1948 C CA . LYS A 1 247 ? -11.794 0.922 -21.513 1.00 94.12 247 LYS A CA 1
ATOM 1949 C C . LYS A 1 247 ? -12.421 2.246 -21.100 1.00 94.12 247 LYS A C 1
ATOM 1951 O O . LYS A 1 247 ? -13.638 2.372 -21.142 1.00 94.12 247 LYS A O 1
ATOM 1956 N N . LEU A 1 248 ? -11.605 3.187 -20.643 1.00 95.69 248 LEU A N 1
ATOM 1957 C CA . LEU A 1 248 ? -12.034 4.486 -20.140 1.00 95.69 248 LEU A CA 1
ATOM 1958 C C . LEU A 1 248 ? -11.256 5.578 -20.860 1.00 95.69 248 LEU A C 1
ATOM 1960 O O . LEU A 1 248 ? -10.064 5.404 -21.123 1.00 95.69 248 LEU A O 1
ATOM 1964 N N . SER A 1 249 ? -11.907 6.709 -21.131 1.00 95.31 249 SER A N 1
ATOM 1965 C CA . SER A 1 249 ? -11.223 7.905 -21.623 1.00 95.31 249 SER A CA 1
ATOM 1966 C C . SER A 1 249 ? -10.227 8.443 -20.582 1.00 95.31 249 SER A C 1
ATOM 1968 O O . SER A 1 249 ? -10.237 8.036 -19.419 1.00 95.31 249 SER A O 1
ATOM 1970 N N . ASP A 1 250 ? -9.334 9.348 -20.991 1.00 95.00 250 ASP A N 1
ATOM 1971 C CA . ASP A 1 250 ? -8.398 9.988 -20.058 1.00 95.00 250 ASP A CA 1
ATOM 1972 C C . ASP A 1 250 ? -9.119 10.723 -18.920 1.00 95.00 250 ASP A C 1
ATOM 1974 O O . ASP A 1 250 ? -8.808 10.524 -17.745 1.00 95.00 250 ASP A O 1
ATOM 1978 N N . GLU A 1 251 ? -10.141 11.495 -19.282 1.00 95.94 251 GLU A N 1
ATOM 1979 C CA . GLU A 1 251 ? -10.982 12.251 -18.359 1.00 95.94 251 GLU A CA 1
ATOM 1980 C C . GLU A 1 251 ? -11.786 11.329 -17.428 1.00 95.94 251 GLU A C 1
ATOM 1982 O O . GLU A 1 251 ? -11.778 11.516 -16.210 1.00 95.94 251 GLU A O 1
ATOM 1987 N N . ASP A 1 252 ? -12.378 10.251 -17.953 1.00 97.38 252 ASP A N 1
ATOM 1988 C CA . ASP A 1 252 ? -13.111 9.280 -17.130 1.00 97.38 252 ASP A CA 1
ATOM 1989 C C . ASP A 1 252 ? -12.204 8.584 -16.108 1.00 97.38 252 ASP A C 1
ATOM 1991 O O . ASP A 1 252 ? -12.602 8.369 -14.960 1.00 97.38 252 ASP A O 1
ATOM 1995 N N . ARG A 1 253 ? -10.956 8.253 -16.471 1.00 97.25 253 ARG A N 1
ATOM 1996 C CA . ARG A 1 253 ? -9.998 7.678 -15.509 1.00 97.25 253 ARG A CA 1
ATOM 1997 C C . ARG A 1 253 ? -9.688 8.648 -14.369 1.00 97.25 253 ARG A C 1
ATOM 1999 O O . ARG A 1 253 ? -9.527 8.199 -13.232 1.00 97.25 253 ARG A O 1
ATOM 2006 N N . TRP A 1 254 ? -9.639 9.952 -14.641 1.00 97.81 254 TRP A N 1
ATOM 2007 C CA . TRP A 1 254 ? -9.515 10.975 -13.602 1.00 97.81 254 TRP A CA 1
ATOM 2008 C C . TRP A 1 254 ? -10.748 11.047 -12.706 1.00 97.81 254 TRP A C 1
ATOM 2010 O O . TRP A 1 254 ? -10.600 11.089 -11.485 1.00 97.81 254 TRP A O 1
ATOM 2020 N N . HIS A 1 255 ? -11.954 10.991 -13.272 1.00 98.25 255 HIS A N 1
ATOM 2021 C CA . HIS A 1 255 ? -13.189 10.932 -12.488 1.00 98.25 255 HIS A CA 1
ATOM 2022 C C . HIS A 1 255 ? -13.191 9.735 -11.527 1.00 98.25 255 HIS A C 1
ATOM 2024 O O . HIS A 1 255 ? -13.427 9.905 -10.328 1.00 98.25 255 HIS A O 1
ATOM 2030 N N . VAL A 1 256 ? -12.833 8.534 -12.005 1.00 98.00 256 VAL A N 1
ATOM 2031 C CA . VAL A 1 256 ? -12.704 7.351 -11.133 1.00 98.00 256 VAL A CA 1
ATOM 2032 C C . VAL A 1 256 ? -11.634 7.568 -10.059 1.00 98.00 256 VAL A C 1
ATOM 2034 O O . VAL A 1 256 ? -11.867 7.231 -8.899 1.00 98.00 256 VAL A O 1
ATOM 2037 N N . ALA A 1 257 ? -10.486 8.163 -10.397 1.00 97.44 257 ALA A N 1
ATOM 2038 C CA . ALA A 1 257 ? -9.439 8.458 -9.420 1.00 97.44 257 ALA A CA 1
ATOM 2039 C C . ALA A 1 257 ? -9.914 9.424 -8.320 1.00 97.44 257 ALA A C 1
ATOM 2041 O O . ALA A 1 257 ? -9.628 9.186 -7.145 1.00 97.44 257 ALA A O 1
ATOM 2042 N N . HIS A 1 258 ? -10.686 10.460 -8.666 1.00 98.00 258 HIS A N 1
ATOM 2043 C CA . HIS A 1 258 ? -11.297 11.366 -7.690 1.00 98.00 258 HIS A CA 1
ATOM 2044 C C . HIS A 1 258 ? -12.291 10.650 -6.782 1.00 98.00 258 HIS A C 1
ATOM 2046 O O . HIS A 1 258 ? -12.262 10.854 -5.569 1.00 98.00 258 HIS A O 1
ATOM 2052 N N . TYR A 1 259 ? -13.129 9.775 -7.341 1.00 98.00 259 TYR A N 1
ATOM 2053 C CA . TYR A 1 259 ? -14.055 8.981 -6.541 1.00 98.00 259 TYR A CA 1
ATOM 2054 C C . TYR A 1 259 ? -13.316 8.056 -5.568 1.00 98.00 259 TYR A C 1
ATOM 2056 O O . TYR A 1 259 ? -13.579 8.098 -4.368 1.00 98.00 259 TYR A O 1
ATOM 2064 N N . VAL A 1 260 ? -12.318 7.304 -6.036 1.00 97.31 260 VAL A N 1
ATOM 2065 C CA . VAL A 1 260 ? -11.489 6.455 -5.165 1.00 97.31 260 VAL A CA 1
ATOM 2066 C C . VAL A 1 260 ? -10.787 7.285 -4.088 1.00 97.31 260 VAL A C 1
ATOM 2068 O O . VAL A 1 260 ? -10.768 6.884 -2.925 1.00 97.31 260 VAL A O 1
ATOM 2071 N N . LYS A 1 261 ? -10.263 8.468 -4.434 1.00 96.12 261 LYS A N 1
ATOM 2072 C CA . LYS A 1 261 ? -9.663 9.377 -3.452 1.00 96.12 261 LYS A CA 1
ATOM 2073 C C . LYS A 1 261 ? -10.689 9.859 -2.422 1.00 96.12 261 LYS A C 1
ATOM 2075 O O . LYS A 1 261 ? -10.337 9.943 -1.251 1.00 96.12 261 LYS A O 1
ATOM 2080 N N . SER A 1 262 ? -11.937 10.108 -2.826 1.00 96.19 262 SER A N 1
ATOM 2081 C CA . SER A 1 262 ? -13.026 10.527 -1.930 1.00 96.19 262 SER A CA 1
ATOM 2082 C C . SER A 1 262 ? -13.467 9.445 -0.936 1.00 96.19 262 SER A C 1
ATOM 2084 O O . SER A 1 262 ? -13.934 9.778 0.148 1.00 96.19 262 SER A O 1
ATOM 2086 N N . LEU A 1 263 ? -13.289 8.162 -1.280 1.00 94.94 263 LEU A N 1
ATOM 2087 C CA . LEU A 1 263 ? -13.517 7.038 -0.362 1.00 94.94 263 LEU A CA 1
ATOM 2088 C C . LEU A 1 263 ? -12.397 6.907 0.677 1.00 94.94 263 LEU A C 1
ATOM 2090 O O . LEU A 1 263 ? -12.616 6.392 1.772 1.00 94.94 263 LEU A O 1
ATOM 2094 N N . SER A 1 264 ? -11.188 7.329 0.307 1.00 92.00 264 SER A N 1
ATOM 2095 C CA . SER A 1 264 ? -9.977 7.115 1.088 1.00 92.00 264 SER A CA 1
ATOM 2096 C C . SER A 1 264 ? -9.789 8.156 2.189 1.00 92.00 264 SER A C 1
ATOM 2098 O O . SER A 1 264 ? -10.050 9.343 1.996 1.00 92.00 264 SER A O 1
ATOM 2100 N N . LYS A 1 265 ? -9.238 7.720 3.321 1.00 88.31 265 LYS A N 1
ATOM 2101 C CA . LYS A 1 265 ? -8.652 8.586 4.346 1.00 88.31 265 LYS A CA 1
ATOM 2102 C C . LYS A 1 265 ? -7.178 8.237 4.532 1.00 88.31 265 LYS A C 1
ATOM 2104 O O . LYS A 1 265 ? -6.762 7.099 4.300 1.00 88.31 265 LYS A O 1
ATOM 2109 N N . ASP A 1 266 ? -6.401 9.217 4.968 1.00 82.75 266 ASP A N 1
ATOM 2110 C CA . ASP A 1 266 ? -5.033 8.982 5.415 1.00 82.75 266 ASP A CA 1
ATOM 2111 C C . ASP A 1 266 ? -5.041 8.497 6.872 1.00 82.75 266 ASP A C 1
ATOM 2113 O O . ASP A 1 266 ? -5.960 8.795 7.639 1.00 82.75 266 ASP A O 1
ATOM 2117 N N . MET A 1 267 ? -4.018 7.728 7.239 1.00 80.56 267 MET A N 1
ATOM 2118 C CA . MET A 1 267 ? -3.841 7.225 8.599 1.00 80.56 267 MET A CA 1
ATOM 2119 C C . MET A 1 267 ? -3.666 8.393 9.573 1.00 80.56 267 MET A C 1
ATOM 2121 O O . MET A 1 267 ? -2.867 9.303 9.329 1.00 80.56 267 MET A O 1
ATOM 2125 N N . ALA A 1 268 ? -4.365 8.346 10.705 1.00 78.12 268 ALA A N 1
ATOM 2126 C CA . ALA A 1 268 ? -4.180 9.335 11.760 1.00 78.12 268 ALA A CA 1
ATOM 2127 C C . ALA A 1 268 ? -2.814 9.150 12.448 1.00 78.12 268 ALA A C 1
ATOM 2129 O O . ALA A 1 268 ? -2.434 8.045 12.825 1.00 78.12 268 ALA A O 1
ATOM 2130 N N . SER A 1 269 ? -2.068 10.240 12.653 1.00 68.38 269 SER A N 1
AT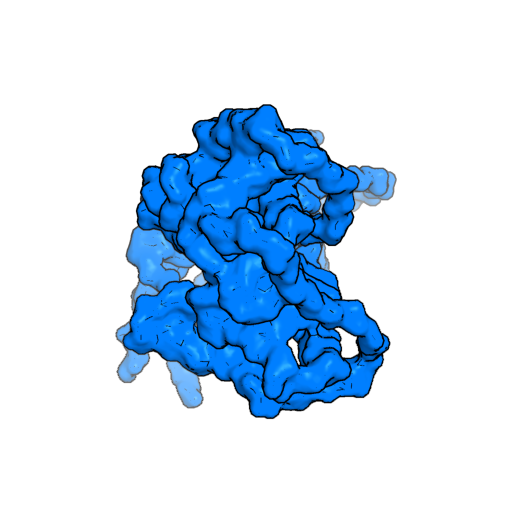OM 2131 C CA . SER A 1 269 ? -0.764 10.193 13.335 1.00 68.38 269 SER A CA 1
ATOM 2132 C C . SER A 1 269 ? -0.865 10.223 14.866 1.00 68.38 269 SER A C 1
ATOM 2134 O O . SER A 1 269 ? 0.123 9.944 15.547 1.00 68.38 269 SER A O 1
ATOM 2136 N N . ASP A 1 270 ? -2.024 10.592 15.416 1.00 73.94 270 ASP A N 1
ATOM 2137 C CA . ASP A 1 270 ? -2.270 10.650 16.859 1.00 73.94 270 ASP A CA 1
ATOM 2138 C C . ASP A 1 270 ? -2.829 9.313 17.354 1.00 73.94 270 ASP A C 1
ATOM 2140 O O . ASP A 1 270 ? -3.995 8.996 17.139 1.00 73.94 270 ASP A O 1
ATOM 2144 N N . VAL A 1 271 ? -1.974 8.539 18.021 1.00 79.69 271 VAL A N 1
ATOM 2145 C CA . VAL A 1 271 ? -2.298 7.211 18.571 1.00 79.69 271 VAL A CA 1
ATOM 2146 C C . VAL A 1 271 ? -2.665 7.262 20.057 1.00 79.69 271 VAL A C 1
ATOM 2148 O O . VAL A 1 271 ? -2.749 6.228 20.722 1.00 79.69 271 VAL A O 1
ATOM 2151 N N . VAL A 1 272 ? -2.843 8.460 20.622 1.00 85.94 272 VAL A N 1
ATOM 2152 C CA . VAL A 1 272 ? -3.276 8.613 22.012 1.00 85.94 272 VAL A CA 1
ATOM 2153 C C . VAL A 1 272 ? -4.795 8.514 22.070 1.00 85.94 272 VAL A C 1
ATOM 2155 O O . VAL A 1 272 ? -5.505 9.405 21.609 1.00 85.94 272 VAL A O 1
ATOM 2158 N N . VAL A 1 273 ? -5.303 7.443 22.686 1.00 86.31 273 VAL A N 1
ATOM 2159 C CA . VAL A 1 273 ? -6.745 7.249 22.895 1.00 86.31 273 VAL A CA 1
ATOM 2160 C C . VAL A 1 273 ? -7.288 8.349 23.811 1.00 86.31 273 VAL A C 1
ATOM 2162 O O . VAL A 1 273 ? -7.030 8.365 25.015 1.00 86.31 273 VAL A O 1
ATOM 2165 N N . LYS A 1 274 ? -8.042 9.287 23.230 1.00 86.88 274 LYS A N 1
ATOM 2166 C CA . LYS A 1 274 ? -8.713 10.376 23.949 1.00 86.88 274 LYS A CA 1
ATOM 2167 C C . LYS A 1 274 ? -10.054 9.883 24.475 1.00 86.88 274 LYS A C 1
ATOM 2169 O O . LYS A 1 274 ? -11.010 9.741 23.717 1.00 86.88 274 LYS A O 1
ATOM 2174 N N . VAL A 1 275 ? -10.116 9.634 25.778 1.00 88.88 275 VAL A N 1
ATOM 2175 C CA . VAL A 1 275 ? -11.343 9.197 26.450 1.00 88.88 275 VAL A CA 1
ATOM 2176 C C . VAL A 1 275 ? -12.246 10.408 26.684 1.00 88.88 275 VAL A C 1
ATOM 2178 O O . VAL A 1 275 ? -11.797 11.420 27.225 1.00 88.88 275 VAL A O 1
ATOM 2181 N N . LYS A 1 276 ? -13.512 10.327 26.268 1.00 90.50 276 LYS A N 1
ATOM 2182 C CA . LYS A 1 276 ? -14.473 11.429 26.413 1.00 90.50 276 LYS A CA 1
ATOM 2183 C C . LYS A 1 276 ? -15.444 11.162 27.562 1.00 90.50 276 LYS A C 1
ATOM 2185 O O . LYS A 1 276 ? -15.925 10.042 27.718 1.00 90.50 276 LYS A O 1
ATOM 2190 N N . LEU A 1 277 ? -15.737 12.199 28.347 1.00 91.56 277 LEU A N 1
ATOM 2191 C CA . LEU A 1 277 ? -16.750 12.130 29.397 1.00 91.56 277 LEU A CA 1
ATOM 2192 C C . LEU A 1 277 ? -18.128 11.912 28.757 1.00 91.56 277 LEU A C 1
ATOM 2194 O O . LEU A 1 277 ? -18.520 12.655 27.855 1.00 91.56 277 LEU A O 1
ATOM 2198 N N . SER A 1 278 ? -18.839 10.888 29.215 1.00 88.12 278 SER A N 1
ATOM 2199 C CA . SER A 1 278 ? -20.216 10.607 28.827 1.00 88.12 278 SER A CA 1
ATOM 2200 C C . SER A 1 278 ? -21.176 11.541 29.562 1.00 88.12 278 SER A C 1
ATOM 2202 O O . SER A 1 278 ? -21.074 11.723 30.772 1.00 88.12 278 SER A O 1
ATOM 2204 N N . GLU A 1 279 ? -22.138 12.100 28.829 1.00 83.94 279 GLU A N 1
ATOM 2205 C CA . GLU A 1 279 ? -23.272 12.842 29.401 1.00 83.94 279 GLU A CA 1
ATOM 2206 C C . GLU A 1 279 ? -24.359 11.904 29.955 1.00 83.94 279 GLU A C 1
ATOM 2208 O O . GLU A 1 279 ? -25.202 12.323 30.741 1.00 83.94 279 GLU A O 1
ATOM 2213 N N . SER A 1 280 ? -24.344 10.632 29.541 1.00 80.44 280 SER A N 1
ATOM 2214 C CA . SER A 1 280 ? -25.234 9.586 30.047 1.00 80.44 280 SER A CA 1
ATOM 2215 C C . SER A 1 280 ? -24.651 8.960 31.310 1.00 80.44 280 SER A C 1
ATOM 2217 O O . SER A 1 280 ? -23.449 8.681 31.362 1.00 80.44 280 SER A O 1
ATOM 2219 N N . GLU A 1 281 ? -25.515 8.676 32.290 1.00 81.25 281 GLU A N 1
ATOM 2220 C CA . GLU A 1 281 ? -25.146 7.916 33.489 1.00 81.25 281 GLU A CA 1
ATOM 2221 C C . GLU A 1 281 ? -24.659 6.507 33.138 1.00 81.25 281 GLU A C 1
ATOM 2223 O O . GLU A 1 281 ? -23.711 6.023 33.747 1.00 81.25 281 GLU A O 1
ATOM 2228 N N . GLN A 1 282 ? -25.259 5.872 32.128 1.00 87.06 282 GLN A N 1
ATOM 2229 C CA . GLN A 1 282 ? -24.861 4.549 31.651 1.00 87.06 282 GLN A CA 1
ATOM 2230 C C . GLN A 1 282 ? -23.943 4.667 30.438 1.00 87.06 282 GLN A C 1
ATOM 2232 O O . GLN A 1 282 ? -24.238 5.417 29.499 1.00 87.06 282 GLN A O 1
ATOM 2237 N N . LEU A 1 283 ? -22.838 3.921 30.464 1.00 91.69 283 LEU A N 1
ATOM 2238 C CA . LEU A 1 283 ? -21.947 3.793 29.317 1.00 91.69 283 LEU A CA 1
ATOM 2239 C C . LEU A 1 283 ? -22.483 2.764 28.316 1.00 91.69 283 LEU A C 1
ATOM 2241 O O . LEU A 1 283 ? -23.210 1.850 28.707 1.00 91.69 283 LEU A O 1
ATOM 2245 N N . PRO A 1 284 ? -22.109 2.881 27.032 1.00 91.25 284 PRO A N 1
ATOM 2246 C CA . PRO A 1 284 ? -22.498 1.901 26.031 1.00 91.25 284 PRO A CA 1
ATOM 2247 C C . PRO A 1 284 ? -21.886 0.533 26.324 1.00 91.25 284 PRO A C 1
ATOM 2249 O O . PRO A 1 284 ? -20.692 0.423 26.608 1.00 91.25 284 PRO A O 1
ATOM 2252 N N . ILE A 1 285 ? -22.711 -0.504 26.218 1.00 85.62 285 ILE A N 1
ATOM 2253 C CA . ILE A 1 285 ? -22.306 -1.897 26.462 1.00 85.62 285 ILE A CA 1
ATOM 2254 C C . ILE A 1 285 ? -22.280 -2.684 25.148 1.00 85.62 285 ILE A C 1
ATOM 2256 O O . ILE A 1 285 ? -21.474 -3.596 24.977 1.00 85.62 285 ILE A O 1
ATOM 2260 N N . GLU A 1 286 ? -23.136 -2.307 24.197 1.00 8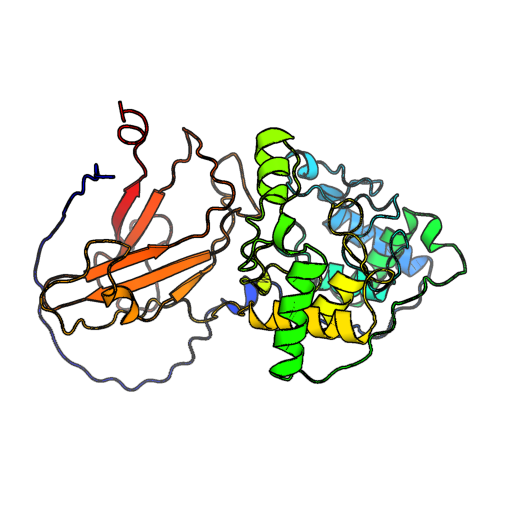9.06 286 GLU A N 1
ATOM 2261 C CA . GLU A 1 286 ? -23.239 -2.964 22.899 1.00 89.06 286 GLU A CA 1
ATOM 2262 C C . GLU A 1 286 ? -22.341 -2.274 21.857 1.00 89.06 286 GLU A C 1
ATOM 2264 O O . GLU A 1 286 ? -22.278 -1.040 21.821 1.00 89.06 286 GLU A O 1
ATOM 2269 N N . PRO A 1 287 ? -21.675 -3.025 20.958 1.00 88.19 287 PRO A N 1
ATOM 2270 C CA . PRO A 1 287 ? -20.799 -2.439 19.938 1.00 88.19 287 PRO A CA 1
ATOM 2271 C C . PRO A 1 287 ? -21.507 -1.492 18.961 1.00 88.19 287 PRO A C 1
ATOM 2273 O O . PRO A 1 287 ? -20.888 -0.580 18.427 1.00 88.19 287 PRO A O 1
ATOM 2276 N N . LEU A 1 288 ? -22.806 -1.707 18.726 1.00 91.44 288 LEU A N 1
ATOM 2277 C CA . LEU A 1 288 ? -23.614 -0.941 17.769 1.00 91.44 288 LEU A CA 1
ATOM 2278 C C . LEU A 1 288 ? -24.387 0.221 18.410 1.00 91.44 288 LEU A C 1
ATOM 2280 O O . LEU A 1 288 ? -25.252 0.810 17.768 1.00 91.44 288 LEU A O 1
ATOM 2284 N N . ASP A 1 289 ? -24.115 0.535 19.675 1.00 91.94 289 ASP A N 1
ATOM 2285 C CA . ASP A 1 289 ? -24.757 1.650 20.366 1.00 91.94 289 ASP A CA 1
ATOM 2286 C C . ASP A 1 289 ? -24.372 2.995 19.720 1.00 91.94 289 ASP A C 1
ATOM 2288 O O . ASP A 1 289 ? -23.195 3.329 19.555 1.00 91.94 289 ASP A O 1
ATOM 2292 N N . GLU A 1 290 ? -25.373 3.803 19.372 1.00 91.56 290 GLU A N 1
ATOM 2293 C CA . GLU A 1 290 ? -25.186 5.093 18.699 1.00 91.56 290 GLU A CA 1
ATOM 2294 C C . GLU A 1 290 ? -24.353 6.087 19.525 1.00 91.56 290 GLU A C 1
ATOM 2296 O O . GLU A 1 290 ? -23.702 6.982 18.972 1.00 91.56 290 GLU A O 1
ATOM 2301 N N . ASN A 1 291 ? -24.305 5.925 20.852 1.00 89.94 291 ASN A N 1
ATOM 2302 C CA . ASN A 1 291 ? -23.499 6.767 21.731 1.00 89.94 291 ASN A CA 1
ATOM 2303 C C . ASN A 1 291 ? -21.995 6.658 21.446 1.00 89.94 291 ASN A C 1
ATOM 2305 O O . ASN A 1 291 ? -21.267 7.616 21.727 1.00 89.94 291 ASN A O 1
ATOM 2309 N N . TRP A 1 292 ? -21.514 5.574 20.825 1.00 92.88 292 TRP A N 1
ATOM 2310 C CA . TRP A 1 292 ? -20.126 5.489 20.353 1.00 92.88 292 TRP A CA 1
ATOM 2311 C C . TRP A 1 292 ? -19.779 6.584 19.339 1.00 92.88 292 TRP A C 1
ATOM 2313 O O . TRP A 1 292 ? -18.626 7.027 19.280 1.00 92.88 292 TRP A O 1
ATOM 2323 N N . GLY A 1 293 ? -20.774 7.099 18.608 1.00 90.25 293 GLY A N 1
ATOM 2324 C CA . GLY A 1 293 ? -20.627 8.241 17.705 1.00 90.25 293 GLY A CA 1
ATOM 2325 C C . GLY A 1 293 ? -20.191 9.530 18.410 1.00 90.25 293 GLY A C 1
ATOM 2326 O O . GLY A 1 293 ? -19.597 10.401 17.776 1.00 90.25 293 GLY A O 1
ATOM 2327 N N . LYS A 1 294 ? -20.406 9.646 19.729 1.00 90.19 294 LYS A N 1
ATOM 2328 C CA . LYS A 1 294 ? -19.976 10.804 20.531 1.00 90.19 294 LYS A CA 1
ATOM 2329 C C . LYS A 1 294 ? -18.486 10.770 20.869 1.00 90.19 294 LYS A C 1
ATOM 2331 O O . LYS A 1 294 ? -17.926 11.834 21.155 1.00 90.19 294 LYS A O 1
ATOM 2336 N N . ALA A 1 295 ? -17.868 9.589 20.884 1.00 91.56 295 ALA A N 1
ATOM 2337 C CA . ALA A 1 295 ? -16.451 9.403 21.183 1.00 91.56 295 ALA A CA 1
ATOM 2338 C C . ALA A 1 295 ? -15.573 9.761 19.977 1.00 91.56 295 ALA A C 1
ATOM 2340 O O . ALA A 1 295 ? -15.983 9.608 18.826 1.00 91.56 295 ALA A O 1
ATOM 2341 N N . THR A 1 296 ? -14.342 10.200 20.232 1.00 89.88 296 THR A N 1
ATOM 2342 C CA . THR A 1 296 ? -13.358 10.410 19.165 1.00 89.88 296 THR A CA 1
ATOM 2343 C C . THR A 1 296 ? -12.728 9.064 18.804 1.00 89.88 296 THR A C 1
ATOM 2345 O O . THR A 1 296 ? -12.144 8.438 19.691 1.00 89.88 296 THR A O 1
ATOM 2348 N N . PRO A 1 297 ? -12.823 8.598 17.546 1.00 89.75 297 PRO A N 1
ATOM 2349 C CA . PRO A 1 297 ? -12.111 7.401 17.126 1.00 89.75 297 PRO A CA 1
ATOM 2350 C C . PRO A 1 297 ? -10.609 7.677 17.080 1.00 89.75 297 PRO A C 1
ATOM 2352 O O . PRO A 1 297 ? -10.175 8.710 16.568 1.00 89.75 297 PRO A O 1
ATOM 2355 N N . VAL A 1 298 ? -9.825 6.736 17.590 1.00 90.19 298 VAL A N 1
ATOM 2356 C CA . VAL A 1 298 ? -8.367 6.742 17.504 1.00 90.19 298 VAL A CA 1
ATOM 2357 C C . VAL A 1 298 ? -7.925 5.487 16.780 1.00 90.19 298 VAL A C 1
ATOM 2359 O O . VAL A 1 298 ? -8.198 4.375 17.220 1.00 90.19 298 VAL A O 1
ATOM 2362 N N . GLU A 1 299 ? -7.266 5.678 15.646 1.00 88.00 299 GLU A N 1
ATOM 2363 C CA . GLU A 1 299 ? -6.733 4.594 14.833 1.00 88.00 299 GLU A CA 1
ATOM 2364 C C . GLU A 1 299 ? -5.317 4.268 15.306 1.00 88.00 299 GLU A C 1
ATOM 2366 O O . GLU A 1 299 ? -4.456 5.145 15.388 1.00 88.00 299 GLU A O 1
ATOM 2371 N N . VAL A 1 300 ? -5.090 3.010 15.671 1.00 87.38 300 VAL A N 1
ATOM 2372 C CA . VAL A 1 300 ? -3.819 2.530 16.208 1.00 87.38 300 VAL A CA 1
ATOM 2373 C C . VAL A 1 300 ? -3.202 1.542 15.212 1.00 87.38 300 VAL A C 1
ATOM 2375 O O . VAL A 1 300 ? -3.782 0.471 15.018 1.00 87.38 300 VAL A O 1
ATOM 2378 N N . PRO A 1 301 ? -2.038 1.855 14.597 1.00 85.69 301 PRO A N 1
ATOM 2379 C CA . PRO A 1 301 ? -1.285 0.911 13.773 1.00 85.69 301 PRO A CA 1
ATOM 2380 C C . PRO A 1 301 ? -1.031 -0.409 14.483 1.00 85.69 301 PRO A C 1
ATOM 2382 O O . PRO A 1 301 ? -0.607 -0.423 15.642 1.00 85.69 301 PRO A O 1
ATOM 2385 N N . LEU A 1 302 ? -1.137 -1.502 13.738 1.00 83.38 302 LEU A N 1
ATOM 2386 C CA . LEU A 1 302 ? -0.604 -2.792 14.141 1.00 83.38 302 LEU A CA 1
ATOM 2387 C C . LEU A 1 302 ? 0.673 -3.115 13.366 1.00 83.38 302 LEU A C 1
ATOM 2389 O O . LEU A 1 302 ? 0.800 -2.853 12.172 1.00 83.38 302 LEU A O 1
ATOM 2393 N N . ALA A 1 303 ? 1.618 -3.739 14.064 1.00 79.25 303 ALA A N 1
ATOM 2394 C CA . ALA A 1 303 ? 2.791 -4.348 13.458 1.00 79.25 303 ALA A CA 1
ATOM 2395 C C . ALA A 1 303 ? 2.608 -5.868 13.368 1.00 79.25 303 ALA A C 1
ATOM 2397 O O . ALA A 1 303 ? 1.849 -6.473 14.126 1.00 79.25 303 ALA A O 1
ATOM 2398 N N . GLY A 1 304 ? 3.339 -6.492 12.448 1.00 78.88 304 GLY A N 1
ATOM 2399 C CA . GLY A 1 304 ? 3.356 -7.941 12.304 1.00 78.88 304 GLY A CA 1
ATOM 2400 C C . GLY A 1 304 ? 3.829 -8.685 13.565 1.00 78.88 304 GLY A C 1
ATOM 2401 O O . GLY A 1 304 ? 4.728 -8.226 14.273 1.00 78.88 304 GLY A O 1
ATOM 2402 N N . GLN A 1 305 ? 3.261 -9.867 13.830 1.00 80.38 305 GLN A N 1
ATOM 2403 C CA . GLN A 1 305 ? 3.697 -10.748 14.918 1.00 80.38 305 GLN A CA 1
ATOM 2404 C C . GLN A 1 305 ? 5.003 -11.459 14.538 1.00 80.38 305 GLN A C 1
ATOM 2406 O O . GLN A 1 305 ? 5.014 -12.366 13.707 1.00 80.38 305 GLN A O 1
ATOM 2411 N N . ILE A 1 306 ? 6.111 -11.072 15.171 1.00 77.56 306 ILE A N 1
ATOM 2412 C CA . ILE A 1 306 ? 7.451 -11.626 14.906 1.00 77.56 306 ILE A CA 1
ATOM 2413 C C . ILE A 1 306 ? 8.055 -12.404 16.086 1.00 77.56 306 ILE A C 1
ATOM 2415 O O . ILE A 1 306 ? 9.131 -12.991 15.944 1.00 77.56 306 ILE A O 1
ATOM 2419 N N . LEU A 1 307 ? 7.384 -12.416 17.240 1.00 77.31 307 LEU A N 1
ATOM 2420 C CA . LEU A 1 307 ? 7.868 -13.029 18.480 1.00 77.31 307 LEU A CA 1
ATOM 2421 C C . LEU A 1 307 ? 7.645 -14.545 18.499 1.00 77.31 307 LEU A C 1
ATOM 2423 O O . LEU A 1 307 ? 8.537 -15.289 18.901 1.00 77.31 307 LEU A O 1
ATOM 2427 N N . ALA A 1 308 ? 6.479 -15.001 18.040 1.00 75.88 308 ALA A N 1
ATOM 2428 C CA . ALA A 1 308 ? 6.111 -16.413 17.993 1.00 75.88 308 ALA A CA 1
ATOM 2429 C C . ALA A 1 308 ? 6.113 -16.948 16.554 1.00 75.88 308 ALA A C 1
ATOM 2431 O O . ALA A 1 308 ? 5.871 -16.208 15.602 1.00 75.88 308 ALA A O 1
ATOM 2432 N N . SER A 1 309 ? 6.393 -18.242 16.399 1.00 73.25 309 SER A N 1
ATOM 2433 C CA . SER A 1 309 ? 6.210 -18.942 15.125 1.00 73.25 309 SER A CA 1
ATOM 2434 C C . SER A 1 309 ? 4.740 -19.365 14.963 1.00 73.25 309 SER A C 1
ATOM 2436 O O . SER A 1 309 ? 4.184 -19.884 15.931 1.00 73.25 309 SER A O 1
ATOM 2438 N N . PRO A 1 310 ? 4.133 -19.225 13.767 1.00 73.50 310 PRO A N 1
ATOM 2439 C CA . PRO A 1 310 ? 4.698 -18.643 12.547 1.00 73.50 310 PRO A CA 1
ATOM 2440 C C . PRO A 1 310 ? 4.818 -17.112 12.629 1.00 73.50 310 PRO A C 1
ATOM 2442 O O . PRO A 1 310 ? 3.919 -16.419 13.091 1.00 73.50 310 PRO A O 1
ATOM 2445 N N . ARG A 1 311 ? 5.951 -16.576 12.157 1.00 74.94 311 ARG A N 1
ATOM 2446 C CA . ARG A 1 311 ? 6.174 -15.125 12.107 1.00 74.94 311 ARG A CA 1
ATOM 2447 C C . ARG A 1 311 ? 5.434 -14.525 10.916 1.00 74.94 311 ARG A C 1
ATOM 2449 O O . ARG A 1 311 ? 5.632 -14.970 9.784 1.00 74.94 311 ARG A O 1
ATOM 2456 N N . HIS A 1 312 ? 4.689 -13.457 11.157 1.00 72.31 312 HIS A N 1
ATOM 2457 C CA . HIS A 1 312 ? 3.948 -12.703 10.154 1.00 72.31 312 HIS A CA 1
ATOM 2458 C C . HIS A 1 312 ? 4.438 -11.260 10.132 1.00 72.31 312 HIS A C 1
ATOM 2460 O O . HIS A 1 312 ? 4.026 -10.451 10.948 1.00 72.31 312 HIS A O 1
ATOM 2466 N N . TRP A 1 313 ? 5.330 -10.936 9.194 1.00 71.56 313 TRP A N 1
ATOM 2467 C CA . TRP A 1 313 ? 5.915 -9.593 9.072 1.00 71.56 313 TRP A CA 1
ATOM 2468 C C . TRP A 1 313 ? 4.931 -8.552 8.533 1.00 71.56 313 TRP A C 1
ATOM 2470 O O . TRP A 1 313 ? 4.981 -7.397 8.937 1.00 71.56 313 TRP A O 1
ATOM 2480 N N . ALA A 1 314 ? 4.043 -8.971 7.629 1.00 73.44 314 ALA A N 1
ATOM 2481 C CA . ALA A 1 314 ? 2.972 -8.146 7.091 1.00 73.44 314 ALA A CA 1
ATOM 2482 C C . ALA A 1 314 ? 1.654 -8.605 7.731 1.00 73.44 314 ALA A C 1
ATOM 2484 O O . ALA A 1 314 ? 1.208 -9.718 7.428 1.00 73.44 314 ALA A O 1
ATOM 2485 N N . PRO A 1 315 ? 1.060 -7.815 8.639 1.00 75.81 315 PRO A N 1
ATOM 2486 C CA . PRO A 1 315 ? -0.179 -8.209 9.284 1.00 75.81 315 PRO A CA 1
ATOM 2487 C C . PRO A 1 315 ? -1.346 -8.141 8.285 1.00 75.81 315 PRO A C 1
ATOM 2489 O O . PRO A 1 315 ? -1.369 -7.303 7.383 1.00 75.81 315 PRO A O 1
ATOM 2492 N N . SER A 1 316 ? -2.314 -9.051 8.422 1.00 75.50 316 SER A N 1
ATOM 2493 C CA . SER A 1 316 ? -3.566 -9.0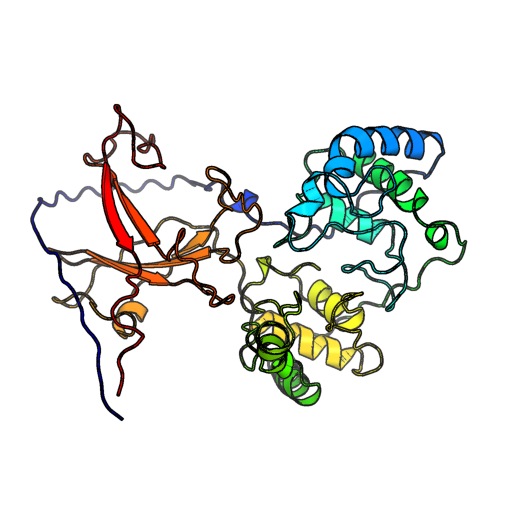19 7.648 1.00 75.50 316 SER A CA 1
ATOM 2494 C C . SER A 1 316 ? -4.500 -7.897 8.105 1.00 75.50 316 SER A C 1
ATOM 2496 O O . SER A 1 316 ? -5.269 -7.384 7.293 1.00 75.50 316 SER A O 1
ATOM 2498 N N . ILE A 1 317 ? -4.401 -7.530 9.385 1.00 83.38 317 ILE A N 1
ATOM 2499 C CA . ILE A 1 317 ? -5.083 -6.415 10.039 1.00 83.38 317 ILE A CA 1
ATOM 2500 C C . ILE A 1 317 ? -4.012 -5.382 10.388 1.00 83.38 317 ILE A C 1
ATOM 2502 O O . ILE A 1 317 ? -3.115 -5.649 11.182 1.00 83.38 317 ILE A O 1
ATOM 2506 N N . ASP A 1 318 ? -4.080 -4.216 9.769 1.00 82.75 318 ASP A N 1
ATOM 2507 C CA . ASP A 1 318 ? -3.029 -3.195 9.804 1.00 82.75 318 ASP A CA 1
ATOM 2508 C C . ASP A 1 318 ? -3.257 -2.091 10.839 1.00 82.75 318 ASP A C 1
ATOM 2510 O O . ASP A 1 318 ? -2.333 -1.352 11.175 1.00 82.75 318 ASP A O 1
ATOM 2514 N N . ALA A 1 319 ? -4.476 -1.982 11.356 1.00 87.19 319 ALA A N 1
ATOM 2515 C CA . ALA A 1 319 ? -4.840 -1.049 12.403 1.00 87.19 319 ALA A CA 1
ATOM 2516 C C . ALA A 1 319 ? -6.079 -1.534 13.158 1.00 87.19 319 ALA A C 1
ATOM 2518 O O . ALA A 1 319 ? -6.900 -2.282 12.619 1.00 87.19 319 ALA A O 1
ATOM 2519 N N . VAL A 1 320 ? -6.224 -1.051 14.389 1.00 90.12 320 VAL A N 1
ATOM 2520 C CA . VAL A 1 320 ? -7.465 -1.127 15.167 1.00 90.12 320 VAL A CA 1
ATOM 2521 C C . VAL A 1 320 ? -7.992 0.281 15.400 1.00 90.12 320 VAL A C 1
ATOM 2523 O O . VAL A 1 320 ? -7.215 1.200 15.656 1.00 90.12 320 VAL A O 1
ATOM 2526 N N . MET A 1 321 ? -9.303 0.470 15.330 1.00 90.81 321 MET A N 1
ATOM 2527 C CA . MET A 1 321 ? -9.938 1.703 15.780 1.00 90.81 321 MET A CA 1
ATOM 2528 C C . MET A 1 321 ? -10.424 1.532 17.210 1.00 90.81 321 MET A C 1
ATOM 2530 O O . MET A 1 321 ? -11.065 0.541 17.543 1.00 90.81 321 MET A O 1
ATOM 2534 N N . ILE A 1 322 ? -10.107 2.505 18.058 1.00 92.81 322 ILE A N 1
ATOM 2535 C CA . ILE A 1 322 ? -10.489 2.518 19.465 1.00 92.81 322 ILE A CA 1
ATOM 2536 C C . ILE A 1 322 ? -11.318 3.765 19.738 1.00 92.81 322 ILE A C 1
ATOM 2538 O O . ILE A 1 322 ? -10.900 4.888 19.448 1.00 92.81 322 ILE A O 1
ATOM 2542 N N . ARG A 1 323 ? -12.481 3.574 20.352 1.00 94.19 323 ARG A N 1
ATOM 2543 C CA . ARG A 1 323 ? -13.295 4.632 20.956 1.00 94.19 323 ARG A CA 1
ATOM 2544 C C . ARG A 1 323 ? -13.390 4.366 22.446 1.00 94.19 323 ARG A C 1
ATOM 2546 O O . ARG A 1 323 ? -13.494 3.216 22.863 1.00 94.19 323 ARG A O 1
ATOM 2553 N N . ALA A 1 324 ? -13.361 5.422 23.248 1.00 94.88 324 ALA A N 1
ATOM 2554 C CA . ALA A 1 324 ? -13.446 5.282 24.692 1.00 94.88 324 ALA A CA 1
ATOM 2555 C C . ALA A 1 324 ? -14.331 6.365 25.313 1.00 94.88 324 ALA A C 1
ATOM 2557 O O . ALA A 1 324 ? -14.199 7.556 25.003 1.00 94.88 324 ALA A O 1
ATOM 2558 N N . LEU A 1 325 ? -15.220 5.935 26.202 1.00 94.81 325 LEU A N 1
ATOM 2559 C CA . LEU A 1 325 ? -16.114 6.786 26.980 1.00 94.81 325 LEU A CA 1
ATOM 2560 C C . LEU A 1 325 ? -15.948 6.460 28.458 1.00 94.81 325 LEU A C 1
ATOM 2562 O O . LEU A 1 325 ? -15.736 5.304 28.809 1.00 94.81 325 LEU A O 1
ATOM 2566 N N . TYR A 1 326 ? -16.058 7.460 29.323 1.00 94.81 326 TYR A N 1
ATOM 2567 C CA . TYR A 1 326 ? -16.034 7.247 30.769 1.00 94.81 326 TYR A CA 1
ATOM 2568 C C . TYR A 1 326 ? -17.108 8.073 31.467 1.00 94.81 326 TYR A C 1
ATOM 2570 O O . TYR A 1 326 ? -17.545 9.101 30.947 1.00 94.81 326 TYR A O 1
ATOM 2578 N N . ASN A 1 327 ? -17.536 7.623 32.640 1.00 93.19 327 ASN A N 1
ATOM 2579 C CA . ASN A 1 327 ? -18.354 8.390 33.576 1.00 93.19 327 ASN A CA 1
ATOM 2580 C C . ASN A 1 327 ? -17.611 8.460 34.931 1.00 93.19 327 ASN A C 1
ATOM 2582 O O . ASN A 1 327 ? -16.402 8.244 34.996 1.00 93.19 327 ASN A O 1
ATOM 2586 N N . LYS A 1 328 ? -18.306 8.802 36.021 1.00 90.69 328 LYS A N 1
ATOM 2587 C CA . LYS A 1 328 ? -17.694 8.886 37.361 1.00 90.69 328 LYS A CA 1
ATOM 2588 C C . LYS A 1 328 ? -17.210 7.540 37.930 1.00 90.69 328 LYS A C 1
ATOM 2590 O O . LYS A 1 328 ? -16.330 7.551 38.786 1.00 90.69 328 LYS A O 1
ATOM 2595 N N . ASP A 1 329 ? -17.768 6.422 37.470 1.00 90.38 329 ASP A N 1
ATOM 2596 C CA . ASP A 1 329 ? -17.593 5.098 38.079 1.00 90.38 329 ASP A CA 1
ATOM 2597 C C . ASP A 1 329 ? -16.921 4.085 37.132 1.00 90.38 329 ASP A C 1
ATOM 2599 O O . ASP A 1 329 ? -16.289 3.132 37.588 1.00 90.38 329 ASP A O 1
ATOM 2603 N N . GLU A 1 330 ? -17.037 4.284 35.819 1.00 92.25 330 GLU A N 1
ATOM 2604 C CA . GLU A 1 330 ? -16.742 3.294 34.786 1.00 92.25 330 GLU A CA 1
ATOM 2605 C C . GLU A 1 330 ? -16.040 3.915 33.570 1.00 92.25 330 GLU A C 1
ATOM 2607 O O . GLU A 1 330 ? -16.121 5.117 33.295 1.00 92.25 330 GLU A O 1
ATOM 2612 N N . ILE A 1 331 ? -15.374 3.053 32.802 1.00 92.12 331 ILE A N 1
ATOM 2613 C CA . ILE A 1 331 ? -14.811 3.351 31.486 1.00 92.12 331 ILE A CA 1
ATOM 2614 C C . ILE A 1 331 ? -15.154 2.208 30.531 1.00 92.12 331 ILE A C 1
ATOM 2616 O O . ILE A 1 331 ? -15.033 1.036 30.883 1.00 92.12 331 ILE A O 1
ATOM 2620 N N . ALA A 1 332 ? -15.566 2.556 29.318 1.00 92.88 332 ALA A N 1
ATOM 2621 C CA . ALA A 1 332 ? -15.925 1.627 28.262 1.00 92.88 332 ALA A CA 1
ATOM 2622 C C . ALA A 1 332 ? -15.041 1.872 27.038 1.00 92.88 332 ALA A C 1
ATOM 2624 O O . ALA A 1 332 ? -14.769 3.018 26.667 1.00 92.88 332 ALA A O 1
ATOM 2625 N N . PHE A 1 333 ? -14.622 0.782 26.399 1.00 93.12 333 PHE A N 1
ATOM 2626 C CA . PHE A 1 333 ? -13.821 0.794 25.181 1.00 93.12 333 PHE A CA 1
ATOM 2627 C C . PHE A 1 333 ? -14.550 0.016 24.090 1.00 93.12 333 PHE A C 1
ATOM 2629 O O . PHE A 1 333 ? -14.931 -1.132 24.306 1.00 93.12 333 PHE A O 1
ATOM 2636 N N . LEU A 1 334 ? -14.684 0.621 22.916 1.00 93.44 334 LEU A N 1
ATOM 2637 C CA . LEU A 1 334 ? -15.041 -0.067 21.684 1.00 93.44 334 LEU A CA 1
ATOM 2638 C C . LEU A 1 334 ? -13.772 -0.216 20.853 1.00 93.44 334 LEU A C 1
ATOM 2640 O O . LEU A 1 334 ? -13.086 0.774 20.595 1.00 93.44 334 LEU A O 1
ATOM 2644 N N . VAL A 1 335 ? -13.460 -1.451 20.471 1.00 92.00 335 VAL A N 1
ATOM 2645 C CA . VAL A 1 335 ? -12.310 -1.783 19.629 1.00 92.00 335 VAL A CA 1
ATOM 2646 C C . VAL A 1 335 ? -12.810 -2.481 18.378 1.00 92.00 335 VAL A C 1
ATOM 2648 O O . VAL A 1 335 ? -13.504 -3.490 18.459 1.00 92.00 335 VAL A O 1
ATOM 2651 N N . GLU A 1 336 ? -12.456 -1.920 17.231 1.00 90.88 336 GLU A N 1
ATOM 2652 C CA . GLU A 1 336 ? -12.930 -2.329 15.914 1.00 90.88 336 GLU A CA 1
ATOM 2653 C C . GLU A 1 336 ? -11.725 -2.634 15.021 1.00 90.88 336 GLU A C 1
ATOM 2655 O O . GLU A 1 336 ? -10.706 -1.940 15.074 1.00 90.88 336 GLU A O 1
ATOM 2660 N N . TRP A 1 337 ? -11.830 -3.655 14.177 1.00 87.69 337 TRP A N 1
ATOM 2661 C CA . TRP A 1 337 ? -10.823 -3.958 13.166 1.00 87.69 337 TRP A CA 1
ATOM 2662 C C . TRP A 1 337 ? -11.460 -4.575 11.928 1.00 87.69 337 TRP A C 1
ATOM 2664 O O . TRP A 1 337 ? -12.444 -5.306 12.012 1.00 87.69 337 TRP A O 1
ATOM 2674 N N . ASP A 1 338 ? -10.865 -4.304 10.768 1.00 82.25 338 ASP A N 1
ATOM 2675 C CA . ASP A 1 338 ? -11.344 -4.835 9.494 1.00 82.25 338 ASP A CA 1
ATOM 2676 C C . ASP A 1 338 ? -10.697 -6.200 9.205 1.00 82.25 338 ASP A C 1
ATOM 2678 O O . ASP A 1 338 ? -9.734 -6.298 8.428 1.00 82.25 338 ASP A O 1
ATOM 2682 N N . ASP A 1 339 ? -11.216 -7.275 9.815 1.00 80.19 339 ASP A N 1
ATOM 2683 C CA . ASP A 1 339 ? -10.844 -8.620 9.369 1.00 80.19 339 ASP A CA 1
ATOM 2684 C C . ASP A 1 339 ? -11.556 -8.959 8.067 1.00 80.19 339 ASP A C 1
ATOM 2686 O O . ASP A 1 339 ? -12.769 -9.037 7.917 1.00 80.19 339 ASP A O 1
ATOM 2690 N N . SER A 1 340 ? -10.717 -9.167 7.089 1.00 71.69 340 SER A N 1
ATOM 2691 C CA . SER A 1 340 ? -11.051 -9.283 5.690 1.00 71.69 340 SER A CA 1
ATOM 2692 C C . SER A 1 340 ? -10.421 -10.547 5.106 1.00 71.69 340 SER A C 1
ATOM 2694 O O . SER A 1 340 ? -10.422 -10.779 3.898 1.00 71.69 340 SER A O 1
ATOM 2696 N N . THR A 1 341 ? -9.826 -11.360 5.979 1.00 71.44 341 THR A N 1
ATOM 2697 C CA . THR A 1 341 ? -9.506 -12.758 5.731 1.00 71.44 341 THR A CA 1
ATOM 2698 C C . THR A 1 341 ? -10.655 -13.654 6.171 1.00 71.44 341 THR A C 1
ATOM 2700 O O . THR A 1 341 ? -10.860 -14.686 5.537 1.00 71.44 341 THR A O 1
ATOM 2703 N N . ASN A 1 342 ? -11.388 -13.254 7.221 1.00 68.44 342 ASN A N 1
ATOM 2704 C CA . ASN A 1 342 ? -12.400 -14.072 7.885 1.00 68.44 342 ASN A CA 1
ATOM 2705 C C . ASN A 1 342 ? -11.862 -15.478 8.213 1.00 68.44 342 ASN A C 1
ATOM 2707 O O . ASN A 1 342 ? -12.567 -16.483 8.104 1.00 68.44 342 ASN A O 1
ATOM 2711 N N . LYS A 1 343 ? -10.559 -15.562 8.518 1.00 70.69 343 LYS A N 1
ATOM 2712 C CA . LYS A 1 343 ? -9.858 -16.807 8.828 1.00 70.69 343 LYS A CA 1
ATOM 2713 C C . LYS A 1 343 ? -9.700 -16.901 10.331 1.00 70.69 343 LYS A C 1
ATOM 2715 O O . LYS A 1 343 ? -9.083 -16.036 10.937 1.00 70.69 343 LYS A O 1
ATOM 2720 N N . GLN A 1 344 ? -10.183 -17.993 10.905 1.00 66.56 344 GLN A N 1
ATOM 2721 C CA . GLN A 1 344 ? -9.966 -18.301 12.312 1.00 66.56 344 GLN A CA 1
ATOM 2722 C C . GLN A 1 344 ? -9.081 -19.535 12.440 1.00 66.56 344 GLN A C 1
ATOM 2724 O O . GLN A 1 344 ? -9.373 -20.582 11.862 1.00 66.56 344 GLN A O 1
ATOM 2729 N N . GLU A 1 345 ? -7.995 -19.409 13.201 1.00 66.75 345 GLU A N 1
ATOM 2730 C CA . GLU A 1 345 ? -7.127 -20.528 13.558 1.00 66.75 345 GLU A CA 1
ATOM 2731 C C . GLU A 1 345 ? -7.380 -20.954 15.009 1.00 66.75 345 GLU A C 1
ATOM 2733 O O . GLU A 1 345 ? -7.652 -20.132 15.886 1.00 66.75 345 GLU A O 1
ATOM 2738 N N . GLU A 1 346 ? -7.271 -22.253 15.297 1.00 64.12 346 GLU A N 1
ATOM 2739 C CA . GLU A 1 346 ? -7.484 -22.758 16.660 1.00 64.12 346 GLU A CA 1
ATOM 2740 C C . GLU A 1 346 ? -6.428 -22.249 17.653 1.00 64.12 346 GLU A C 1
ATOM 2742 O O . GLU A 1 346 ? -6.748 -22.030 18.827 1.00 64.12 346 GLU A O 1
ATOM 2747 N N . ILE A 1 347 ? -5.190 -22.065 17.173 1.00 68.50 347 ILE A N 1
ATOM 2748 C CA . ILE A 1 347 ? -4.005 -21.732 17.977 1.00 68.50 347 ILE A CA 1
ATOM 2749 C C . ILE A 1 347 ? -3.937 -20.225 18.271 1.00 68.50 347 ILE A C 1
ATOM 2751 O O . ILE A 1 347 ? -3.644 -19.835 19.401 1.00 68.50 347 ILE A O 1
ATOM 2755 N N . PHE A 1 348 ? -4.254 -19.382 17.284 1.00 73.56 348 PHE A N 1
ATOM 2756 C CA . PHE A 1 348 ? -4.272 -17.922 17.406 1.00 73.56 348 PHE A CA 1
ATOM 2757 C C . PHE A 1 348 ? -5.676 -17.394 17.122 1.00 73.56 348 PHE A C 1
ATOM 2759 O O . PHE A 1 348 ? -5.986 -16.940 16.026 1.00 73.56 348 PHE A O 1
ATOM 2766 N N . ARG A 1 349 ? -6.533 -17.490 18.140 1.00 79.00 349 ARG A N 1
ATOM 2767 C CA . ARG A 1 349 ? -7.876 -16.902 18.113 1.00 79.00 349 ARG A CA 1
ATOM 2768 C C . ARG A 1 349 ? -7.784 -15.390 18.235 1.00 79.00 349 ARG A C 1
ATOM 2770 O O . ARG A 1 349 ? -6.865 -14.891 18.890 1.00 79.00 349 ARG A O 1
ATOM 2777 N N . ASP A 1 350 ? -8.795 -14.700 17.715 1.00 82.31 350 ASP A N 1
ATOM 2778 C CA . ASP A 1 350 ? -8.950 -13.270 17.946 1.00 82.31 350 ASP A CA 1
ATOM 2779 C C . ASP A 1 350 ? -8.933 -12.991 19.444 1.00 82.31 350 ASP A C 1
ATOM 2781 O O . ASP A 1 350 ? -9.671 -13.585 20.238 1.00 82.31 350 ASP A O 1
ATOM 2785 N N . ALA A 1 351 ? -8.018 -12.122 19.837 1.00 85.94 351 ALA A N 1
ATOM 2786 C CA . ALA A 1 351 ? -7.777 -11.779 21.215 1.00 85.94 351 ALA A CA 1
ATOM 2787 C C . ALA A 1 351 ? -7.236 -10.360 21.281 1.00 85.94 351 ALA A C 1
ATOM 2789 O O . ALA A 1 351 ? -6.4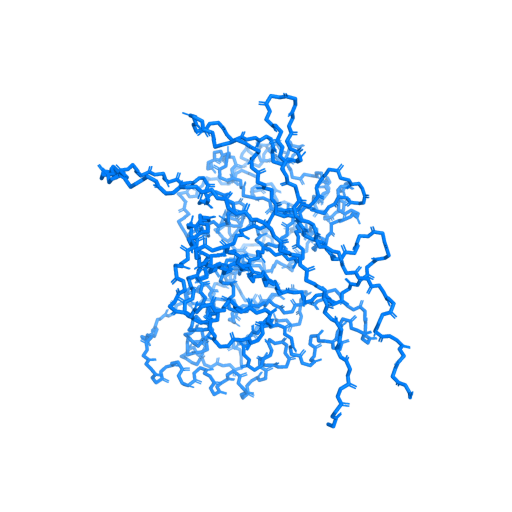64 -9.931 20.424 1.00 85.94 351 ALA A O 1
ATOM 2790 N N . MET A 1 352 ? -7.598 -9.655 22.341 1.00 88.06 352 MET A N 1
ATOM 2791 C CA . MET A 1 352 ? -7.048 -8.343 22.639 1.00 88.06 352 MET A CA 1
ATOM 2792 C C . MET A 1 352 ? -6.783 -8.218 24.130 1.00 88.06 352 MET A C 1
ATOM 2794 O O . MET A 1 352 ? -7.493 -8.799 24.952 1.00 88.06 352 MET A O 1
ATOM 2798 N N . SER A 1 353 ? -5.779 -7.421 24.475 1.00 89.69 353 SER A N 1
ATOM 2799 C CA . SER A 1 353 ? -5.483 -7.073 25.857 1.00 89.69 353 SER A CA 1
ATOM 2800 C C . SER A 1 353 ? -5.225 -5.575 25.960 1.00 89.69 353 SER A C 1
ATOM 2802 O O . SER A 1 353 ? -4.381 -5.039 25.244 1.00 89.69 353 SER A O 1
ATOM 2804 N N . LEU A 1 354 ? -5.934 -4.906 26.867 1.00 89.81 354 LEU A N 1
ATOM 2805 C CA . LEU A 1 354 ? -5.638 -3.539 27.288 1.00 89.81 354 LEU A CA 1
ATOM 2806 C C . LEU A 1 354 ? -4.754 -3.591 28.533 1.00 89.81 354 LEU A C 1
ATOM 2808 O O . LEU A 1 354 ? -5.066 -4.292 29.498 1.00 89.81 354 LEU A O 1
ATOM 2812 N N . GLN A 1 355 ? -3.640 -2.861 28.498 1.00 91.25 355 GLN A N 1
ATOM 2813 C CA . GLN A 1 355 ? -2.648 -2.842 29.566 1.00 91.25 355 GLN A CA 1
ATOM 2814 C C . GLN A 1 355 ? -2.717 -1.532 30.346 1.00 91.25 355 GLN A C 1
ATOM 2816 O O . GLN A 1 355 ? -2.483 -0.457 29.791 1.00 91.25 355 GLN A O 1
ATOM 2821 N N . PHE A 1 356 ? -2.949 -1.637 31.651 1.00 89.69 356 PHE A N 1
ATOM 2822 C CA . PHE A 1 356 ? -3.003 -0.502 32.565 1.00 89.69 356 PHE A CA 1
ATOM 2823 C C . PHE A 1 356 ? -1.868 -0.595 33.586 1.00 89.69 356 PHE A C 1
ATOM 2825 O O . PHE A 1 356 ? -1.746 -1.618 34.261 1.00 89.69 356 PHE A O 1
ATOM 2832 N N . PRO A 1 357 ? -1.034 0.444 33.747 1.00 90.62 357 PRO A N 1
ATOM 2833 C CA . PRO A 1 357 ? -0.095 0.513 34.861 1.00 90.62 357 PRO A CA 1
ATOM 2834 C C . PRO A 1 357 ? -0.830 0.362 36.201 1.00 90.62 357 PRO A C 1
ATOM 2836 O O . PRO A 1 357 ? -1.869 0.986 36.404 1.00 90.62 357 PRO A O 1
ATOM 2839 N N . THR A 1 358 ? -0.297 -0.428 37.138 1.00 90.12 358 THR A N 1
ATOM 2840 C CA . THR A 1 358 ? -0.891 -0.534 38.491 1.00 90.12 358 THR A CA 1
ATOM 2841 C C . THR A 1 358 ? -0.698 0.734 39.324 1.00 90.12 358 THR A C 1
ATOM 2843 O O . THR A 1 358 ? -1.386 0.937 40.322 1.00 90.12 358 THR A O 1
ATOM 2846 N N . LYS A 1 359 ? 0.238 1.595 38.913 1.00 86.94 359 LYS A N 1
ATOM 2847 C CA . LYS A 1 359 ? 0.507 2.918 39.478 1.00 86.94 359 LYS A CA 1
ATOM 2848 C C . LYS A 1 359 ? 0.636 3.922 38.342 1.00 86.94 359 LYS A C 1
ATOM 2850 O O . LYS A 1 359 ? 1.216 3.595 37.307 1.00 86.94 359 LYS A O 1
ATOM 2855 N N . ILE A 1 360 ? 0.136 5.139 38.546 1.00 84.25 360 ILE A N 1
ATOM 2856 C CA . ILE A 1 360 ? 0.320 6.234 37.588 1.00 84.25 360 ILE A CA 1
ATOM 2857 C C . ILE A 1 360 ? 1.829 6.504 37.461 1.00 84.25 360 ILE A C 1
ATOM 2859 O O . ILE A 1 360 ? 2.472 6.759 38.481 1.00 84.25 360 ILE A O 1
ATOM 2863 N N . PRO A 1 361 ? 2.421 6.418 36.256 1.00 80.00 361 PRO A N 1
ATOM 2864 C CA . PRO A 1 361 ? 3.843 6.681 36.082 1.00 80.00 361 PRO A CA 1
ATOM 2865 C C . PRO A 1 361 ? 4.190 8.130 36.446 1.00 80.00 361 PRO A C 1
ATOM 2867 O O . PRO A 1 361 ? 3.615 9.065 35.898 1.00 80.00 361 PRO A O 1
ATOM 2870 N N . GLU A 1 362 ? 5.169 8.319 37.331 1.00 82.75 362 GLU A N 1
ATOM 2871 C CA . GLU A 1 362 ? 5.698 9.647 37.699 1.00 82.75 362 GLU A CA 1
ATOM 2872 C C . GLU A 1 362 ? 6.648 10.224 36.632 1.00 82.75 362 GLU A C 1
ATOM 2874 O O . GLU A 1 362 ? 7.057 11.380 36.693 1.00 82.75 362 GLU A O 1
ATOM 2879 N N . SER A 1 363 ? 7.012 9.413 35.635 1.00 83.19 363 SER A N 1
ATOM 2880 C CA . SER A 1 363 ? 7.871 9.795 34.517 1.00 83.19 363 SER A CA 1
ATOM 2881 C C . SER A 1 363 ? 7.269 9.342 33.189 1.00 83.19 363 SER A C 1
ATOM 2883 O O . SER A 1 363 ? 6.344 8.533 33.147 1.00 83.19 363 SER A O 1
ATOM 2885 N N . LEU A 1 364 ? 7.851 9.801 32.079 1.00 81.31 364 LEU A N 1
ATOM 2886 C CA . LEU A 1 364 ? 7.467 9.364 30.731 1.00 81.31 364 LEU A CA 1
ATOM 2887 C C . LEU A 1 364 ? 7.789 7.883 30.450 1.00 81.31 364 LEU A C 1
ATOM 2889 O O . LEU A 1 364 ? 7.372 7.353 29.417 1.00 81.31 364 LEU A O 1
ATOM 2893 N N . LYS A 1 365 ? 8.525 7.199 31.341 1.00 81.25 365 LYS A N 1
ATOM 2894 C CA . LYS A 1 365 ? 8.824 5.772 31.202 1.00 81.25 365 LYS A CA 1
ATOM 2895 C C . LYS A 1 365 ? 7.558 4.955 31.471 1.00 81.25 365 LYS A C 1
ATOM 2897 O O . LYS A 1 365 ? 7.099 4.842 32.604 1.00 81.25 365 LYS A O 1
ATOM 2902 N N . LYS A 1 366 ? 7.014 4.357 30.412 1.00 83.25 366 LYS A N 1
ATOM 2903 C CA . LYS A 1 366 ? 5.869 3.440 30.483 1.00 83.25 366 LYS A CA 1
ATOM 2904 C C . LYS A 1 366 ? 6.329 2.034 30.903 1.00 83.25 366 LYS A C 1
ATOM 2906 O O . LYS A 1 366 ? 7.471 1.672 30.603 1.00 83.25 366 LYS A O 1
ATOM 2911 N N . PRO A 1 367 ? 5.466 1.230 31.555 1.00 86.25 367 PRO A N 1
ATOM 2912 C CA . PRO A 1 367 ? 5.717 -0.196 31.742 1.00 86.25 367 PRO A CA 1
ATOM 2913 C C . PRO A 1 367 ? 6.009 -0.896 30.415 1.00 86.25 367 PRO A C 1
ATOM 2915 O O . PRO A 1 367 ? 5.516 -0.468 29.365 1.00 86.25 367 PRO A O 1
ATOM 2918 N N . TYR A 1 368 ? 6.782 -1.981 30.462 1.00 86.94 368 TYR A N 1
ATOM 2919 C CA . TYR A 1 368 ? 7.071 -2.775 29.273 1.00 86.94 368 TYR A CA 1
ATOM 2920 C C . TYR A 1 368 ? 5.772 -3.216 28.579 1.00 86.94 368 TYR A C 1
ATOM 2922 O O . TYR A 1 368 ? 4.807 -3.625 29.224 1.00 86.94 368 TYR A O 1
ATOM 2930 N N . PHE A 1 369 ? 5.716 -3.076 27.254 1.00 81.88 369 PHE A N 1
ATOM 2931 C CA . PHE A 1 369 ? 4.471 -3.240 26.496 1.00 81.88 369 PHE A CA 1
ATOM 2932 C C . PHE A 1 369 ? 4.012 -4.702 26.389 1.00 81.88 369 PHE A C 1
ATOM 2934 O O . PHE A 1 369 ? 2.841 -4.949 26.124 1.00 81.88 369 PHE A O 1
ATOM 2941 N N . ALA A 1 370 ? 4.909 -5.671 26.596 1.00 84.38 370 ALA A N 1
ATOM 2942 C CA . ALA A 1 370 ? 4.561 -7.086 26.600 1.00 84.38 370 ALA A CA 1
ATOM 2943 C C . ALA A 1 370 ? 4.325 -7.575 28.035 1.00 84.38 370 ALA A C 1
ATOM 2945 O O . ALA A 1 370 ? 5.097 -8.374 28.558 1.00 84.38 370 ALA A O 1
ATOM 2946 N N . MET A 1 371 ? 3.224 -7.111 28.637 1.00 88.81 371 MET A N 1
ATOM 2947 C CA . MET A 1 371 ? 2.728 -7.540 29.955 1.00 88.81 371 MET A CA 1
ATOM 2948 C C . MET A 1 371 ? 3.514 -6.994 31.160 1.00 88.81 371 MET A C 1
ATOM 2950 O O . MET A 1 371 ? 3.476 -7.577 32.242 1.00 88.81 371 MET A O 1
ATOM 2954 N N . GLY A 1 372 ? 4.180 -5.847 31.006 1.00 88.94 372 GLY A N 1
ATOM 2955 C CA . GLY A 1 372 ? 4.963 -5.222 32.072 1.00 88.94 372 GLY A CA 1
ATOM 2956 C C . GLY A 1 372 ? 6.272 -5.952 32.385 1.00 88.94 372 GLY A C 1
ATOM 2957 O O . GLY A 1 372 ? 6.700 -6.861 31.678 1.00 88.94 372 GLY A O 1
ATOM 2958 N N . ASP A 1 373 ? 6.942 -5.504 33.441 1.00 87.75 373 ASP A N 1
ATOM 2959 C CA . ASP A 1 373 ? 8.154 -6.127 33.979 1.00 87.75 373 ASP A CA 1
ATOM 2960 C C . ASP A 1 373 ? 8.208 -5.948 35.507 1.00 87.75 373 ASP A C 1
ATOM 2962 O O . ASP A 1 373 ? 7.305 -5.365 36.112 1.00 87.75 373 ASP A O 1
ATOM 2966 N N . SER A 1 374 ? 9.263 -6.444 36.158 1.00 85.56 374 SER A N 1
ATOM 2967 C CA . SER A 1 374 ? 9.422 -6.330 37.616 1.00 85.56 374 SER A CA 1
ATOM 2968 C C . SER A 1 374 ? 9.504 -4.884 38.125 1.00 85.56 374 SER A C 1
ATOM 2970 O O . SER A 1 374 ? 9.228 -4.639 39.298 1.00 85.56 374 SER A O 1
ATOM 2972 N N . SER A 1 375 ? 9.862 -3.926 37.266 1.00 83.50 375 SER A N 1
ATOM 2973 C CA . SER A 1 375 ? 9.919 -2.493 37.577 1.00 83.50 375 SER A CA 1
ATOM 2974 C C . SER A 1 375 ? 8.614 -1.749 37.271 1.00 83.50 375 SER A C 1
ATOM 2976 O O . SER A 1 375 ? 8.416 -0.635 37.757 1.00 83.50 375 SER A O 1
ATOM 2978 N N . GLY A 1 376 ? 7.711 -2.358 36.500 1.00 86.88 376 GLY A N 1
ATOM 2979 C CA . GLY A 1 376 ? 6.439 -1.781 36.079 1.00 86.88 376 GLY A CA 1
ATOM 2980 C C . GLY A 1 376 ? 5.362 -2.849 35.946 1.00 86.88 376 GLY A C 1
ATOM 2981 O O . GLY A 1 376 ? 5.106 -3.342 34.847 1.00 86.88 376 GLY A O 1
ATOM 2982 N N . ALA A 1 377 ? 4.715 -3.180 37.065 1.00 90.00 377 ALA A N 1
ATOM 2983 C CA . ALA A 1 377 ? 3.579 -4.095 37.086 1.00 90.00 377 ALA A CA 1
ATOM 2984 C C . ALA A 1 377 ? 2.352 -3.484 36.391 1.00 90.00 377 ALA A C 1
ATOM 2986 O O . ALA A 1 377 ? 2.104 -2.274 36.467 1.00 90.00 377 ALA A O 1
ATOM 2987 N N . VAL A 1 378 ? 1.554 -4.338 35.750 1.00 93.62 378 VAL A N 1
ATOM 2988 C CA . VAL A 1 378 ? 0.383 -3.931 34.968 1.00 93.62 378 VAL A CA 1
ATOM 2989 C C . VAL A 1 378 ? -0.825 -4.818 35.253 1.00 93.62 378 VAL A C 1
ATOM 2991 O O . VAL A 1 378 ? -0.683 -6.004 35.539 1.00 93.62 378 VAL A O 1
ATOM 2994 N N . ASN A 1 379 ? -2.015 -4.238 35.137 1.00 92.31 379 ASN A N 1
ATOM 2995 C CA . ASN A 1 379 ? -3.276 -4.957 35.022 1.00 92.31 379 ASN A CA 1
ATOM 2996 C C . ASN A 1 379 ? -3.586 -5.173 33.538 1.00 92.31 379 ASN A C 1
ATOM 2998 O O . ASN A 1 379 ? -3.500 -4.234 32.743 1.00 92.31 379 ASN A O 1
ATOM 3002 N N . LEU A 1 380 ? -3.960 -6.398 33.171 1.00 91.56 380 LEU A N 1
ATOM 3003 C CA . LEU A 1 380 ? -4.342 -6.751 31.806 1.00 91.56 380 LEU A CA 1
ATOM 3004 C C . LEU A 1 380 ? -5.830 -7.059 31.752 1.00 91.56 380 LEU A C 1
ATOM 3006 O O . LEU A 1 380 ? -6.295 -8.028 32.351 1.00 91.56 380 LEU A O 1
ATOM 3010 N N . TRP A 1 381 ? -6.571 -6.267 30.991 1.00 91.19 381 TRP A N 1
ATOM 3011 C CA . TRP A 1 381 ? -7.954 -6.576 30.649 1.00 91.19 381 TRP A CA 1
ATOM 3012 C C . TRP A 1 381 ? -7.950 -7.295 29.317 1.00 91.19 381 TRP A C 1
ATOM 3014 O O . TRP A 1 381 ? -7.611 -6.697 28.300 1.00 91.19 381 TRP A O 1
ATOM 3024 N N . SER A 1 382 ? -8.243 -8.592 29.337 1.00 89.50 382 SER A N 1
ATOM 3025 C CA . SER A 1 382 ? -8.105 -9.447 28.160 1.00 89.50 382 SER A CA 1
ATOM 3026 C C . SER A 1 382 ? -9.446 -9.985 27.699 1.00 89.50 382 SER A C 1
ATOM 3028 O O . SER A 1 382 ? -10.234 -10.481 28.501 1.00 89.50 382 SER A O 1
ATOM 3030 N N . TRP A 1 383 ? -9.651 -9.947 26.391 1.00 88.00 383 TRP A N 1
ATOM 3031 C CA . TRP A 1 383 ? -10.758 -10.580 25.696 1.00 88.00 383 TRP A CA 1
ATOM 3032 C C . TRP A 1 383 ? -10.209 -11.610 24.707 1.00 88.00 383 TRP A C 1
ATOM 3034 O O . TRP A 1 383 ? -9.147 -11.408 24.113 1.00 88.00 383 TRP A O 1
ATOM 3044 N N . LYS A 1 384 ? -10.920 -12.727 24.548 1.00 84.94 384 LYS A N 1
ATOM 3045 C CA . LYS A 1 384 ? -10.614 -13.780 23.575 1.00 84.94 384 LYS A CA 1
ATOM 3046 C C . LYS A 1 384 ? -11.912 -14.281 22.959 1.00 84.94 384 LYS A C 1
ATOM 3048 O O . LYS A 1 384 ? -12.868 -14.547 23.689 1.00 84.94 384 LYS A O 1
ATOM 3053 N N . ALA A 1 385 ? -11.919 -14.492 21.651 1.00 79.81 385 ALA A N 1
ATOM 3054 C CA . ALA A 1 385 ? -13.009 -15.168 20.971 1.00 79.81 385 ALA A CA 1
ATOM 3055 C C . ALA A 1 385 ? -13.110 -16.633 21.450 1.00 79.81 385 ALA A C 1
ATOM 3057 O O . ALA A 1 385 ? -12.125 -17.384 21.461 1.00 79.81 385 ALA A O 1
ATOM 3058 N N . HIS A 1 386 ? -14.309 -17.056 21.862 1.00 68.25 386 HIS A N 1
ATOM 3059 C CA . HIS A 1 386 ? -14.616 -18.437 22.248 1.00 68.25 386 HIS A CA 1
ATOM 3060 C C . HIS A 1 386 ? -15.439 -19.137 21.153 1.00 68.25 386 HIS A C 1
ATOM 3062 O O . HIS A 1 386 ? -16.395 -18.576 20.634 1.00 68.25 386 HIS A O 1
ATOM 3068 N N . TRP A 1 387 ? -15.086 -20.389 20.828 1.00 55.03 387 TRP A N 1
ATOM 3069 C CA . TRP A 1 387 ? -15.708 -21.182 19.750 1.00 55.03 387 TRP A CA 1
ATOM 3070 C C . TRP A 1 387 ? -17.128 -21.695 20.053 1.00 55.03 387 TRP A C 1
ATOM 3072 O O . TRP A 1 387 ? -17.817 -22.154 19.147 1.00 55.03 387 TRP A O 1
ATOM 3082 N N . SER A 1 388 ? -17.577 -21.687 21.311 1.00 46.78 388 SER A N 1
ATOM 3083 C CA . SER A 1 388 ? -18.723 -22.503 21.738 1.00 46.78 388 SER A CA 1
ATOM 3084 C C . SER A 1 388 ? -20.118 -21.959 21.409 1.00 46.78 388 SER A C 1
ATOM 3086 O O . SER A 1 388 ? -21.074 -22.697 21.624 1.00 46.78 388 SER A O 1
ATOM 3088 N N . ASP A 1 389 ? -20.261 -20.759 20.838 1.00 41.50 389 ASP A N 1
ATOM 3089 C CA . ASP A 1 389 ? -21.589 -20.152 20.624 1.00 41.50 389 ASP A CA 1
ATOM 3090 C C . ASP A 1 389 ? -21.969 -19.901 19.148 1.00 41.50 389 ASP A C 1
ATOM 3092 O O . ASP A 1 389 ? -23.102 -19.519 18.871 1.00 41.50 389 ASP A O 1
ATOM 3096 N N . CYS A 1 390 ? -21.091 -20.191 18.176 1.00 39.03 390 CYS A N 1
ATOM 3097 C CA . CYS A 1 390 ? -21.362 -19.908 16.753 1.00 39.03 390 CYS A CA 1
ATOM 3098 C C . CYS A 1 390 ? -21.916 -21.094 15.929 1.00 39.03 390 CYS A C 1
ATOM 3100 O O . CYS A 1 390 ? -22.234 -20.910 14.758 1.00 39.03 390 CYS A O 1
ATOM 3102 N N . LEU A 1 391 ? -22.051 -22.306 16.494 1.00 33.47 391 LEU A N 1
ATOM 3103 C CA . LEU A 1 391 ? -22.431 -23.521 15.736 1.00 33.47 391 LEU A CA 1
ATOM 3104 C C . LEU A 1 391 ? -23.642 -24.307 16.273 1.00 33.47 391 LEU A C 1
ATOM 3106 O O . LEU A 1 391 ? -23.784 -25.491 15.969 1.00 33.47 391 LEU A O 1
ATOM 3110 N N . ARG A 1 392 ? -24.558 -23.691 17.029 1.00 29.52 392 ARG A N 1
ATOM 3111 C CA . ARG A 1 392 ? -25.870 -24.313 17.314 1.00 29.52 392 ARG A CA 1
ATOM 3112 C C . ARG A 1 392 ? -27.014 -23.314 17.192 1.00 29.52 392 ARG A C 1
ATOM 3114 O O . ARG A 1 392 ? -27.538 -22.825 18.185 1.00 29.52 392 ARG A O 1
ATOM 3121 N N . GLY A 1 393 ? -27.392 -23.055 15.945 1.00 31.89 393 GLY A N 1
ATOM 3122 C CA . GLY A 1 393 ? -28.712 -22.561 15.571 1.00 31.89 393 GLY A CA 1
ATOM 3123 C C . GLY A 1 393 ? -29.418 -23.605 14.706 1.00 31.89 393 GLY A C 1
ATOM 3124 O O . GLY A 1 393 ? -29.324 -23.546 13.484 1.00 31.89 393 GLY A O 1
ATOM 3125 N N . THR A 1 394 ? -30.085 -24.561 15.353 1.00 31.94 394 THR A N 1
ATOM 3126 C CA . THR A 1 394 ? -31.241 -25.300 14.815 1.00 31.94 394 THR A CA 1
ATOM 3127 C C . THR A 1 394 ? -32.371 -25.166 15.806 1.00 31.94 394 THR A C 1
ATOM 3129 O O . THR A 1 394 ? -32.080 -25.426 17.000 1.00 31.94 394 THR A O 1
#

Sequence (394 aa):
MIKAFKSVLISLGLIVLMTGAFVGRSEVSAQTSHLFRTYKHEVPQKLSETSEAIAEGKKVYEKRCWYCHGIEGKGDGPASKTMFPKPRNFTRNEYKVRSTAAGSVPTDEDLFRIVTSGIEGTAMPFWNTISETERWQVIYYIKTFNEQFKKDTAPKVVSVGSVASTPDSIKRGQELFKEVKCYECHGEDGRGNGPLTVALQTEWNMPYRARDLSKSWNFKGGNATEDIYRTISTGFNETPMGSYLEKLSDEDRWHVAHYVKSLSKDMASDVVVKVKLSESEQLPIEPLDENWGKATPVEVPLAGQILASPRHWAPSIDAVMIRALYNKDEIAFLVEWDDSTNKQEEIFRDAMSLQFPTKIPESLKKPYFAMGDSSGAVNLWSWKAHWSDCLRGT